Protein AF-A0A7C1FXH3-F1 (afdb_monomer)

pLDDT: mean 93.5, std 14.12, 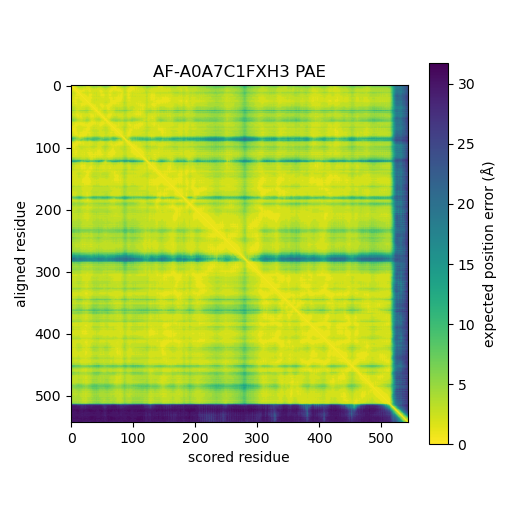range [29.14, 99.0]

Sequence (543 aa):
RNIALEVPVWDPDICIQCGKCVYVCPHAVIRAKVVPPELLANAPASFKSTEARWKELPNQKYVLQVAVEDCTGCALCVEACPVKDKRQTGRKAINMAPQLPLREAEAQNWEFFKQLPNHPRFDGIHFNNVKNVQLLEPLFEFSGACAGCGETPYLSLLTRLFGDRLYVANATGCSSIYGGNLPTTPWTFEAATGRGPAWSNSLFEDNAEFGLGMRLALDEQMNLARELVGRLRNVIGAELADALLNADQSTEQGIAAQRERVAELRRRLEGWRAETAALQPPIADLPSLISNLLAVSDKLVRKSVWIVGGDGWAYDIGYGGLDHVLASGHNVKMLVLDTEVYSNTGGQASKATPLGAIAKFAAAGKHTRKKDLGMMAMSYGNVYVAQVAMGANDAQTIKAFLEAESYNGPALIIAYSHCIAHGIDMAKGLHQQKLAADSGYWPLYRYDPRLHAQGKNPFQLDSGAPKIAFKDYAYNETRYRMLQQSHPEEAEALMKAAQAAVNEHWRKYEEMALKGIGQPHDGAGAMVGGAKSAGTLEPRVAV

Foldseek 3Di:
DQQAQKDKDAAQVQDPLQQQLCLQALFNQKAKAWAAPVLCPPAPPPFDWDADPDPLRHRIIMGIAGPLRLANHQQLSVVRFPTADPVDGSDGRMDIDGSVVCPVVSNSNVVSVVPTDQDDQDDPDDCLHSSRLRSFDFQQHSFPDDRLWQQRSLNSSLFSNAFQQAEEQEAPASCCCRAPPPPDHRGHADPVPRGGYRYDYDYNACSLVVLVVVLVVLVVLLVLLLVLLVVCCVQLDVVLNCCLNPQDQLGPVSLVVNVVSLVSSLVSLVVVLVVQVPDVVHDPCSNVSSVSNNVSSCSSRDHAGEREYEQQRCQHRRVVSNLVSLLVFALHEYEYAYQQARQGVAGHHHLQNAFQFDGVVQNLGDNDGRDPSQVSSCVSLLEKEWEDECLQPVSLSSVSSSLSRSRRGHYYYYYHIHHCSQVASSSCVSVLSNLCLLQLVRWTKIFHSVVVVVQWQRIDGPGDDRPDHPCVSSVNTPRNVVSCVPPVVSSVVRSVVRRVVSVVVSVVSVCSNVPRDDDPPPDDDDDDDDDDPDDDDDDDDDD

Nearest PDB structures (foldseek):
  6cin-assembly2_D  TM=9.526E-01  e=1.343E-58  Moorella thermoacetica ATCC 39073
  6cip-assembly3_E  TM=9.542E-01  e=2.395E-58  Moorella thermoacetica ATCC 39073
  6cio-assembly2_D  TM=9.551E-01  e=3.648E-58  Moorella thermoacetica ATCC 39073
  6cin-assembly3_F  TM=9.555E-01  e=6.858E-58  Moorella thermoacetica ATCC 39073
  6cin-assembly3_E  TM=9.544E-01  e=1.359E-57  Moorella thermoacetica ATCC 39073

Structure (mmCIF, N/CA/C/O backbone):
data_AF-A0A7C1FXH3-F1
#
_entry.id   AF-A0A7C1FXH3-F1
#
loop_
_atom_site.group_PDB
_atom_site.id
_atom_site.type_symbol
_atom_site.label_atom_id
_atom_site.label_alt_id
_atom_site.label_comp_id
_atom_site.label_asym_id
_atom_site.label_entity_id
_atom_site.label_seq_id
_atom_site.pdbx_PDB_ins_code
_atom_site.Cartn_x
_atom_site.Cartn_y
_atom_site.Cartn_z
_atom_site.occupancy
_atom_site.B_iso_or_equiv
_atom_site.auth_seq_id
_atom_site.auth_comp_id
_atom_site.auth_asym_id
_atom_site.auth_atom_id
_atom_site.pdbx_PDB_model_num
ATOM 1 N N . ARG A 1 1 ? 14.887 -9.981 15.514 1.00 90.69 1 ARG A N 1
ATOM 2 C CA . ARG A 1 1 ? 15.064 -9.014 16.658 1.00 90.69 1 ARG A CA 1
ATOM 3 C C . ARG A 1 1 ? 14.745 -9.612 18.038 1.00 90.69 1 ARG A C 1
ATOM 5 O O . ARG A 1 1 ? 15.243 -9.105 19.034 1.00 90.69 1 ARG A O 1
ATOM 12 N N . ASN A 1 2 ? 13.905 -10.644 18.092 1.00 93.00 2 ASN A N 1
ATOM 13 C CA . ASN A 1 2 ? 13.503 -11.418 19.261 1.00 93.00 2 ASN A CA 1
ATOM 14 C C . ASN A 1 2 ? 12.968 -10.568 20.430 1.00 93.00 2 ASN A C 1
ATOM 16 O O . ASN A 1 2 ? 13.471 -10.632 21.547 1.00 93.00 2 ASN A O 1
ATOM 20 N N . ILE A 1 3 ? 11.955 -9.741 20.146 1.00 96.88 3 ILE A N 1
ATOM 21 C CA . ILE A 1 3 ? 11.366 -8.808 21.126 1.00 96.88 3 ILE A CA 1
ATOM 22 C C . ILE A 1 3 ? 9.983 -9.234 21.638 1.00 96.88 3 ILE A C 1
ATOM 24 O O . ILE A 1 3 ? 9.479 -8.639 22.586 1.00 96.88 3 ILE A O 1
ATOM 28 N N . ALA A 1 4 ? 9.336 -10.217 21.007 1.00 97.31 4 ALA A N 1
ATOM 29 C CA . ALA A 1 4 ? 7.992 -10.644 21.382 1.00 97.31 4 ALA A CA 1
ATOM 30 C C . ALA A 1 4 ? 8.002 -11.590 22.590 1.00 97.31 4 ALA A C 1
ATOM 32 O O . ALA A 1 4 ? 8.774 -12.541 22.636 1.00 97.31 4 ALA A O 1
ATOM 33 N N . LEU A 1 5 ? 7.088 -11.391 23.539 1.00 97.31 5 LEU A N 1
ATOM 34 C CA . LEU A 1 5 ? 6.873 -12.353 24.630 1.00 97.31 5 LEU A CA 1
ATOM 35 C C . LEU A 1 5 ? 6.018 -13.541 24.171 1.00 97.31 5 LEU A C 1
ATOM 37 O O . LEU A 1 5 ? 6.277 -14.690 24.532 1.00 97.31 5 LEU A O 1
ATOM 41 N N . GLU A 1 6 ? 5.035 -13.253 23.322 1.00 98.38 6 GLU A N 1
ATOM 42 C CA . GLU A 1 6 ? 4.145 -14.234 22.719 1.00 98.38 6 GLU A CA 1
ATOM 43 C C . GLU A 1 6 ? 4.161 -14.115 21.196 1.00 98.38 6 GLU A C 1
ATOM 45 O O . GLU A 1 6 ? 4.289 -13.023 20.635 1.00 98.38 6 GLU A O 1
ATOM 50 N N . VAL A 1 7 ? 3.981 -15.243 20.516 1.00 98.44 7 VAL A N 1
ATOM 51 C CA . VAL A 1 7 ? 3.929 -15.332 19.054 1.00 98.44 7 VAL A CA 1
ATOM 52 C C . VAL A 1 7 ? 2.700 -16.110 18.597 1.00 98.44 7 VAL A C 1
ATOM 54 O O . VAL A 1 7 ? 2.188 -16.950 19.339 1.00 98.44 7 VAL A O 1
ATOM 57 N N . PRO A 1 8 ? 2.189 -15.826 17.389 1.00 98.19 8 PRO A N 1
ATOM 58 C CA . PRO A 1 8 ? 1.037 -16.536 16.869 1.00 98.19 8 PRO A CA 1
ATOM 59 C C . PRO A 1 8 ? 1.404 -17.975 16.483 1.00 98.19 8 PRO A C 1
ATOM 61 O O . PRO A 1 8 ? 2.348 -18.205 15.735 1.00 98.19 8 PRO A O 1
ATOM 64 N N . VAL A 1 9 ? 0.613 -18.938 16.946 1.00 98.38 9 VAL A N 1
ATOM 65 C CA . VAL A 1 9 ? 0.731 -20.365 16.637 1.00 98.38 9 VAL A CA 1
ATOM 66 C C . VAL A 1 9 ? -0.437 -20.786 15.765 1.00 98.38 9 VAL A C 1
ATOM 68 O O . VAL A 1 9 ? -1.600 -20.608 16.135 1.00 98.38 9 VAL A O 1
ATOM 71 N N . TRP A 1 10 ? -0.119 -21.352 14.604 1.00 98.56 10 TRP A N 1
ATOM 72 C CA . TRP A 1 10 ? -1.104 -21.837 13.646 1.00 98.56 10 TRP A CA 1
ATOM 73 C C . TRP A 1 10 ? -1.656 -23.218 14.026 1.00 98.56 10 TRP A C 1
ATOM 75 O O . TRP A 1 10 ? -0.910 -24.126 14.417 1.00 98.56 10 TRP A O 1
ATOM 85 N N . ASP A 1 11 ? -2.972 -23.355 13.873 1.00 97.50 11 ASP A N 1
ATOM 86 C CA . ASP A 1 11 ? -3.737 -24.593 13.976 1.00 97.50 11 ASP A CA 1
ATOM 87 C C . ASP A 1 11 ? -4.289 -24.970 12.583 1.00 97.50 11 ASP A C 1
ATOM 89 O O . ASP A 1 11 ? -5.243 -24.337 12.104 1.00 97.50 11 ASP A O 1
ATOM 93 N N . PRO A 1 12 ? -3.684 -25.961 11.900 1.00 97.50 12 PRO A N 1
ATOM 94 C CA . PRO A 1 12 ? -4.078 -26.349 10.550 1.00 97.50 12 PRO A CA 1
ATOM 95 C C . PRO A 1 12 ? -5.482 -26.962 10.469 1.00 97.50 12 PRO A C 1
ATOM 97 O O . PRO A 1 12 ? -6.142 -26.794 9.441 1.00 97.50 12 PRO A O 1
ATOM 100 N N . ASP A 1 13 ? -5.972 -27.610 11.529 1.00 95.69 13 ASP A N 1
ATOM 101 C CA . ASP A 1 13 ? -7.191 -28.430 11.481 1.00 95.69 13 ASP A CA 1
ATOM 102 C C . ASP A 1 13 ? -8.453 -27.584 11.294 1.00 95.69 13 ASP A C 1
ATOM 104 O O . ASP A 1 13 ? -9.395 -27.961 10.592 1.00 95.69 13 ASP A O 1
ATOM 108 N N . ILE A 1 14 ? -8.468 -26.403 11.910 1.00 96.31 14 ILE A N 1
ATOM 109 C CA . ILE A 1 14 ? -9.600 -25.468 11.863 1.00 96.31 14 ILE A CA 1
ATOM 110 C C . ILE A 1 14 ? -9.350 -24.282 10.926 1.00 96.31 14 ILE A C 1
ATOM 112 O O . ILE A 1 14 ? -10.223 -23.426 10.753 1.00 96.31 14 ILE A O 1
ATOM 116 N N . CYS A 1 15 ? -8.171 -24.202 10.306 1.00 98.00 15 CYS A N 1
ATOM 117 C CA . CYS A 1 15 ? -7.834 -23.109 9.408 1.00 98.00 15 CYS A CA 1
ATOM 118 C C . CYS A 1 15 ? -8.654 -23.163 8.114 1.00 98.00 15 CYS A C 1
ATOM 120 O O . CYS A 1 15 ? -8.696 -24.167 7.405 1.00 98.00 15 CYS A O 1
ATOM 122 N N . ILE A 1 16 ? -9.260 -22.029 7.758 1.00 97.62 16 ILE A N 1
ATOM 123 C CA . ILE A 1 16 ? -9.999 -21.867 6.496 1.00 97.62 16 ILE A CA 1
ATOM 124 C C . ILE A 1 16 ? -9.149 -21.263 5.367 1.00 97.62 16 ILE A C 1
ATOM 126 O O . ILE A 1 16 ? -9.684 -20.973 4.302 1.00 97.62 16 ILE A O 1
ATOM 130 N N . GLN A 1 17 ? -7.849 -21.036 5.604 1.00 98.06 17 GLN A N 1
ATOM 131 C CA . GLN A 1 17 ? -6.872 -20.569 4.605 1.00 98.06 17 GLN A CA 1
ATOM 132 C C . GLN A 1 17 ? -7.244 -19.227 3.940 1.00 98.06 17 GLN A C 1
ATOM 134 O O . GLN A 1 17 ? -6.961 -18.982 2.772 1.00 98.06 17 GLN A O 1
ATOM 139 N N . CYS A 1 18 ? -7.903 -18.335 4.690 1.00 97.81 18 CYS A N 1
ATOM 140 C CA . CYS A 1 18 ? -8.420 -17.064 4.166 1.00 97.81 18 CYS A CA 1
ATOM 141 C C . CYS A 1 18 ? -7.365 -15.969 3.933 1.00 97.81 18 CYS A C 1
ATOM 143 O O . CYS A 1 18 ? -7.693 -14.953 3.331 1.00 97.81 18 CYS A O 1
ATOM 145 N N . GLY A 1 19 ? -6.145 -16.121 4.455 1.00 97.75 19 GLY A N 1
ATOM 146 C CA . GLY A 1 19 ? -5.058 -15.151 4.280 1.00 97.75 19 GLY A CA 1
ATOM 147 C C . GLY A 1 19 ? -5.138 -13.867 5.096 1.00 97.75 19 GLY A C 1
ATOM 148 O O . GLY A 1 19 ? -4.181 -13.100 5.081 1.00 97.75 19 GLY A O 1
ATOM 149 N N . LYS A 1 20 ? -6.206 -13.633 5.871 1.00 98.38 20 LYS A N 1
ATOM 150 C CA . LYS A 1 20 ? -6.345 -12.397 6.663 1.00 98.38 20 LYS A CA 1
ATOM 151 C C . LYS A 1 20 ? -5.177 -12.171 7.626 1.00 98.38 20 LYS A C 1
ATOM 153 O O . LYS A 1 20 ? -4.686 -11.057 7.713 1.00 98.38 20 LYS A O 1
ATOM 158 N N . CYS A 1 21 ? -4.687 -13.218 8.295 1.00 98.44 21 CYS A N 1
ATOM 159 C CA . CYS A 1 21 ? -3.539 -13.122 9.206 1.00 98.44 21 CYS A CA 1
ATOM 160 C C . CYS A 1 21 ? -2.240 -12.680 8.512 1.00 98.44 21 CYS A C 1
ATOM 162 O O . CYS A 1 21 ? -1.470 -11.932 9.108 1.00 98.44 21 CYS A O 1
ATOM 164 N N . VAL A 1 22 ? -2.021 -13.115 7.268 1.00 98.44 22 VAL A N 1
ATOM 165 C CA . VAL A 1 22 ? -0.890 -12.703 6.423 1.00 98.44 22 VAL A CA 1
ATOM 166 C C . VAL A 1 22 ? -1.082 -11.258 5.964 1.00 98.44 22 VAL A C 1
ATOM 168 O O . VAL A 1 22 ? -0.175 -10.442 6.085 1.00 98.44 22 VAL A O 1
ATOM 171 N N . TYR A 1 23 ? -2.287 -10.937 5.490 1.00 98.12 23 TYR A N 1
ATOM 172 C CA . TYR A 1 23 ? -2.650 -9.636 4.931 1.00 98.12 23 TYR A CA 1
ATOM 173 C C . TYR A 1 23 ? -2.523 -8.483 5.932 1.00 98.12 23 TYR A C 1
ATOM 175 O O . TYR A 1 23 ? -2.060 -7.408 5.572 1.00 98.12 23 TYR A O 1
ATOM 183 N N . VAL A 1 24 ? -2.910 -8.703 7.192 1.00 98.38 24 VAL A N 1
ATOM 184 C CA . VAL A 1 24 ? -2.898 -7.646 8.216 1.00 98.38 24 VAL A CA 1
ATOM 185 C C . VAL A 1 24 ? -1.589 -7.550 8.995 1.00 98.38 24 VAL A C 1
ATOM 187 O O . VAL A 1 24 ? -1.483 -6.726 9.898 1.00 98.38 24 VAL A O 1
ATOM 190 N N . CYS A 1 25 ? -0.616 -8.424 8.725 1.00 98.69 25 CYS A N 1
ATOM 191 C CA . CYS A 1 25 ? 0.618 -8.473 9.496 1.00 98.69 25 CYS A CA 1
ATOM 192 C C . CYS A 1 25 ? 1.487 -7.234 9.199 1.00 98.69 25 CYS A C 1
ATOM 194 O O . CYS A 1 25 ? 1.999 -7.117 8.085 1.00 98.69 25 CYS A O 1
ATOM 196 N N . PRO A 1 26 ? 1.740 -6.348 10.181 1.00 98.50 26 PRO A N 1
ATOM 197 C CA . PRO A 1 26 ? 2.486 -5.112 9.941 1.00 98.50 26 PRO A CA 1
ATOM 198 C C . PRO A 1 26 ? 3.988 -5.322 9.700 1.00 98.50 26 PRO A C 1
ATOM 200 O O . PRO A 1 26 ? 4.683 -4.390 9.308 1.00 98.50 26 PRO A O 1
ATOM 203 N N . HIS A 1 27 ? 4.504 -6.533 9.905 1.00 98.62 27 HIS A N 1
ATOM 204 C CA . HIS A 1 27 ? 5.931 -6.839 9.761 1.00 98.62 27 HIS A CA 1
ATOM 205 C C . HIS A 1 27 ? 6.201 -7.978 8.776 1.00 98.62 27 HIS A C 1
ATOM 207 O O . HIS A 1 27 ? 7.334 -8.434 8.675 1.00 98.62 27 HIS A O 1
ATOM 213 N N . ALA A 1 28 ? 5.172 -8.458 8.065 1.00 98.25 28 ALA A N 1
ATOM 214 C CA . ALA A 1 28 ? 5.263 -9.593 7.140 1.00 98.25 28 ALA A CA 1
ATOM 215 C C . ALA A 1 28 ? 5.901 -10.866 7.749 1.00 98.25 28 ALA A C 1
ATOM 217 O O . ALA A 1 28 ? 6.524 -11.666 7.043 1.00 98.25 28 ALA A O 1
ATOM 218 N N . VAL A 1 29 ? 5.725 -11.065 9.062 1.00 98.25 29 VAL A N 1
ATOM 219 C CA . VAL A 1 29 ? 6.280 -12.207 9.813 1.00 98.25 29 VAL A CA 1
ATOM 220 C C . VAL A 1 29 ? 5.443 -13.471 9.676 1.00 98.25 29 VAL A C 1
ATOM 222 O O . VAL A 1 29 ? 5.903 -14.537 10.051 1.00 98.25 29 VAL A O 1
ATOM 225 N N . ILE A 1 30 ? 4.222 -13.377 9.148 1.00 98.50 30 ILE A N 1
ATOM 226 C CA . ILE A 1 30 ? 3.371 -14.533 8.856 1.00 98.50 30 ILE A CA 1
ATOM 227 C C . ILE A 1 30 ? 3.248 -14.638 7.345 1.00 98.50 30 ILE A C 1
ATOM 229 O O . ILE A 1 30 ? 2.796 -13.689 6.701 1.00 98.50 30 ILE A O 1
ATOM 233 N N . ARG A 1 31 ? 3.631 -15.781 6.777 1.00 98.44 31 ARG A N 1
ATOM 234 C CA . ARG A 1 31 ? 3.581 -16.021 5.329 1.00 98.44 31 ARG A CA 1
ATOM 235 C C . ARG A 1 31 ? 2.963 -17.363 5.023 1.00 98.44 31 ARG A C 1
ATOM 237 O O . ARG A 1 31 ? 3.048 -18.292 5.821 1.00 98.44 31 ARG A O 1
ATOM 244 N N . ALA A 1 32 ? 2.350 -17.443 3.851 1.00 98.12 32 ALA A N 1
ATOM 245 C CA . ALA A 1 32 ? 1.747 -18.660 3.359 1.00 98.12 32 ALA A CA 1
ATOM 246 C C . ALA A 1 32 ? 2.324 -19.034 1.998 1.00 98.12 32 ALA A C 1
ATOM 248 O O . ALA A 1 32 ? 2.619 -18.155 1.189 1.00 98.12 32 ALA A O 1
ATOM 249 N N . LYS A 1 33 ? 2.445 -20.337 1.751 1.00 97.88 33 LYS A N 1
ATOM 250 C CA . LYS A 1 33 ? 2.759 -20.905 0.437 1.00 97.88 33 LYS A CA 1
ATOM 251 C C . LYS A 1 33 ? 1.813 -22.065 0.155 1.00 97.88 33 LYS A C 1
ATOM 253 O O . LYS A 1 33 ? 1.306 -22.707 1.079 1.00 97.88 33 LYS A O 1
ATOM 258 N N . VAL A 1 34 ? 1.587 -22.319 -1.127 1.00 97.56 34 VAL A N 1
ATOM 259 C CA . VAL A 1 34 ? 0.947 -23.540 -1.613 1.00 97.56 34 VAL A CA 1
ATOM 260 C C . VAL A 1 34 ? 1.984 -24.266 -2.455 1.00 97.56 34 VAL A C 1
ATOM 262 O O . VAL A 1 34 ? 2.510 -23.682 -3.399 1.00 97.56 34 VAL A O 1
ATOM 265 N N . VAL A 1 35 ? 2.329 -25.488 -2.058 1.00 97.31 35 VAL A N 1
ATOM 266 C CA . VAL A 1 35 ? 3.459 -26.236 -2.620 1.00 97.31 35 VAL A CA 1
ATOM 267 C C . VAL A 1 35 ? 3.113 -27.701 -2.861 1.00 97.31 35 VAL A C 1
ATOM 269 O O . VAL A 1 35 ? 2.254 -28.243 -2.155 1.00 97.31 35 VAL A O 1
ATOM 272 N N . PRO A 1 36 ? 3.809 -28.369 -3.794 1.00 97.38 36 PRO A N 1
ATOM 273 C CA . PRO A 1 36 ? 3.610 -29.792 -4.013 1.00 97.38 36 PRO A CA 1
ATOM 274 C C . PRO A 1 36 ? 3.995 -30.620 -2.775 1.00 97.38 36 PRO A C 1
ATOM 276 O O . PRO A 1 36 ? 4.960 -30.261 -2.087 1.00 97.38 36 PRO A O 1
ATOM 279 N N . PRO A 1 37 ? 3.273 -31.715 -2.456 1.00 97.81 37 PRO A N 1
ATOM 280 C CA . PRO A 1 37 ? 3.556 -32.546 -1.284 1.00 97.81 37 PRO A CA 1
ATOM 281 C C . PRO A 1 37 ? 4.998 -33.068 -1.217 1.00 97.81 37 PRO A C 1
ATOM 283 O O . PRO A 1 37 ? 5.557 -33.184 -0.128 1.00 97.81 37 PRO A O 1
ATOM 286 N N . GLU A 1 38 ? 5.616 -33.349 -2.363 1.00 97.81 38 GLU A N 1
ATOM 287 C CA . GLU A 1 38 ? 6.989 -33.844 -2.476 1.00 97.81 38 GLU A CA 1
ATOM 288 C C . GLU A 1 38 ? 8.032 -32.870 -1.915 1.00 97.81 38 GLU A C 1
ATOM 290 O O . GLU A 1 38 ? 9.046 -33.309 -1.371 1.00 97.81 38 GLU A O 1
ATOM 295 N N . LEU A 1 39 ? 7.767 -31.559 -1.958 1.00 97.75 39 LEU A N 1
ATOM 296 C CA . LEU A 1 39 ? 8.673 -30.555 -1.396 1.00 97.75 39 LEU A CA 1
ATOM 297 C C . LEU A 1 39 ? 8.679 -30.562 0.136 1.00 97.75 39 LEU A C 1
ATOM 299 O O . LEU A 1 39 ? 9.557 -29.953 0.739 1.00 97.75 39 LEU A O 1
ATOM 303 N N . LEU A 1 40 ? 7.730 -31.256 0.774 1.00 97.81 40 LEU A N 1
ATOM 304 C CA . LEU A 1 40 ? 7.637 -31.382 2.229 1.00 97.81 40 LEU A CA 1
ATOM 305 C C . LEU A 1 40 ? 8.248 -32.682 2.769 1.00 97.81 40 LEU A C 1
ATOM 307 O O . LEU A 1 40 ? 8.216 -32.899 3.978 1.00 97.81 40 LEU A O 1
ATOM 311 N N . ALA A 1 41 ? 8.827 -33.538 1.917 1.00 95.75 41 ALA A N 1
ATOM 312 C CA . ALA A 1 41 ? 9.379 -34.830 2.337 1.00 95.75 41 ALA A CA 1
ATOM 313 C C . ALA A 1 41 ? 10.486 -34.705 3.404 1.00 95.75 41 ALA A C 1
ATOM 315 O O . ALA A 1 41 ? 10.578 -35.543 4.295 1.00 95.75 41 ALA A O 1
ATOM 316 N N . ASN A 1 42 ? 11.285 -33.634 3.331 1.00 94.62 42 ASN A N 1
ATOM 317 C CA . ASN A 1 42 ? 12.379 -33.339 4.264 1.00 94.62 42 ASN A CA 1
ATOM 318 C C . ASN A 1 42 ? 12.031 -32.214 5.254 1.00 94.62 42 ASN A C 1
ATOM 320 O O . ASN A 1 42 ? 12.930 -31.578 5.805 1.00 94.62 42 ASN A O 1
ATOM 324 N N . ALA A 1 43 ? 10.742 -31.915 5.440 1.00 97.69 43 ALA A N 1
ATOM 325 C CA . ALA A 1 43 ? 10.325 -30.881 6.376 1.00 97.69 43 ALA A CA 1
ATOM 326 C C . ALA A 1 43 ? 10.697 -31.269 7.824 1.00 97.69 43 ALA A C 1
ATOM 328 O O . ALA A 1 43 ? 10.603 -32.448 8.183 1.00 97.69 43 ALA A O 1
ATOM 329 N N . PRO A 1 44 ? 11.092 -30.306 8.680 1.00 97.94 44 PRO A N 1
ATOM 330 C CA . PRO A 1 44 ? 11.293 -30.568 10.104 1.00 97.94 44 PRO A CA 1
ATOM 331 C C . PRO A 1 44 ? 10.058 -31.214 10.748 1.00 97.94 44 PRO A C 1
ATOM 333 O O . PRO A 1 44 ? 8.928 -30.929 10.359 1.00 97.94 44 PRO A O 1
ATOM 336 N N . ALA A 1 45 ? 10.244 -32.033 11.789 1.00 97.00 45 ALA A N 1
ATOM 337 C CA . ALA A 1 45 ? 9.133 -32.743 12.440 1.00 97.00 45 ALA A CA 1
ATOM 338 C C . ALA A 1 45 ? 8.049 -31.806 13.016 1.00 97.00 45 ALA A C 1
ATOM 340 O O . ALA A 1 45 ? 6.881 -32.177 13.108 1.00 97.00 45 ALA A O 1
ATOM 341 N N . SER A 1 46 ? 8.430 -30.582 13.393 1.00 97.19 46 SER A N 1
ATOM 342 C CA . SER A 1 46 ? 7.537 -29.521 13.873 1.00 97.19 46 SER A CA 1
ATOM 343 C C . SER A 1 46 ? 6.863 -28.714 12.761 1.00 97.19 46 SER A C 1
ATOM 345 O O . SER A 1 46 ? 6.051 -27.836 13.064 1.00 97.19 46 SER A O 1
ATOM 347 N N . PHE A 1 47 ? 7.207 -28.948 11.495 1.00 98.44 47 PHE A N 1
ATOM 348 C CA . PHE A 1 47 ? 6.715 -28.168 10.369 1.00 98.44 47 PHE A CA 1
ATOM 349 C C . PHE A 1 47 ? 5.279 -28.569 10.028 1.00 98.44 47 PHE A C 1
ATOM 351 O O . PHE A 1 47 ? 4.988 -29.707 9.657 1.00 98.44 47 PHE A O 1
ATOM 358 N N . LYS A 1 48 ? 4.353 -27.620 10.157 1.00 98.31 48 LYS A N 1
ATOM 359 C CA . LYS A 1 48 ? 2.923 -27.872 9.954 1.00 98.31 48 LYS A CA 1
ATOM 360 C C . LYS A 1 48 ? 2.534 -27.655 8.495 1.00 98.31 48 LYS A C 1
ATOM 362 O O . LYS A 1 48 ? 2.970 -26.705 7.851 1.00 98.31 48 LYS A O 1
ATOM 367 N N . SER A 1 49 ? 1.630 -28.491 7.996 1.00 98.31 49 SER A N 1
ATOM 368 C CA . SER A 1 49 ? 0.975 -28.314 6.697 1.00 98.31 49 SER A CA 1
ATOM 369 C C . SER A 1 49 ? -0.445 -28.885 6.722 1.00 98.31 49 SER A C 1
ATOM 371 O O . SER A 1 49 ? -0.811 -29.635 7.626 1.00 98.31 49 SER A O 1
ATOM 373 N N . THR A 1 50 ? -1.267 -28.518 5.742 1.00 98.44 50 THR A N 1
ATOM 374 C CA . THR A 1 50 ? -2.601 -29.101 5.516 1.00 98.44 50 THR A CA 1
ATOM 375 C C . THR A 1 50 ? -2.923 -29.106 4.020 1.00 98.44 50 THR A C 1
ATOM 377 O O . THR A 1 50 ? -2.193 -28.504 3.237 1.00 98.44 50 THR A O 1
ATOM 380 N N . GLU A 1 51 ? -3.997 -29.769 3.593 1.00 98.25 51 GLU A N 1
ATOM 381 C CA . GLU A 1 51 ? -4.424 -29.751 2.185 1.00 98.25 51 GLU A CA 1
ATOM 382 C C . GLU A 1 51 ? -4.792 -28.336 1.737 1.00 98.25 51 GLU A C 1
ATOM 384 O O . GLU A 1 51 ? -5.562 -27.644 2.410 1.00 98.25 51 GLU A O 1
ATOM 389 N N . ALA A 1 52 ? -4.278 -27.901 0.590 1.00 97.62 52 ALA A N 1
ATOM 390 C CA . ALA A 1 52 ? -4.624 -26.612 0.013 1.00 97.62 52 ALA A CA 1
ATOM 391 C C . ALA A 1 52 ? -6.081 -26.604 -0.470 1.00 97.62 52 ALA A C 1
ATOM 393 O O . ALA A 1 52 ? -6.555 -27.520 -1.137 1.00 97.62 52 ALA A O 1
ATOM 394 N N . ARG A 1 53 ? -6.814 -25.535 -0.153 1.00 96.31 53 ARG A N 1
ATOM 395 C CA . ARG A 1 53 ? -8.227 -25.359 -0.520 1.00 96.31 53 ARG A CA 1
ATOM 396 C C . ARG A 1 53 ? -8.384 -24.397 -1.696 1.00 96.31 53 ARG A C 1
ATOM 398 O O . ARG A 1 53 ? -9.132 -23.424 -1.592 1.00 96.31 53 ARG A O 1
ATOM 405 N N . TRP A 1 54 ? -7.691 -24.647 -2.804 1.00 95.44 54 TRP A N 1
ATOM 406 C CA . TRP A 1 54 ? -7.811 -23.905 -4.069 1.00 95.44 54 TRP A CA 1
ATOM 407 C C . TRP A 1 54 ? -8.309 -24.837 -5.169 1.00 95.44 54 TRP A C 1
ATOM 409 O O . TRP A 1 54 ? -7.869 -25.979 -5.251 1.00 95.44 54 TRP A O 1
ATOM 419 N N . LYS A 1 55 ? -9.238 -24.364 -6.007 1.00 93.00 55 LYS A N 1
ATOM 420 C CA . LYS A 1 55 ? -9.752 -25.178 -7.122 1.00 93.00 55 LYS A CA 1
ATOM 421 C C . LYS A 1 55 ? -8.710 -25.292 -8.233 1.00 93.00 55 LYS A C 1
ATOM 423 O O . LYS A 1 55 ? -8.622 -26.315 -8.897 1.00 93.00 55 LYS A O 1
ATOM 428 N N . GLU A 1 56 ? -7.938 -24.228 -8.393 1.00 92.69 56 GLU A N 1
ATOM 429 C CA . GLU A 1 56 ? -6.896 -24.019 -9.390 1.00 92.69 56 GLU A CA 1
ATOM 430 C C . GLU A 1 56 ? -5.613 -24.797 -9.054 1.00 92.69 56 GLU A C 1
ATOM 432 O O . GLU A 1 56 ? -4.815 -25.075 -9.940 1.00 92.69 56 GLU A O 1
ATOM 437 N N . LEU A 1 57 ? -5.436 -25.184 -7.785 1.00 92.44 57 LEU A N 1
ATOM 438 C CA . LEU A 1 57 ? -4.245 -25.862 -7.266 1.00 92.44 57 LEU A CA 1
ATOM 439 C C . LEU A 1 57 ? -4.620 -27.190 -6.574 1.00 92.44 57 LEU A C 1
ATOM 441 O O . LEU A 1 57 ? -4.512 -27.300 -5.347 1.00 92.44 57 LEU A O 1
ATOM 445 N N . PRO A 1 58 ? -5.104 -28.201 -7.323 1.00 94.00 58 PRO A N 1
ATOM 446 C CA . PRO A 1 58 ? -5.488 -29.486 -6.749 1.00 94.00 58 PRO A CA 1
ATOM 447 C C . PRO A 1 58 ? -4.268 -30.261 -6.231 1.00 94.00 58 PRO A C 1
ATOM 449 O O . PRO A 1 58 ? -3.179 -30.178 -6.796 1.00 94.00 58 PRO A O 1
ATOM 452 N N . ASN A 1 59 ? -4.471 -31.067 -5.184 1.00 95.81 59 ASN A N 1
ATOM 453 C CA . ASN A 1 59 ? -3.457 -31.955 -4.590 1.00 95.81 59 ASN A CA 1
ATOM 454 C C . ASN A 1 59 ? -2.189 -31.241 -4.075 1.00 95.81 59 ASN A C 1
ATOM 456 O O . ASN A 1 59 ? -1.129 -31.854 -3.975 1.00 95.81 59 ASN A O 1
ATOM 460 N N . GLN A 1 60 ? -2.285 -29.950 -3.754 1.00 97.31 60 GLN A N 1
ATOM 461 C CA . GLN A 1 60 ? -1.190 -29.171 -3.178 1.00 97.31 60 GLN A CA 1
ATOM 462 C C . GLN A 1 60 ? -1.315 -29.085 -1.652 1.00 97.31 60 GLN A C 1
ATOM 464 O O . GLN A 1 60 ? -2.402 -29.221 -1.086 1.00 97.31 60 GLN A O 1
ATOM 469 N N . LYS A 1 61 ? -0.211 -28.783 -0.970 1.00 98.38 61 LYS A N 1
ATOM 470 C CA . LYS A 1 61 ? -0.163 -28.522 0.472 1.00 98.38 61 LYS A CA 1
ATOM 471 C C . LYS A 1 61 ? -0.122 -27.029 0.744 1.00 98.38 61 LYS A C 1
ATOM 473 O O . LYS A 1 61 ? 0.665 -26.299 0.152 1.00 98.38 61 LYS A O 1
ATOM 478 N N . TYR A 1 62 ? -0.948 -26.581 1.677 1.00 98.56 62 TYR A N 1
ATOM 479 C CA . TYR A 1 62 ? -0.899 -25.240 2.235 1.00 98.56 62 TYR A CA 1
ATOM 480 C C . TYR A 1 62 ? -0.042 -25.231 3.500 1.00 98.56 62 TYR A C 1
ATOM 482 O O . TYR A 1 62 ? -0.241 -26.039 4.414 1.00 98.56 62 TYR A O 1
ATOM 490 N N . VAL A 1 63 ? 0.876 -24.275 3.561 1.00 98.38 63 VAL A N 1
ATOM 491 C CA . VAL A 1 63 ? 1.747 -24.028 4.711 1.00 98.38 63 VAL A CA 1
ATOM 492 C C . VAL A 1 63 ? 1.573 -22.578 5.148 1.00 98.38 63 VAL A C 1
ATOM 494 O O . VAL A 1 63 ? 1.546 -21.679 4.309 1.00 98.38 63 VAL A O 1
ATOM 497 N N . LEU A 1 64 ? 1.439 -22.344 6.453 1.00 98.62 64 LEU A N 1
ATOM 498 C CA . LEU A 1 64 ? 1.435 -21.013 7.060 1.00 98.62 64 LEU A CA 1
ATOM 499 C C . LEU A 1 64 ? 2.523 -20.991 8.128 1.00 98.62 64 LEU A C 1
ATOM 501 O O . LEU A 1 64 ? 2.398 -21.674 9.142 1.00 98.62 64 LEU A O 1
ATOM 505 N N . GLN A 1 65 ? 3.565 -20.202 7.899 1.00 98.69 65 GLN A N 1
ATOM 506 C CA . GLN A 1 65 ? 4.740 -20.160 8.757 1.00 98.69 65 GLN A CA 1
ATOM 507 C C . GLN A 1 65 ? 4.915 -18.774 9.379 1.00 98.69 65 GLN A C 1
ATOM 509 O O . GLN A 1 65 ? 4.615 -17.751 8.754 1.00 98.69 65 GLN A O 1
ATOM 514 N N . VAL A 1 66 ? 5.412 -18.755 10.617 1.00 98.44 66 VAL A N 1
ATOM 515 C CA . VAL A 1 66 ? 5.705 -17.537 11.375 1.00 98.44 66 VAL A CA 1
ATOM 516 C C . VAL A 1 66 ? 7.213 -17.403 11.576 1.00 98.44 66 VAL A C 1
ATOM 518 O O . VAL A 1 66 ? 7.856 -18.315 12.090 1.00 98.44 66 VAL A O 1
ATOM 521 N N . ALA A 1 67 ? 7.769 -16.250 11.214 1.00 98.31 67 ALA A N 1
ATOM 522 C CA . ALA A 1 67 ? 9.108 -15.816 11.595 1.00 98.31 67 ALA A CA 1
ATOM 523 C C . ALA A 1 67 ? 9.078 -15.345 13.057 1.00 98.31 67 ALA A C 1
ATOM 525 O O . ALA A 1 67 ? 8.908 -14.158 13.349 1.00 98.31 67 ALA A O 1
ATOM 526 N N . VAL A 1 68 ? 9.152 -16.289 13.998 1.00 97.62 68 VAL A N 1
ATOM 527 C CA . VAL A 1 68 ? 8.972 -16.010 15.436 1.00 97.62 68 VAL A CA 1
ATOM 528 C C . VAL A 1 68 ? 9.987 -15.005 15.982 1.00 97.62 68 VAL A C 1
ATOM 530 O O . VAL A 1 68 ? 9.627 -14.177 16.814 1.00 97.62 68 VAL A O 1
ATOM 533 N N . GLU A 1 69 ? 11.213 -15.012 15.457 1.00 97.50 69 GLU A N 1
ATOM 534 C CA . GLU A 1 69 ? 12.287 -14.113 15.887 1.00 97.50 69 GLU A CA 1
ATOM 535 C C . GLU A 1 69 ? 12.108 -12.672 15.390 1.00 97.50 69 GLU A C 1
ATOM 537 O O . GLU A 1 69 ? 12.744 -11.755 15.915 1.00 97.50 69 GLU A O 1
ATOM 542 N N . ASP A 1 70 ? 11.230 -12.433 14.419 1.00 98.00 70 ASP A N 1
ATOM 543 C CA . ASP A 1 70 ? 10.929 -11.091 13.907 1.00 98.00 70 ASP A CA 1
ATOM 544 C C . ASP A 1 70 ? 9.519 -10.620 14.259 1.00 98.00 70 ASP A C 1
ATOM 546 O O . ASP A 1 70 ? 9.191 -9.443 14.100 1.00 98.00 70 ASP A O 1
ATOM 550 N N . CYS A 1 71 ? 8.693 -11.510 14.811 1.00 98.38 71 CYS A N 1
ATOM 551 C CA . CYS A 1 71 ? 7.395 -11.156 15.355 1.00 98.38 71 CYS A CA 1
ATOM 552 C C . CYS A 1 71 ? 7.529 -10.118 16.478 1.00 98.38 71 CYS A C 1
ATOM 554 O O . CYS A 1 71 ? 8.420 -10.186 17.326 1.00 98.38 71 CYS A O 1
ATOM 556 N N . THR A 1 72 ? 6.595 -9.165 16.508 1.00 98.38 72 THR A N 1
ATOM 557 C CA . THR A 1 72 ? 6.513 -8.133 17.552 1.00 98.38 72 THR A CA 1
ATOM 558 C C . THR A 1 72 ? 5.400 -8.396 18.570 1.00 98.38 72 THR A C 1
ATOM 560 O O . THR A 1 72 ? 5.107 -7.524 19.381 1.00 98.38 72 THR A O 1
ATOM 563 N N . GLY A 1 73 ? 4.709 -9.538 18.487 1.00 98.12 73 GLY A N 1
ATOM 564 C CA . GLY A 1 73 ? 3.662 -9.925 19.440 1.00 98.12 73 GLY A CA 1
ATOM 565 C C . GLY A 1 73 ? 2.381 -9.079 19.402 1.00 98.12 73 GLY A C 1
ATOM 566 O O . GLY A 1 73 ? 1.627 -9.083 20.362 1.00 98.12 73 GLY A O 1
ATOM 567 N N . CYS A 1 74 ? 2.098 -8.354 18.311 1.00 98.00 74 CYS A N 1
ATOM 568 C CA . CYS A 1 74 ? 0.983 -7.389 18.264 1.00 98.00 74 CYS A CA 1
ATOM 569 C C . CYS A 1 74 ? -0.438 -7.985 18.236 1.00 98.00 74 CYS A C 1
ATOM 571 O O . CYS A 1 74 ? -1.405 -7.234 18.247 1.00 98.00 74 CYS A O 1
ATOM 573 N N . ALA A 1 75 ? -0.579 -9.308 18.117 1.00 98.12 75 ALA A N 1
ATOM 574 C CA . ALA A 1 75 ? -1.852 -10.038 18.066 1.00 98.12 75 ALA A CA 1
ATOM 575 C C . ALA A 1 75 ? -2.853 -9.666 16.939 1.00 98.12 75 ALA A C 1
ATOM 577 O O . ALA A 1 75 ? -3.885 -10.328 16.818 1.00 98.12 75 ALA A O 1
ATOM 578 N N . LEU A 1 76 ? -2.547 -8.718 16.039 1.00 98.00 76 LEU A N 1
ATOM 579 C CA . LEU A 1 76 ? -3.434 -8.333 14.924 1.00 98.00 76 LEU A CA 1
ATOM 580 C C . LEU A 1 76 ? -3.889 -9.520 14.061 1.00 98.00 76 LEU A C 1
ATOM 582 O O . LEU A 1 76 ? -5.043 -9.596 13.649 1.00 98.00 76 LEU A O 1
ATOM 586 N N . CYS A 1 77 ? -2.995 -10.473 13.801 1.00 98.25 77 CYS A N 1
ATOM 587 C CA . CYS A 1 77 ? -3.299 -11.678 13.029 1.00 98.25 77 CYS A CA 1
ATOM 588 C C . CYS A 1 77 ? -4.341 -12.587 13.704 1.00 98.25 77 CYS A C 1
ATOM 590 O O . CYS A 1 77 ? -5.169 -13.190 13.017 1.00 98.25 77 CYS A O 1
ATOM 592 N N . VAL A 1 78 ? -4.311 -12.663 15.037 1.00 97.94 78 VAL A N 1
ATOM 593 C CA . VAL A 1 78 ? -5.275 -13.401 15.857 1.00 97.94 78 VAL A CA 1
ATOM 594 C C . VAL A 1 78 ? -6.601 -12.656 15.863 1.00 97.94 78 VAL A C 1
ATOM 596 O O . VAL A 1 78 ? -7.647 -13.260 15.632 1.00 97.94 78 VAL A O 1
ATOM 599 N N . GLU A 1 79 ? -6.586 -11.338 16.045 1.00 97.06 79 GLU A N 1
ATOM 600 C CA . GLU A 1 79 ? -7.788 -10.497 15.993 1.00 97.06 79 GLU A CA 1
ATOM 601 C C . GLU A 1 79 ? -8.493 -10.581 14.634 1.00 97.06 79 GLU A C 1
ATOM 603 O O . GLU A 1 79 ? -9.702 -10.813 14.588 1.00 97.06 79 GLU A O 1
ATOM 608 N N . ALA A 1 80 ? -7.732 -10.540 13.539 1.00 97.50 80 ALA A N 1
ATOM 609 C CA . ALA A 1 80 ? -8.237 -10.658 12.173 1.00 97.50 80 ALA A CA 1
ATOM 610 C C . ALA A 1 80 ? -8.735 -12.064 11.797 1.00 97.50 80 ALA A C 1
ATOM 612 O O . ALA A 1 80 ? -9.435 -12.215 10.791 1.00 97.50 80 ALA A O 1
ATOM 613 N N . CYS A 1 81 ? -8.364 -13.106 12.550 1.00 98.06 81 CYS A N 1
ATOM 614 C CA . CYS A 1 81 ? -8.763 -14.471 12.237 1.00 98.06 81 CYS A CA 1
ATOM 615 C C . CYS A 1 81 ? -10.288 -14.636 12.418 1.00 98.06 81 CYS A C 1
ATOM 617 O O . CYS A 1 81 ? -10.794 -14.469 13.531 1.00 98.06 81 CYS A O 1
ATOM 619 N N . PRO A 1 82 ? -11.035 -14.992 11.351 1.00 96.75 82 PRO A N 1
ATOM 620 C CA . PRO A 1 82 ? -12.495 -15.081 11.408 1.00 96.75 82 PRO A CA 1
ATOM 621 C C . PRO A 1 82 ? -12.998 -16.418 11.972 1.00 96.75 82 PRO A C 1
ATOM 623 O O . PRO A 1 82 ? -14.199 -16.590 12.172 1.00 96.75 82 PRO A O 1
ATOM 626 N N . VAL A 1 83 ? -12.101 -17.387 12.182 1.00 97.12 83 VAL A N 1
ATOM 627 C CA . VAL A 1 83 ? -12.457 -18.726 12.659 1.00 97.12 83 VAL A CA 1
ATOM 628 C C . VAL A 1 83 ? -12.912 -18.652 14.111 1.00 97.12 83 VAL A C 1
ATOM 630 O O . VAL A 1 83 ? -12.241 -18.055 14.948 1.00 97.12 83 VAL A O 1
ATOM 633 N N . LYS A 1 84 ? -14.035 -19.309 14.402 1.00 92.38 84 LYS A N 1
ATOM 634 C CA . LYS A 1 84 ? -14.538 -19.555 15.754 1.00 92.38 84 LYS A CA 1
ATOM 635 C C . LYS A 1 84 ? -14.562 -21.065 15.971 1.00 92.38 84 LYS A C 1
ATOM 637 O O . LYS A 1 84 ? -15.312 -21.752 15.274 1.00 92.38 84 LYS A O 1
ATOM 642 N N . ASP A 1 85 ? -13.740 -21.585 16.881 1.00 90.19 85 ASP A N 1
ATOM 643 C CA . ASP A 1 85 ? -13.771 -23.014 17.204 1.00 90.19 85 ASP A CA 1
ATOM 644 C C . ASP A 1 85 ? -15.068 -23.344 17.961 1.00 90.19 85 ASP A C 1
ATOM 646 O O . ASP A 1 85 ? -15.387 -22.739 18.984 1.00 90.19 85 ASP A O 1
ATOM 650 N N . LYS A 1 86 ? -15.830 -24.317 17.451 1.00 88.19 86 LYS A N 1
ATOM 651 C CA . LYS A 1 86 ? -17.063 -24.796 18.094 1.00 88.19 86 LYS A CA 1
ATOM 652 C C . LYS A 1 86 ? -16.784 -25.587 19.374 1.00 88.19 86 LYS A C 1
ATOM 654 O O . LYS A 1 86 ? -17.684 -25.741 20.190 1.00 88.19 86 LYS A O 1
ATOM 659 N N . ARG A 1 87 ? -15.566 -26.115 19.529 1.00 89.56 87 ARG A N 1
ATOM 660 C CA . ARG A 1 87 ? -15.154 -26.961 20.659 1.00 89.56 87 ARG A CA 1
ATOM 661 C C . ARG A 1 87 ? -14.648 -26.142 21.844 1.00 89.56 87 ARG A C 1
ATOM 663 O O . ARG A 1 87 ? -14.709 -26.618 22.970 1.00 89.56 87 ARG A O 1
ATOM 670 N N . GLN A 1 88 ? -14.142 -24.932 21.601 1.00 89.00 88 GLN A N 1
ATOM 671 C CA . GLN A 1 88 ? -13.560 -24.077 22.633 1.00 89.00 88 GLN A CA 1
ATOM 672 C C . GLN A 1 88 ? -13.781 -22.599 22.305 1.00 89.00 88 GLN A C 1
ATOM 674 O O . GLN A 1 88 ? -13.180 -22.050 21.381 1.00 89.00 88 GLN A O 1
ATOM 679 N N . THR A 1 89 ? -14.616 -21.933 23.103 1.00 89.12 89 THR A N 1
ATOM 680 C CA . THR A 1 89 ? -14.880 -20.497 22.967 1.00 89.12 89 THR A CA 1
ATOM 681 C C . THR A 1 89 ? -13.582 -19.696 23.056 1.00 89.12 89 THR A C 1
ATOM 683 O O . THR A 1 89 ? -12.772 -19.904 23.953 1.00 89.12 89 THR A O 1
ATOM 686 N N . GLY A 1 90 ? -13.385 -18.773 22.115 1.00 86.94 90 GLY A N 1
ATOM 687 C CA . GLY A 1 90 ? -12.199 -17.916 22.054 1.00 86.94 90 GLY A CA 1
ATOM 688 C C . GLY A 1 90 ? -11.013 -18.516 21.294 1.00 86.94 90 GLY A C 1
ATOM 689 O O . GLY A 1 90 ? -10.168 -17.749 20.838 1.00 86.94 90 GLY A O 1
ATOM 690 N N . ARG A 1 91 ? -10.974 -19.838 21.061 1.00 92.56 91 ARG A N 1
ATOM 691 C CA . ARG A 1 91 ? -9.947 -20.459 20.212 1.00 92.56 91 ARG A CA 1
ATOM 692 C C . ARG A 1 91 ? -10.215 -20.150 18.738 1.00 92.56 91 ARG A C 1
ATOM 694 O O . ARG A 1 91 ? -11.324 -20.338 18.229 1.00 92.56 91 ARG A O 1
ATOM 701 N N . LYS A 1 92 ? -9.173 -19.688 18.050 1.00 96.81 92 LYS A N 1
ATOM 702 C CA . LYS A 1 92 ? -9.156 -19.382 16.613 1.00 96.81 92 LYS A CA 1
ATOM 703 C C . LYS A 1 92 ? -8.171 -20.301 15.884 1.00 96.81 92 LYS A C 1
ATOM 705 O O . LYS A 1 92 ? -7.486 -21.098 16.514 1.00 96.81 92 LYS A O 1
ATOM 710 N N . ALA A 1 93 ? -8.057 -20.180 14.560 1.00 97.62 93 ALA A N 1
ATOM 711 C CA . ALA A 1 93 ? -7.075 -20.951 13.779 1.00 97.62 93 ALA A CA 1
ATOM 712 C C . ALA A 1 93 ? -5.623 -20.469 13.945 1.00 97.62 93 ALA A C 1
ATOM 714 O O . ALA A 1 93 ? -4.692 -21.098 13.450 1.00 97.62 93 ALA A O 1
ATOM 715 N N . ILE A 1 94 ? -5.427 -19.326 14.595 1.00 98.00 94 ILE A N 1
ATOM 716 C CA . ILE A 1 94 ? -4.121 -18.801 14.970 1.00 98.00 94 ILE A CA 1
ATOM 717 C C . ILE A 1 94 ? -4.290 -18.092 16.313 1.00 98.00 94 ILE A C 1
ATOM 719 O O . ILE A 1 94 ? -5.234 -17.316 16.462 1.00 98.00 94 ILE A O 1
ATOM 723 N N . ASN A 1 95 ? -3.447 -18.395 17.299 1.00 97.75 95 ASN A N 1
ATOM 724 C CA . ASN A 1 95 ? -3.582 -17.889 18.675 1.00 97.75 95 ASN A CA 1
ATOM 725 C C . ASN A 1 95 ? -2.212 -17.510 19.234 1.00 97.75 95 ASN A C 1
ATOM 727 O O . ASN A 1 95 ? -1.216 -18.090 18.819 1.00 97.75 95 ASN A O 1
ATOM 731 N N . MET A 1 96 ? -2.157 -16.568 20.171 1.00 98.12 96 MET A N 1
ATOM 732 C CA . MET A 1 96 ? -0.901 -16.216 20.838 1.00 98.12 96 MET A CA 1
ATOM 733 C C . MET A 1 96 ? -0.475 -17.330 21.805 1.00 98.12 96 MET A C 1
ATOM 735 O O . MET A 1 96 ? -1.324 -17.936 22.460 1.00 98.12 96 MET A O 1
ATOM 739 N N . ALA A 1 97 ? 0.826 -17.605 21.871 1.00 98.12 97 ALA A N 1
ATOM 740 C CA . ALA A 1 97 ? 1.436 -18.494 22.855 1.00 98.12 97 ALA A CA 1
ATOM 741 C C . ALA A 1 97 ? 2.832 -17.981 23.252 1.00 98.12 97 ALA A C 1
ATOM 743 O O . ALA A 1 97 ? 3.459 -17.280 22.449 1.00 98.12 97 ALA A O 1
ATOM 744 N N . PRO A 1 98 ? 3.360 -18.352 24.436 1.00 98.44 98 PRO A N 1
ATOM 745 C CA . PRO A 1 98 ? 4.713 -17.988 24.848 1.00 98.44 98 PRO A CA 1
ATOM 746 C C . PRO A 1 98 ? 5.761 -18.369 23.798 1.00 98.44 98 PRO A C 1
ATOM 748 O O . PRO A 1 98 ? 5.770 -19.494 23.299 1.00 98.44 98 PRO A O 1
ATOM 751 N N . GLN A 1 99 ? 6.663 -17.441 23.474 1.00 97.69 99 GLN A N 1
ATOM 752 C CA . GLN A 1 99 ? 7.640 -17.643 22.401 1.00 97.69 99 GLN A CA 1
ATOM 753 C C . GLN A 1 99 ? 8.727 -18.663 22.763 1.00 97.69 99 GLN A C 1
ATOM 755 O O . GLN A 1 99 ? 9.113 -19.473 21.923 1.00 97.69 99 GLN A O 1
ATOM 760 N N . LEU A 1 100 ? 9.241 -18.616 23.998 1.00 96.62 100 LEU A N 1
ATOM 761 C CA . LEU A 1 100 ? 10.469 -19.326 24.385 1.00 96.62 100 LEU A CA 1
ATOM 762 C C . LEU A 1 100 ? 10.461 -20.830 24.048 1.00 96.62 100 LEU A C 1
ATOM 764 O O . LEU A 1 100 ? 11.438 -21.278 23.452 1.00 96.62 100 LEU A O 1
ATOM 768 N N . PRO A 1 101 ? 9.391 -21.602 24.330 1.00 97.62 101 PRO A N 1
ATOM 769 C CA . PRO A 1 101 ? 9.359 -23.030 23.999 1.00 97.62 101 PRO A CA 1
ATOM 770 C C . PRO A 1 101 ? 9.299 -23.329 22.494 1.00 97.62 101 PRO A C 1
ATOM 772 O O . PRO A 1 101 ? 9.536 -24.460 22.087 1.00 97.62 101 PRO A O 1
ATOM 775 N N . LEU A 1 102 ? 8.933 -22.342 21.672 1.00 97.38 102 LEU A N 1
ATOM 776 C CA . LEU A 1 102 ? 8.687 -22.500 20.237 1.00 97.38 102 LEU A CA 1
ATOM 777 C C . LEU A 1 102 ? 9.852 -21.998 19.384 1.00 97.38 102 LEU A C 1
ATOM 779 O O . LEU A 1 102 ? 10.008 -22.441 18.250 1.00 97.38 102 LEU A O 1
ATOM 783 N N . ARG A 1 103 ? 10.663 -21.073 19.914 1.00 96.88 103 ARG A N 1
ATOM 784 C CA . ARG A 1 103 ? 11.637 -20.290 19.143 1.00 96.88 103 ARG A CA 1
ATOM 785 C C . ARG A 1 103 ? 12.556 -21.147 18.277 1.00 96.88 103 ARG A C 1
ATOM 787 O O . ARG A 1 103 ? 12.666 -20.897 17.086 1.00 96.88 103 ARG A O 1
ATOM 794 N N . GLU A 1 104 ? 13.213 -22.138 18.871 1.00 97.62 104 GLU A N 1
ATOM 795 C CA . GLU A 1 104 ? 14.237 -22.930 18.177 1.00 97.62 104 GLU A CA 1
ATOM 796 C C . GLU A 1 104 ? 13.638 -23.790 17.059 1.00 97.62 104 GLU A C 1
ATOM 798 O O . GLU A 1 104 ? 14.147 -23.791 15.939 1.00 97.62 104 GLU A O 1
ATOM 803 N N . ALA A 1 105 ? 12.519 -24.463 17.337 1.00 98.06 105 ALA A N 1
ATOM 804 C CA . ALA A 1 105 ? 11.811 -25.267 16.346 1.00 98.06 105 ALA A CA 1
ATOM 805 C C . ALA A 1 105 ? 11.243 -24.396 15.213 1.00 98.06 105 ALA A C 1
ATOM 807 O O . ALA A 1 105 ? 11.379 -24.726 14.037 1.00 98.06 105 ALA A O 1
ATOM 808 N N . GLU A 1 106 ? 10.648 -23.248 15.545 1.00 98.19 106 GLU A N 1
ATOM 809 C CA . GLU A 1 106 ? 10.056 -22.360 14.545 1.00 98.19 106 GLU A CA 1
ATOM 810 C C . GLU A 1 106 ? 11.106 -21.591 13.725 1.00 98.19 106 GLU A C 1
ATOM 812 O O . GLU A 1 106 ? 10.845 -21.269 12.567 1.00 98.19 106 GLU A O 1
ATOM 817 N N . ALA A 1 107 ? 12.309 -21.352 14.260 1.00 98.12 107 ALA A N 1
ATOM 818 C CA . ALA A 1 107 ? 13.439 -20.841 13.483 1.00 98.12 107 ALA A CA 1
ATOM 819 C C . ALA A 1 107 ? 13.883 -21.858 12.415 1.00 98.12 107 ALA A C 1
ATOM 821 O O . ALA A 1 107 ? 14.045 -21.499 11.250 1.00 98.12 107 ALA A O 1
ATOM 822 N N . GLN A 1 108 ? 13.981 -23.145 12.770 1.00 98.38 108 GLN A N 1
ATOM 823 C CA . GLN A 1 108 ? 14.263 -24.216 11.801 1.00 98.38 108 GLN A CA 1
ATOM 824 C C . GLN A 1 108 ? 13.143 -24.346 10.756 1.00 98.38 108 GLN A C 1
ATOM 826 O O . GLN A 1 108 ? 13.416 -24.447 9.558 1.00 98.38 108 GLN A O 1
ATOM 831 N N . ASN A 1 109 ? 11.881 -24.285 11.193 1.00 98.62 109 ASN A N 1
ATOM 832 C CA . ASN A 1 109 ? 10.725 -24.277 10.298 1.00 98.62 109 ASN A CA 1
ATOM 833 C C . ASN A 1 109 ? 10.751 -23.069 9.340 1.00 98.62 109 ASN A C 1
ATOM 835 O O . ASN A 1 109 ? 10.394 -23.208 8.170 1.00 98.62 109 ASN A O 1
ATOM 839 N N . TRP A 1 110 ? 11.169 -21.889 9.811 1.00 98.44 110 TRP A N 1
ATOM 840 C CA . TRP A 1 110 ? 11.296 -20.682 8.990 1.00 98.44 110 TRP A CA 1
ATOM 841 C C . TRP A 1 110 ? 12.388 -20.816 7.924 1.00 98.44 110 TRP A C 1
ATOM 843 O O . TRP A 1 110 ? 12.144 -20.490 6.760 1.00 98.44 110 TRP A O 1
ATOM 853 N N . GLU A 1 111 ? 13.561 -21.343 8.283 1.00 98.25 111 GLU A N 1
ATOM 854 C CA . GLU A 1 111 ? 14.632 -21.610 7.316 1.00 98.25 111 GLU A CA 1
ATOM 855 C C . GLU A 1 111 ? 14.187 -22.596 6.233 1.00 98.25 111 GLU A C 1
ATOM 857 O O . GLU A 1 111 ? 14.405 -22.343 5.047 1.00 98.25 111 GLU A O 1
ATOM 862 N N . PHE A 1 112 ? 13.481 -23.664 6.614 1.00 98.50 112 PHE A N 1
ATOM 863 C CA . PHE A 1 112 ? 12.883 -24.590 5.654 1.00 98.50 112 PHE A CA 1
ATOM 864 C C . PHE A 1 112 ? 11.828 -23.901 4.770 1.00 98.50 112 PHE A C 1
ATOM 866 O O . PHE A 1 112 ? 11.856 -24.023 3.546 1.00 98.50 112 PHE A O 1
ATOM 873 N N . PHE A 1 113 ? 10.930 -23.101 5.357 1.00 98.31 113 PHE A N 1
ATOM 874 C CA . PHE A 1 113 ? 9.897 -22.367 4.617 1.00 98.31 113 PHE A CA 1
ATOM 875 C C . PHE A 1 113 ? 10.478 -21.429 3.550 1.00 98.31 113 PHE A C 1
ATOM 877 O O . PHE A 1 113 ? 9.899 -21.296 2.466 1.00 98.31 113 PHE A O 1
ATOM 884 N N . LYS A 1 114 ? 11.611 -20.773 3.823 1.00 96.25 114 LYS A N 1
ATOM 885 C CA . LYS A 1 114 ? 12.277 -19.890 2.850 1.00 96.25 114 LYS A CA 1
ATOM 886 C C . LYS A 1 114 ? 12.780 -20.637 1.613 1.00 96.25 114 LYS A C 1
ATOM 888 O O . LYS A 1 114 ? 12.795 -20.043 0.542 1.00 96.25 114 LYS A O 1
ATOM 893 N N . GLN A 1 115 ? 13.130 -21.918 1.738 1.00 95.94 115 GLN A N 1
ATOM 894 C CA . GLN A 1 115 ? 13.598 -22.749 0.620 1.00 95.94 115 GLN A CA 1
ATOM 895 C C . GLN A 1 115 ? 12.464 -23.188 -0.316 1.00 95.94 115 GLN A C 1
ATOM 897 O O . GLN A 1 115 ? 12.709 -23.510 -1.476 1.00 95.94 115 GLN A O 1
ATOM 902 N N . LEU A 1 116 ? 11.217 -23.194 0.168 1.00 96.88 116 LEU A N 1
ATOM 903 C CA . LEU A 1 116 ? 10.053 -23.510 -0.658 1.00 96.88 116 LEU A CA 1
ATOM 904 C C . LEU A 1 116 ? 9.845 -22.439 -1.746 1.00 96.88 116 LEU A C 1
ATOM 906 O O . LEU A 1 116 ? 10.056 -21.254 -1.478 1.00 96.88 116 LEU A O 1
ATOM 910 N N . PRO A 1 117 ? 9.368 -22.793 -2.949 1.00 94.62 117 PRO A N 1
ATOM 911 C CA . PRO A 1 117 ? 9.128 -21.815 -4.004 1.00 94.62 117 PRO A CA 1
ATOM 912 C C . PRO A 1 117 ? 7.992 -20.855 -3.632 1.00 94.62 117 PRO A C 1
ATOM 914 O O . PRO A 1 117 ? 6.999 -21.244 -3.011 1.00 94.62 117 PRO A O 1
ATOM 917 N N . ASN A 1 118 ? 8.133 -19.587 -4.021 1.00 92.88 118 ASN A N 1
ATOM 918 C CA . ASN A 1 118 ? 7.019 -18.643 -4.007 1.00 92.88 118 ASN A CA 1
ATOM 919 C C . ASN A 1 118 ? 6.058 -18.964 -5.156 1.00 92.88 118 ASN A C 1
ATOM 921 O O . ASN A 1 118 ? 6.462 -19.472 -6.202 1.00 92.88 118 ASN A O 1
ATOM 925 N N . HIS A 1 119 ? 4.782 -18.657 -4.957 1.00 92.06 119 HIS A N 1
ATOM 926 C CA . HIS A 1 119 ? 3.781 -18.829 -5.997 1.00 92.06 119 HIS A CA 1
ATOM 927 C C . HIS A 1 119 ? 3.994 -17.776 -7.104 1.00 92.06 119 HIS A C 1
ATOM 929 O O . HIS A 1 119 ? 4.251 -16.610 -6.782 1.00 92.06 119 HIS A O 1
ATOM 935 N N . PRO A 1 120 ? 3.942 -18.151 -8.394 1.00 89.75 120 PRO A N 1
ATOM 936 C CA . PRO A 1 120 ? 4.170 -17.211 -9.486 1.00 89.75 120 PRO A CA 1
ATOM 937 C C . PRO A 1 120 ? 3.065 -16.144 -9.566 1.00 89.75 120 PRO A C 1
ATOM 939 O O . PRO A 1 120 ? 1.934 -16.337 -9.129 1.00 89.75 120 PRO A O 1
ATOM 942 N N . ARG A 1 121 ? 3.392 -14.994 -10.170 1.00 88.31 121 ARG A N 1
ATOM 943 C CA . ARG A 1 121 ? 2.463 -13.857 -10.342 1.00 88.31 121 ARG A CA 1
ATOM 944 C C . ARG A 1 121 ? 1.388 -14.092 -11.414 1.00 88.31 121 ARG A C 1
ATOM 946 O O . ARG A 1 121 ? 0.444 -13.310 -11.510 1.00 88.31 121 ARG A O 1
ATOM 953 N N . PHE A 1 122 ? 1.533 -15.132 -12.236 1.00 83.12 122 PHE A N 1
ATOM 954 C CA . PHE A 1 122 ? 0.598 -15.485 -13.303 1.00 83.12 122 PHE A CA 1
ATOM 955 C C . PHE A 1 122 ? 0.608 -17.005 -13.547 1.00 83.12 122 PHE A C 1
ATOM 957 O O . PHE A 1 122 ? 1.520 -17.542 -14.162 1.00 83.12 122 PHE A O 1
ATOM 964 N N . ASP A 1 123 ? -0.407 -17.714 -13.059 1.00 82.44 123 ASP A N 1
ATOM 965 C CA . ASP A 1 123 ? -0.552 -19.167 -13.269 1.00 82.44 123 ASP A CA 1
ATOM 966 C C . ASP A 1 123 ? -2.007 -19.659 -13.143 1.00 82.44 123 ASP A C 1
ATOM 968 O O . ASP A 1 123 ? -2.283 -20.792 -12.759 1.00 82.44 123 ASP A O 1
ATOM 972 N N . GLY A 1 124 ? -2.967 -18.794 -13.480 1.00 82.19 124 GLY A N 1
ATOM 973 C CA . GLY A 1 124 ? -4.398 -19.098 -13.377 1.00 82.19 124 GLY A CA 1
ATOM 974 C C . GLY A 1 124 ? -5.044 -18.639 -12.069 1.00 82.19 124 GLY A C 1
ATOM 975 O O . GLY A 1 124 ? -6.272 -18.641 -11.975 1.00 82.19 124 GLY A O 1
ATOM 976 N N . ILE A 1 125 ? -4.265 -18.157 -11.094 1.00 91.31 125 ILE A N 1
ATOM 977 C CA . ILE A 1 125 ? -4.792 -17.465 -9.913 1.00 91.31 125 ILE A CA 1
ATOM 978 C C . ILE A 1 125 ? -4.839 -15.948 -10.130 1.00 91.31 125 ILE A C 1
ATOM 980 O O . ILE A 1 125 ? -3.859 -15.299 -10.486 1.00 91.31 125 ILE A O 1
ATOM 984 N N . HIS A 1 126 ? -6.003 -15.353 -9.852 1.00 92.38 126 HIS A N 1
ATOM 985 C CA . HIS A 1 126 ? -6.181 -13.901 -9.863 1.00 92.38 126 HIS A CA 1
ATOM 986 C C . HIS A 1 126 ? -5.972 -13.300 -8.468 1.00 92.38 126 HIS A C 1
ATOM 988 O O . HIS A 1 126 ? -6.701 -13.615 -7.522 1.00 92.38 126 HIS A O 1
ATOM 994 N N . PHE A 1 127 ? -5.030 -12.366 -8.342 1.00 95.38 127 PHE A N 1
ATOM 995 C CA . PHE A 1 127 ? -4.680 -11.684 -7.088 1.00 95.38 127 PHE A CA 1
ATOM 996 C C . PHE A 1 127 ? -5.587 -10.482 -6.778 1.00 95.38 127 PHE A C 1
ATOM 998 O O . PHE A 1 127 ? -5.126 -9.389 -6.471 1.00 95.38 127 PHE A O 1
ATOM 1005 N N . ASN A 1 128 ? -6.902 -10.685 -6.860 1.00 95.06 128 ASN A N 1
ATOM 1006 C CA . ASN A 1 128 ? -7.924 -9.650 -6.645 1.00 95.06 128 ASN A CA 1
ATOM 1007 C C . ASN A 1 128 ? -8.664 -9.776 -5.302 1.00 95.06 128 ASN A C 1
ATOM 1009 O O . ASN A 1 128 ? -9.654 -9.089 -5.061 1.00 95.06 128 ASN A O 1
ATOM 1013 N N . ASN A 1 129 ? -8.214 -10.682 -4.437 1.00 96.44 129 ASN A N 1
ATOM 1014 C CA . ASN A 1 129 ? -8.816 -10.949 -3.141 1.00 96.44 129 ASN A CA 1
ATOM 1015 C C . ASN A 1 129 ? -7.743 -11.352 -2.122 1.00 96.44 129 ASN A C 1
ATOM 1017 O O . ASN A 1 129 ? -6.658 -11.808 -2.487 1.00 96.44 129 ASN A O 1
ATOM 1021 N N . VAL A 1 130 ? -8.072 -11.220 -0.835 1.00 97.25 130 VAL A N 1
ATOM 1022 C CA . VAL A 1 130 ? -7.148 -11.476 0.284 1.00 97.25 130 VAL A CA 1
ATOM 1023 C C . VAL A 1 130 ? -6.571 -12.890 0.244 1.00 97.25 130 VAL A C 1
ATOM 1025 O O . VAL A 1 130 ? -5.375 -13.080 0.463 1.00 97.25 130 VAL A O 1
ATOM 1028 N N . LYS A 1 131 ? -7.413 -13.881 -0.071 1.00 97.06 131 LYS A N 1
ATOM 1029 C CA . LYS A 1 131 ? -7.007 -15.284 -0.106 1.00 97.06 131 LYS A CA 1
ATOM 1030 C C . LYS A 1 131 ? -5.922 -15.528 -1.150 1.00 97.06 131 LYS A C 1
ATOM 1032 O O . LYS A 1 131 ? -5.027 -16.316 -0.890 1.00 97.06 131 LYS A O 1
ATOM 1037 N N . ASN A 1 132 ? -5.963 -14.876 -2.301 1.00 96.75 132 ASN A N 1
ATOM 1038 C CA . ASN A 1 132 ? -4.952 -15.101 -3.329 1.00 96.75 132 ASN A CA 1
ATOM 1039 C C . ASN A 1 132 ? -3.722 -14.217 -3.099 1.00 96.75 132 ASN A C 1
ATOM 1041 O O . ASN A 1 132 ? -2.599 -14.704 -3.178 1.00 96.75 132 ASN A O 1
ATOM 1045 N N . VAL A 1 133 ? -3.912 -12.952 -2.706 1.00 97.19 133 VAL A N 1
ATOM 1046 C CA . VAL A 1 133 ? -2.808 -12.016 -2.407 1.00 97.19 133 VAL A CA 1
ATOM 1047 C C . VAL A 1 133 ? -1.870 -12.540 -1.312 1.00 97.19 133 VAL A C 1
ATOM 1049 O O . VAL A 1 133 ? -0.681 -12.220 -1.326 1.00 97.19 133 VAL A O 1
ATOM 1052 N N . GLN A 1 134 ? -2.361 -13.374 -0.386 1.00 96.81 134 GLN A N 1
ATOM 1053 C CA . GLN A 1 134 ? -1.526 -13.980 0.661 1.00 96.81 134 GLN A CA 1
ATOM 1054 C C . GLN A 1 134 ? -0.354 -14.814 0.106 1.00 96.81 134 GLN A C 1
ATOM 1056 O O . GLN A 1 134 ? 0.662 -14.929 0.792 1.00 96.81 134 GLN A O 1
ATOM 1061 N N . LEU A 1 135 ? -0.494 -15.368 -1.107 1.00 96.88 135 LEU A N 1
ATOM 1062 C CA . LEU A 1 135 ? 0.496 -16.242 -1.749 1.00 96.88 135 LEU A CA 1
ATOM 1063 C C . LEU A 1 135 ? 1.645 -15.470 -2.412 1.00 96.88 135 LEU A C 1
ATOM 1065 O O . LEU A 1 135 ? 2.675 -16.064 -2.716 1.00 96.88 135 LEU A O 1
ATOM 1069 N N . LEU A 1 136 ? 1.475 -14.162 -2.631 1.00 96.00 136 LEU A N 1
ATOM 1070 C CA . LEU A 1 136 ? 2.528 -13.308 -3.172 1.00 96.00 136 LEU A CA 1
ATOM 1071 C C . LEU A 1 136 ? 3.584 -13.016 -2.106 1.00 96.00 136 LEU A C 1
ATOM 1073 O O . LEU A 1 136 ? 3.269 -12.811 -0.930 1.00 96.00 136 LEU A O 1
ATOM 1077 N N . GLU A 1 137 ? 4.840 -12.955 -2.527 1.00 95.00 137 GLU A N 1
ATOM 1078 C CA . GLU A 1 137 ? 5.942 -12.582 -1.650 1.00 95.00 137 GLU A CA 1
ATOM 1079 C C . GLU A 1 137 ? 5.837 -11.095 -1.250 1.00 95.00 137 GLU A C 1
ATOM 1081 O O . GLU A 1 137 ? 5.645 -10.235 -2.114 1.00 95.00 137 GLU A O 1
ATOM 1086 N N . PRO A 1 138 ? 5.917 -10.755 0.049 1.00 96.75 138 PRO A N 1
ATOM 1087 C CA . PRO A 1 138 ? 6.045 -9.368 0.477 1.00 96.75 138 PRO A CA 1
ATOM 1088 C C . PRO A 1 138 ? 7.478 -8.876 0.253 1.00 96.75 138 PRO A C 1
ATOM 1090 O O . PRO A 1 138 ? 8.412 -9.515 0.721 1.00 96.75 138 PRO A O 1
ATOM 1093 N N . LEU A 1 139 ? 7.645 -7.709 -0.381 1.00 98.19 139 LEU A N 1
ATOM 1094 C CA . LEU A 1 139 ? 8.963 -7.061 -0.546 1.00 98.19 139 LEU A CA 1
ATOM 1095 C C . LEU A 1 139 ? 9.162 -5.862 0.395 1.00 98.19 139 LEU A C 1
ATOM 1097 O O . LEU A 1 139 ? 10.047 -5.032 0.196 1.00 98.19 139 LEU A O 1
ATOM 1101 N N . PHE A 1 140 ? 8.310 -5.785 1.418 1.00 98.56 140 PHE A N 1
ATOM 1102 C CA . PHE A 1 140 ? 8.428 -4.911 2.575 1.00 98.56 140 PHE A CA 1
ATOM 1103 C C . PHE A 1 140 ? 8.207 -5.756 3.836 1.00 98.56 140 PHE A C 1
ATOM 1105 O O . PHE A 1 140 ? 7.083 -6.197 4.106 1.00 98.56 140 PHE A O 1
ATOM 1112 N N . GLU A 1 141 ? 9.275 -6.024 4.581 1.00 97.75 141 GLU A N 1
ATOM 1113 C CA . GLU A 1 141 ? 9.302 -7.001 5.674 1.00 97.75 141 GLU A CA 1
ATOM 1114 C C . GLU A 1 141 ? 10.135 -6.523 6.870 1.00 97.75 141 GLU A C 1
ATOM 1116 O O . GLU A 1 141 ? 11.060 -5.735 6.724 1.00 97.75 141 GLU A O 1
ATOM 1121 N N . PHE A 1 142 ? 9.792 -6.985 8.076 1.00 97.62 142 PHE A N 1
ATOM 1122 C CA . PHE A 1 142 ? 10.604 -6.821 9.295 1.00 97.62 142 PHE A CA 1
ATOM 1123 C C . PHE A 1 142 ? 11.008 -5.376 9.651 1.00 97.62 142 PHE A C 1
ATOM 1125 O O . PHE A 1 142 ? 12.055 -5.138 10.255 1.00 97.62 142 PHE A O 1
ATOM 1132 N N . SER A 1 143 ? 10.159 -4.400 9.315 1.00 97.56 143 SER A N 1
ATOM 1133 C CA . SER A 1 143 ? 10.452 -2.981 9.532 1.00 97.56 143 SER A CA 1
ATOM 1134 C C . SER A 1 143 ? 10.605 -2.594 11.008 1.00 97.56 143 SER A C 1
ATOM 1136 O O . SER A 1 143 ? 10.171 -3.283 11.938 1.00 97.56 143 SER A O 1
ATOM 1138 N N . GLY A 1 144 ? 11.196 -1.419 11.235 1.00 97.00 144 GLY A N 1
ATOM 1139 C CA . GLY A 1 144 ? 11.322 -0.813 12.562 1.00 97.00 144 GLY A CA 1
ATOM 1140 C C . GLY A 1 144 ? 10.010 -0.277 13.153 1.00 97.00 144 GLY A C 1
ATOM 1141 O O . GLY A 1 144 ? 10.044 0.312 14.231 1.00 97.00 144 GLY A O 1
ATOM 1142 N N . ALA A 1 145 ? 8.870 -0.449 12.474 1.00 98.12 145 ALA A N 1
ATOM 1143 C CA . ALA A 1 145 ? 7.592 0.120 12.889 1.00 98.12 145 ALA A CA 1
ATOM 1144 C C . ALA A 1 145 ? 7.093 -0.462 14.223 1.00 98.12 145 ALA A C 1
ATOM 1146 O O . ALA A 1 145 ? 7.454 -1.577 14.615 1.00 98.12 145 ALA A O 1
ATOM 1147 N N . CYS A 1 146 ? 6.217 0.283 14.904 1.00 98.31 146 CYS A N 1
ATOM 1148 C CA . CYS A 1 146 ? 5.599 -0.133 16.163 1.00 98.31 146 CYS A CA 1
ATOM 1149 C C . CYS A 1 146 ? 4.861 -1.478 16.033 1.00 98.31 146 CYS A C 1
ATOM 1151 O O . CYS A 1 146 ? 4.328 -1.813 14.972 1.00 98.31 146 CYS A O 1
ATOM 1153 N N . ALA A 1 147 ? 4.766 -2.226 17.135 1.00 98.31 147 ALA A N 1
ATOM 1154 C CA . ALA A 1 147 ? 3.926 -3.417 17.199 1.00 98.31 147 ALA A CA 1
ATOM 1155 C C . ALA A 1 147 ? 2.468 -3.040 16.893 1.00 98.31 147 ALA A C 1
ATOM 1157 O O . ALA A 1 147 ? 1.877 -2.211 17.580 1.00 98.31 147 ALA A O 1
ATOM 1158 N N . GLY A 1 148 ? 1.904 -3.636 15.841 1.00 98.06 148 GLY A N 1
ATOM 1159 C CA . GLY A 1 148 ? 0.543 -3.333 15.408 1.00 98.06 148 GLY A CA 1
ATOM 1160 C C . GLY A 1 148 ? 0.417 -2.067 14.559 1.00 98.06 148 GLY A C 1
ATOM 1161 O O . GLY A 1 148 ? -0.680 -1.552 14.454 1.00 98.06 148 GLY A O 1
ATOM 1162 N N . CYS A 1 149 ? 1.497 -1.533 13.977 1.00 98.62 149 CYS A N 1
ATOM 1163 C CA . CYS A 1 149 ? 1.440 -0.325 13.143 1.00 98.62 149 CYS A CA 1
ATOM 1164 C C . CYS A 1 149 ? 0.356 -0.401 12.048 1.00 98.62 149 CYS A C 1
ATOM 1166 O O . CYS A 1 149 ? 0.275 -1.383 11.310 1.00 98.62 149 CYS A O 1
ATOM 1168 N N . GLY A 1 150 ? -0.450 0.656 11.910 1.00 98.56 150 GLY A N 1
ATOM 1169 C CA . GLY A 1 150 ? -1.503 0.732 10.900 1.00 98.56 150 GLY A CA 1
ATOM 1170 C C . GLY A 1 150 ? -1.054 1.091 9.493 1.00 98.56 150 GLY A C 1
ATOM 1171 O O . GLY A 1 150 ? -1.858 0.958 8.579 1.00 98.56 150 GLY A O 1
ATOM 1172 N N . GLU A 1 151 ? 0.193 1.519 9.309 1.00 98.88 151 GLU A N 1
ATOM 1173 C CA . GLU A 1 151 ? 0.714 1.968 8.016 1.00 98.88 151 GLU A CA 1
ATOM 1174 C C . GLU A 1 151 ? 1.284 0.810 7.178 1.00 98.88 151 GLU A C 1
ATOM 1176 O O . GLU A 1 151 ? 0.979 0.647 5.996 1.00 98.88 151 GLU A O 1
ATOM 1181 N N . THR A 1 152 ? 2.112 -0.034 7.793 1.00 98.81 152 THR A N 1
ATOM 1182 C CA . THR A 1 152 ? 2.932 -1.021 7.083 1.00 98.81 152 THR A CA 1
ATOM 1183 C C . THR A 1 152 ? 2.167 -2.155 6.388 1.00 98.81 152 THR A C 1
ATOM 1185 O O . THR A 1 152 ? 2.672 -2.625 5.364 1.00 98.81 152 THR A O 1
ATOM 1188 N N . PRO A 1 153 ? 0.953 -2.581 6.811 1.00 98.81 153 PRO A N 1
ATOM 1189 C CA . PRO A 1 153 ? 0.150 -3.510 6.015 1.00 98.81 153 PRO A CA 1
ATOM 1190 C C . PRO A 1 153 ? -0.148 -2.987 4.599 1.00 98.81 153 PRO A C 1
ATOM 1192 O O . PRO A 1 153 ? -0.125 -3.766 3.646 1.00 98.81 153 PRO A O 1
ATOM 1195 N N . TYR A 1 154 ? -0.340 -1.672 4.425 1.00 98.94 154 TYR A N 1
ATOM 1196 C CA . TYR A 1 154 ? -0.547 -1.066 3.103 1.00 98.94 154 TYR A CA 1
ATOM 1197 C C . TYR A 1 154 ? 0.712 -1.138 2.228 1.00 98.94 154 TYR A C 1
ATOM 1199 O O . TYR A 1 154 ? 0.608 -1.431 1.038 1.00 98.94 154 TYR A O 1
ATOM 1207 N N . LEU A 1 155 ? 1.905 -0.950 2.803 1.00 98.81 155 LEU A N 1
ATOM 1208 C CA . LEU A 1 155 ? 3.176 -1.109 2.079 1.00 98.81 155 LEU A CA 1
ATOM 1209 C C . LEU A 1 155 ? 3.472 -2.577 1.744 1.00 98.81 155 LEU A C 1
ATOM 1211 O O . LEU A 1 155 ? 3.969 -2.887 0.660 1.00 98.81 155 LEU A O 1
ATOM 1215 N N . SER A 1 156 ? 3.113 -3.503 2.636 1.00 98.56 156 SER A N 1
ATOM 1216 C CA . SER A 1 156 ? 3.201 -4.937 2.344 1.00 98.56 156 SER A CA 1
ATOM 1217 C C . SER A 1 156 ? 2.273 -5.320 1.187 1.00 98.56 156 SER A C 1
ATOM 1219 O O . SER A 1 156 ? 2.693 -6.025 0.272 1.00 98.56 156 SER A O 1
ATOM 1221 N N . LEU A 1 157 ? 1.039 -4.802 1.160 1.00 98.75 157 LEU A N 1
ATOM 1222 C CA . LEU A 1 157 ? 0.125 -4.998 0.031 1.00 98.75 157 LEU A CA 1
ATOM 1223 C C . LEU A 1 157 ? 0.692 -4.411 -1.268 1.00 98.75 157 LEU A C 1
ATOM 1225 O O . LEU A 1 157 ? 0.697 -5.093 -2.293 1.00 98.75 157 LEU A O 1
ATOM 1229 N N . LEU A 1 158 ? 1.198 -3.175 -1.218 1.00 98.81 158 LEU A N 1
ATOM 1230 C CA . LEU A 1 158 ? 1.791 -2.491 -2.366 1.00 98.81 158 LEU A CA 1
ATOM 1231 C C . LEU A 1 158 ? 2.901 -3.330 -3.012 1.00 98.81 158 LEU A C 1
ATOM 1233 O O . LEU A 1 158 ? 2.909 -3.559 -4.222 1.00 98.81 158 LEU A O 1
ATOM 1237 N N . THR A 1 159 ? 3.827 -3.815 -2.187 1.00 98.50 159 THR A N 1
ATOM 1238 C CA . THR A 1 159 ? 4.988 -4.581 -2.649 1.00 98.50 159 THR A CA 1
ATOM 1239 C C . THR A 1 159 ? 4.632 -5.988 -3.110 1.00 98.50 159 THR A C 1
ATOM 1241 O O . THR A 1 159 ? 5.199 -6.459 -4.094 1.00 98.50 159 THR A O 1
ATOM 1244 N N . ARG A 1 160 ? 3.644 -6.639 -2.485 1.00 97.62 160 ARG A N 1
ATOM 1245 C CA . ARG A 1 160 ? 3.094 -7.903 -2.994 1.00 97.62 160 ARG A CA 1
ATOM 1246 C C . ARG A 1 160 ? 2.567 -7.729 -4.408 1.00 97.62 160 ARG A C 1
ATOM 1248 O O . ARG A 1 160 ? 2.921 -8.505 -5.288 1.00 97.62 160 ARG A O 1
ATOM 1255 N N . LEU A 1 161 ? 1.753 -6.702 -4.640 1.00 97.50 161 LEU A N 1
ATOM 1256 C CA . LEU A 1 161 ? 1.092 -6.516 -5.927 1.00 97.50 161 LEU A CA 1
ATOM 1257 C C . LEU A 1 161 ? 2.053 -6.055 -7.031 1.00 97.50 161 LEU A C 1
ATOM 1259 O O . LEU A 1 161 ? 1.974 -6.592 -8.130 1.00 97.50 161 LEU A O 1
ATOM 1263 N N . PHE A 1 162 ? 2.959 -5.109 -6.758 1.00 97.81 162 PHE A N 1
ATOM 1264 C CA . PHE A 1 162 ? 3.720 -4.416 -7.818 1.00 97.81 162 PHE A CA 1
ATOM 1265 C C . PHE A 1 162 ? 5.238 -4.348 -7.582 1.00 97.81 162 PHE A C 1
ATOM 1267 O O . PHE A 1 162 ? 5.946 -3.663 -8.323 1.00 97.81 162 PHE A O 1
ATOM 1274 N N . GLY A 1 163 ? 5.748 -5.002 -6.534 1.00 97.19 163 GLY A N 1
ATOM 1275 C CA . GLY A 1 163 ? 7.095 -4.775 -6.004 1.00 97.19 163 GLY A CA 1
ATOM 1276 C C . GLY A 1 163 ? 8.250 -5.072 -6.964 1.00 97.19 163 GLY A C 1
ATOM 1277 O O . GLY A 1 163 ? 9.287 -4.424 -6.877 1.00 97.19 163 GLY A O 1
ATOM 1278 N N . ASP A 1 164 ? 8.066 -5.967 -7.929 1.00 95.62 164 ASP A N 1
ATOM 1279 C CA . ASP A 1 164 ? 9.075 -6.355 -8.925 1.00 95.62 164 ASP A CA 1
ATOM 1280 C C . ASP A 1 164 ? 9.333 -5.289 -10.018 1.00 95.62 164 ASP A C 1
ATOM 1282 O O . ASP A 1 164 ? 10.196 -5.453 -10.891 1.00 95.62 164 ASP A O 1
ATOM 1286 N N . ARG A 1 165 ? 8.567 -4.193 -9.996 1.00 97.50 165 ARG A N 1
ATOM 1287 C CA . ARG A 1 165 ? 8.662 -3.049 -10.920 1.00 97.50 165 ARG A CA 1
ATOM 1288 C C . ARG A 1 165 ? 8.372 -1.706 -10.243 1.00 97.50 165 ARG A C 1
ATOM 1290 O O . ARG A 1 165 ? 8.065 -0.729 -10.936 1.00 97.50 165 ARG A O 1
ATOM 1297 N N . LEU A 1 166 ? 8.440 -1.674 -8.913 1.00 98.56 166 LEU A N 1
ATOM 1298 C CA . LEU A 1 166 ? 8.044 -0.544 -8.082 1.00 98.56 166 LEU A CA 1
ATOM 1299 C C . LEU A 1 166 ? 9.190 0.457 -7.893 1.00 98.56 166 LEU A C 1
ATOM 1301 O O . LEU A 1 166 ? 10.313 0.083 -7.568 1.00 98.56 166 LEU A O 1
ATOM 1305 N N . TYR A 1 167 ? 8.872 1.736 -8.041 1.00 98.75 167 TYR A N 1
ATOM 1306 C CA . TYR A 1 167 ? 9.677 2.873 -7.608 1.00 98.75 167 TYR A CA 1
ATOM 1307 C C . TYR A 1 167 ? 8.906 3.597 -6.508 1.00 98.75 167 TYR A C 1
ATOM 1309 O O . TYR A 1 167 ? 7.729 3.902 -6.695 1.00 98.75 167 TYR A O 1
ATOM 1317 N N . VAL A 1 168 ? 9.553 3.860 -5.374 1.00 98.88 168 VAL A N 1
ATOM 1318 C CA . VAL A 1 168 ? 8.951 4.533 -4.221 1.00 98.88 168 VAL A CA 1
ATOM 1319 C C . VAL A 1 168 ? 9.687 5.840 -3.949 1.00 98.88 168 VAL A C 1
ATOM 1321 O O . VAL A 1 168 ? 10.842 5.823 -3.525 1.00 98.88 168 VAL A O 1
ATOM 1324 N N . ALA A 1 169 ? 8.993 6.959 -4.152 1.00 98.88 169 ALA A N 1
ATOM 1325 C CA . ALA A 1 169 ? 9.354 8.254 -3.585 1.00 98.88 169 ALA A CA 1
ATOM 1326 C C . ALA A 1 169 ? 8.662 8.379 -2.223 1.00 98.88 169 ALA A C 1
ATOM 1328 O O . ALA A 1 169 ? 7.431 8.344 -2.144 1.00 98.88 169 ALA A O 1
ATOM 1329 N N . ASN A 1 170 ? 9.430 8.445 -1.140 1.00 98.88 170 ASN A N 1
ATOM 1330 C CA . ASN A 1 170 ? 8.888 8.440 0.212 1.00 98.88 170 ASN A CA 1
ATOM 1331 C C . ASN A 1 170 ? 9.116 9.784 0.908 1.00 98.88 170 ASN A C 1
ATOM 1333 O O . ASN A 1 170 ? 10.259 10.192 1.095 1.00 98.88 170 ASN A O 1
ATOM 1337 N N . ALA A 1 171 ? 8.050 10.427 1.382 1.00 98.81 171 ALA A N 1
ATOM 1338 C CA . ALA A 1 171 ? 8.149 11.651 2.167 1.00 98.81 171 ALA A CA 1
ATOM 1339 C C . ALA A 1 171 ? 8.771 11.351 3.530 1.00 98.81 171 ALA A C 1
ATOM 1341 O O . ALA A 1 171 ? 8.591 10.257 4.078 1.00 98.81 171 ALA A O 1
ATOM 1342 N N . THR A 1 172 ? 9.454 12.333 4.109 1.00 98.75 172 THR A N 1
ATOM 1343 C CA . THR A 1 172 ? 9.965 12.206 5.476 1.00 98.75 172 THR A CA 1
ATOM 1344 C C . THR A 1 172 ? 8.816 12.082 6.482 1.00 98.75 172 THR A C 1
ATOM 1346 O O . THR A 1 172 ? 7.869 12.864 6.474 1.00 98.75 172 THR A O 1
ATOM 1349 N N . GLY A 1 173 ? 8.880 11.083 7.361 1.00 98.38 173 GLY A N 1
ATOM 1350 C CA . GLY A 1 173 ? 7.826 10.770 8.330 1.00 98.38 173 GLY A CA 1
ATOM 1351 C C . GLY A 1 173 ? 7.994 9.358 8.881 1.00 98.38 173 GLY A C 1
ATOM 1352 O O . GLY A 1 173 ? 9.041 8.748 8.684 1.00 98.38 173 GLY A O 1
ATOM 1353 N N . CYS A 1 174 ? 6.974 8.798 9.544 1.00 98.56 174 CYS A N 1
ATOM 1354 C CA . CYS A 1 174 ? 7.062 7.424 10.061 1.00 98.56 174 CYS A CA 1
ATOM 1355 C C . CYS A 1 174 ? 7.484 6.432 8.967 1.00 98.56 174 CYS A C 1
ATOM 1357 O O . CYS A 1 174 ? 8.381 5.624 9.208 1.00 98.56 174 CYS A O 1
ATOM 1359 N N . SER A 1 175 ? 6.923 6.565 7.761 1.00 98.44 175 SER A N 1
ATOM 1360 C CA . SER A 1 175 ? 7.239 5.704 6.621 1.00 98.44 175 SER A CA 1
ATOM 1361 C C . SER A 1 175 ? 8.682 5.757 6.145 1.00 98.44 175 SER A C 1
ATOM 1363 O O . SER A 1 175 ? 9.214 4.712 5.774 1.00 98.44 175 SER A O 1
ATOM 1365 N N . SER A 1 176 ? 9.363 6.903 6.229 1.00 98.12 176 SER A N 1
ATOM 1366 C CA . SER A 1 176 ? 10.802 6.946 5.952 1.00 98.12 176 SER A CA 1
ATOM 1367 C C . SER A 1 176 ? 11.637 6.426 7.121 1.00 98.12 176 SER A C 1
ATOM 1369 O O . SER A 1 176 ? 12.650 5.773 6.893 1.00 98.12 176 SER A O 1
ATOM 1371 N N . ILE A 1 177 ? 11.196 6.620 8.370 1.00 98.19 177 ILE A N 1
ATOM 1372 C CA . ILE A 1 177 ? 11.926 6.132 9.548 1.00 98.19 177 ILE A CA 1
ATOM 1373 C C . ILE A 1 177 ? 11.914 4.607 9.617 1.00 98.19 177 ILE A C 1
ATOM 1375 O O . ILE A 1 177 ? 12.972 3.983 9.648 1.00 98.19 177 ILE A O 1
ATOM 1379 N N . TYR A 1 178 ? 10.746 3.963 9.608 1.00 97.31 178 TYR A N 1
ATOM 1380 C CA . TYR A 1 178 ? 10.734 2.499 9.616 1.00 97.31 178 TYR A CA 1
ATOM 1381 C C . TYR A 1 178 ? 11.133 1.905 8.257 1.00 97.31 178 TYR A C 1
ATOM 1383 O O . TYR A 1 178 ? 11.433 0.714 8.205 1.00 97.31 178 TYR A O 1
ATOM 1391 N N . GLY A 1 179 ? 11.093 2.705 7.181 1.00 96.50 179 GLY A N 1
ATOM 1392 C CA . GLY A 1 179 ? 11.399 2.311 5.805 1.00 96.50 179 GLY A CA 1
ATOM 1393 C C . GLY A 1 179 ? 12.862 2.477 5.395 1.00 96.50 179 GLY A C 1
ATOM 1394 O O . GLY A 1 179 ? 13.266 1.864 4.418 1.00 96.50 179 GLY A O 1
ATOM 1395 N N . GLY A 1 180 ? 13.666 3.268 6.106 1.00 94.12 180 GLY A N 1
ATOM 1396 C CA . GLY A 1 180 ? 15.014 3.622 5.650 1.00 94.12 180 GLY A CA 1
ATOM 1397 C C . GLY A 1 180 ? 15.968 4.117 6.737 1.00 94.12 180 GLY A C 1
ATOM 1398 O O . GLY A 1 180 ? 16.888 4.872 6.432 1.00 94.12 180 GLY A O 1
ATOM 1399 N N . ASN A 1 181 ? 15.779 3.718 8.001 1.00 91.50 181 ASN A N 1
ATOM 1400 C CA . ASN A 1 181 ? 16.727 4.036 9.072 1.00 91.50 181 ASN A CA 1
ATOM 1401 C C . ASN A 1 181 ? 17.931 3.074 9.055 1.00 91.50 181 ASN A C 1
ATOM 1403 O O . ASN A 1 181 ? 17.864 1.949 9.563 1.00 91.50 181 ASN A O 1
ATOM 1407 N N . LEU A 1 182 ? 19.030 3.533 8.447 1.00 89.00 182 LEU A N 1
ATOM 1408 C CA . LEU A 1 182 ? 20.280 2.781 8.304 1.00 89.00 182 LEU A CA 1
ATOM 1409 C C . LEU A 1 182 ? 20.829 2.313 9.671 1.00 89.00 182 LEU A C 1
ATOM 1411 O O . LEU A 1 182 ? 20.696 3.029 10.664 1.00 89.00 182 LEU A O 1
ATOM 1415 N N . PRO A 1 183 ? 21.471 1.129 9.750 1.00 92.38 183 PRO A N 1
ATOM 1416 C CA . PRO A 1 183 ? 21.946 0.295 8.640 1.00 92.38 183 PRO A CA 1
ATOM 1417 C C . PRO A 1 183 ? 20.928 -0.728 8.104 1.00 92.38 183 PRO A C 1
ATOM 1419 O O . PRO A 1 183 ? 21.275 -1.519 7.232 1.00 92.38 183 PRO A O 1
ATOM 1422 N N . THR A 1 184 ? 19.694 -0.762 8.613 1.00 90.00 184 THR A N 1
ATOM 1423 C CA . THR A 1 184 ? 18.690 -1.766 8.216 1.00 90.00 184 THR A CA 1
ATOM 1424 C C . THR A 1 184 ? 17.681 -1.211 7.216 1.00 90.00 184 THR A C 1
ATOM 1426 O O . THR A 1 184 ? 17.245 -0.072 7.354 1.00 90.00 184 THR A O 1
ATOM 1429 N N . THR A 1 185 ? 17.246 -2.034 6.258 1.00 94.94 185 THR A N 1
ATOM 1430 C CA . THR A 1 185 ? 16.148 -1.711 5.335 1.00 94.94 185 THR A CA 1
ATOM 1431 C C . THR A 1 185 ? 15.106 -2.836 5.328 1.00 94.94 185 THR A C 1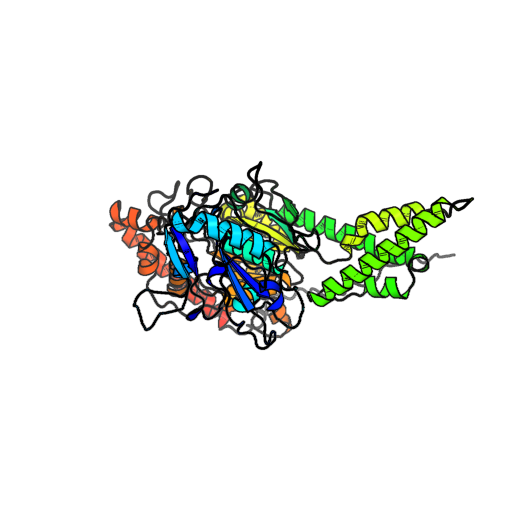
ATOM 1433 O O . THR A 1 185 ? 15.494 -4.001 5.257 1.00 94.94 185 THR A O 1
ATOM 1436 N N . PRO A 1 186 ? 13.798 -2.524 5.411 1.00 97.44 186 PRO A N 1
ATOM 1437 C CA . PRO A 1 186 ? 12.730 -3.505 5.222 1.00 97.44 186 PRO A CA 1
ATOM 1438 C C . PRO A 1 186 ? 12.411 -3.784 3.749 1.00 97.44 186 PRO A C 1
ATOM 1440 O O . PRO A 1 186 ? 11.626 -4.685 3.458 1.00 97.44 186 PRO A O 1
ATOM 1443 N N . TRP A 1 187 ? 12.953 -2.986 2.824 1.00 98.19 187 TRP A N 1
ATOM 1444 C CA . TRP A 1 187 ? 12.778 -3.190 1.389 1.00 98.19 187 TRP A CA 1
ATOM 1445 C C . TRP A 1 187 ? 13.711 -4.303 0.926 1.00 98.19 187 TRP A C 1
ATOM 1447 O O . TRP A 1 187 ? 14.927 -4.204 1.097 1.00 98.19 187 TRP A O 1
ATOM 1457 N N . THR A 1 188 ? 13.137 -5.348 0.339 1.00 97.38 188 THR A N 1
ATOM 1458 C CA . THR A 1 188 ? 13.868 -6.532 -0.130 1.00 97.38 188 THR A CA 1
ATOM 1459 C C . THR A 1 188 ? 13.577 -6.803 -1.609 1.00 97.38 188 THR A C 1
ATOM 1461 O O . THR A 1 188 ? 12.895 -6.025 -2.281 1.00 97.38 188 THR A O 1
ATOM 1464 N N . PHE A 1 189 ? 14.108 -7.897 -2.138 1.00 96.88 189 PHE A N 1
ATOM 1465 C CA . PHE A 1 189 ? 13.942 -8.319 -3.523 1.00 96.88 189 PHE A CA 1
ATOM 1466 C C . PHE A 1 189 ? 13.536 -9.790 -3.601 1.00 96.88 189 PHE A C 1
ATOM 1468 O O . PHE A 1 189 ? 13.852 -10.592 -2.725 1.00 96.88 189 PHE A O 1
ATOM 1475 N N . GLU A 1 190 ? 12.856 -10.155 -4.681 1.00 93.62 190 GLU A N 1
ATOM 1476 C CA . GLU A 1 190 ? 12.542 -11.546 -4.990 1.00 93.62 190 GLU A CA 1
ATOM 1477 C C . GLU A 1 190 ? 13.843 -12.292 -5.316 1.00 93.62 190 GLU A C 1
ATOM 1479 O O . GLU A 1 190 ? 14.514 -11.981 -6.305 1.00 93.62 190 GLU A O 1
ATOM 1484 N N . ALA A 1 191 ? 14.198 -13.309 -4.530 1.00 90.50 191 ALA A N 1
ATOM 1485 C CA . ALA A 1 191 ? 15.464 -14.032 -4.701 1.00 90.50 191 ALA A CA 1
ATOM 1486 C C . ALA A 1 191 ? 15.613 -14.673 -6.095 1.00 90.50 191 ALA A C 1
ATOM 1488 O O . ALA A 1 191 ? 16.710 -14.713 -6.647 1.00 90.50 191 ALA A O 1
ATOM 1489 N N . ALA A 1 192 ? 14.506 -15.135 -6.688 1.00 88.56 192 ALA A N 1
ATOM 1490 C CA . ALA A 1 192 ? 14.505 -15.779 -8.002 1.00 88.56 192 ALA A CA 1
ATOM 1491 C C . ALA A 1 192 ? 14.813 -14.812 -9.157 1.00 88.56 192 ALA A C 1
ATOM 1493 O O . ALA A 1 192 ? 15.306 -15.236 -10.200 1.00 88.56 192 ALA A O 1
ATOM 1494 N N . THR A 1 193 ? 14.497 -13.523 -8.999 1.00 90.94 193 THR A N 1
ATOM 1495 C CA . THR A 1 193 ? 14.591 -12.539 -10.086 1.00 90.94 193 THR A CA 1
ATOM 1496 C C . THR A 1 193 ? 15.584 -11.414 -9.813 1.00 90.94 193 THR A C 1
ATOM 1498 O O . THR A 1 193 ? 15.957 -10.703 -10.747 1.00 90.94 193 THR A O 1
ATOM 1501 N N . GLY A 1 194 ? 15.989 -11.226 -8.554 1.00 94.44 194 GLY A N 1
ATOM 1502 C CA . GLY A 1 194 ? 16.782 -10.086 -8.098 1.00 94.44 194 GLY A CA 1
ATOM 1503 C C . GLY A 1 194 ? 16.026 -8.754 -8.144 1.00 94.44 194 GLY A C 1
ATOM 1504 O O . GLY A 1 194 ? 16.651 -7.702 -8.025 1.00 94.44 194 GLY A O 1
ATOM 1505 N N . ARG A 1 195 ? 14.703 -8.763 -8.367 1.00 95.25 195 ARG A N 1
ATOM 1506 C CA . ARG A 1 195 ? 13.894 -7.546 -8.527 1.00 95.25 195 ARG A CA 1
ATOM 1507 C C . ARG A 1 195 ? 13.172 -7.196 -7.236 1.00 95.25 195 ARG A C 1
ATOM 1509 O O . ARG A 1 195 ? 12.611 -8.061 -6.573 1.00 95.25 195 ARG A O 1
ATOM 1516 N N . GLY A 1 196 ? 13.141 -5.911 -6.921 1.00 97.44 196 GLY A N 1
ATOM 1517 C CA . GLY A 1 196 ? 12.403 -5.374 -5.789 1.00 97.44 196 GLY A CA 1
ATOM 1518 C C . GLY A 1 196 ? 12.213 -3.866 -5.909 1.00 97.44 196 GLY A C 1
ATOM 1519 O O . GLY A 1 196 ? 12.648 -3.269 -6.902 1.00 97.44 196 GLY A O 1
ATOM 1520 N N . PRO A 1 197 ? 11.560 -3.245 -4.916 1.00 98.25 197 PRO A N 1
ATOM 1521 C CA . PRO A 1 197 ? 11.275 -1.821 -4.938 1.00 98.25 197 PRO A CA 1
ATOM 1522 C C . PRO A 1 197 ? 12.553 -0.976 -4.942 1.00 98.25 197 PRO A C 1
ATOM 1524 O O . PRO A 1 197 ? 13.413 -1.126 -4.076 1.00 98.25 197 PRO A O 1
ATOM 1527 N N . ALA A 1 198 ? 12.651 -0.033 -5.877 1.00 98.19 198 ALA A N 1
ATOM 1528 C CA . ALA A 1 198 ? 13.632 1.044 -5.810 1.00 98.19 198 ALA A CA 1
ATOM 1529 C C . ALA A 1 198 ? 13.080 2.148 -4.899 1.00 98.19 198 ALA A C 1
ATOM 1531 O O . ALA A 1 198 ? 12.170 2.875 -5.294 1.00 98.19 198 ALA A O 1
ATOM 1532 N N . TRP A 1 199 ? 13.594 2.251 -3.675 1.00 98.50 199 TRP A N 1
ATOM 1533 C CA . TRP A 1 199 ? 13.106 3.192 -2.666 1.00 98.50 199 TRP A CA 1
ATOM 1534 C C . TRP A 1 199 ? 14.060 4.372 -2.475 1.00 98.50 199 TRP A C 1
ATOM 1536 O O . TRP A 1 199 ? 15.278 4.195 -2.439 1.00 98.50 199 TRP A O 1
ATOM 1546 N N . SER A 1 200 ? 13.508 5.575 -2.316 1.00 98.25 200 SER A N 1
ATOM 1547 C CA . SER A 1 200 ? 14.269 6.760 -1.933 1.00 98.25 200 SER A CA 1
ATOM 1548 C C . SER A 1 200 ? 13.406 7.746 -1.142 1.00 98.25 200 SER A C 1
ATOM 1550 O O . SER A 1 200 ? 12.215 7.907 -1.410 1.00 98.25 200 SER A O 1
ATOM 1552 N N . ASN A 1 201 ? 14.027 8.423 -0.179 1.00 98.38 201 ASN A N 1
ATOM 1553 C CA . ASN A 1 201 ? 13.472 9.554 0.555 1.00 98.38 201 ASN A CA 1
ATOM 1554 C C . ASN A 1 201 ? 14.297 10.795 0.200 1.00 98.38 201 ASN A C 1
ATOM 1556 O O . ASN A 1 201 ? 15.505 10.797 0.428 1.00 98.38 201 ASN A O 1
ATOM 1560 N N . SER A 1 202 ? 13.644 11.803 -0.388 1.00 98.38 202 SER A N 1
ATOM 1561 C CA . SER A 1 202 ? 14.242 13.122 -0.622 1.00 98.38 202 SER A CA 1
ATOM 1562 C C . SER A 1 202 ? 14.071 13.976 0.636 1.00 98.38 202 SER A C 1
ATOM 1564 O O . SER A 1 202 ? 14.842 13.823 1.584 1.00 98.38 202 SER A O 1
ATOM 1566 N N . LEU A 1 203 ? 13.028 14.807 0.707 1.00 98.62 203 LEU A N 1
ATOM 1567 C CA . LEU A 1 203 ? 12.711 15.637 1.865 1.00 98.62 203 LEU A CA 1
ATOM 1568 C C . LEU A 1 203 ? 11.271 15.402 2.344 1.00 98.62 203 LEU A C 1
ATOM 1570 O O . LEU A 1 203 ? 10.582 14.448 1.959 1.00 98.62 203 LEU A O 1
ATOM 1574 N N . PHE A 1 204 ? 10.828 16.231 3.288 1.00 98.50 204 PHE A N 1
ATOM 1575 C CA . PHE A 1 204 ? 9.466 16.161 3.803 1.00 98.50 204 PHE A CA 1
ATOM 1576 C C . PHE A 1 204 ? 8.479 16.835 2.844 1.00 98.50 204 PHE A C 1
ATOM 1578 O O . PHE A 1 204 ? 7.370 16.351 2.642 1.00 98.50 204 PHE A O 1
ATOM 1585 N N . GLU A 1 205 ? 8.898 17.951 2.265 1.00 98.44 205 GLU A N 1
ATOM 1586 C CA . GLU A 1 205 ? 8.097 18.899 1.505 1.00 98.44 205 GLU A CA 1
ATOM 1587 C C . GLU A 1 205 ? 7.992 18.580 0.010 1.00 98.44 205 GLU A C 1
ATOM 1589 O O . GLU A 1 205 ? 6.976 18.916 -0.586 1.00 98.44 205 GLU A O 1
ATOM 1594 N N . ASP A 1 206 ? 8.985 17.902 -0.575 1.00 98.44 206 ASP A N 1
ATOM 1595 C CA . ASP A 1 206 ? 9.174 17.786 -2.033 1.00 98.44 206 ASP A CA 1
ATOM 1596 C C . ASP A 1 206 ? 8.774 16.422 -2.620 1.00 98.44 206 ASP A C 1
ATOM 1598 O O . ASP A 1 206 ? 9.070 16.109 -3.773 1.00 98.44 206 ASP A O 1
ATOM 1602 N N . ASN A 1 207 ? 8.162 15.550 -1.818 1.00 98.88 207 ASN A N 1
ATOM 1603 C CA . ASN A 1 207 ? 8.033 14.142 -2.186 1.00 98.88 207 ASN A CA 1
ATOM 1604 C C . ASN A 1 207 ? 7.173 13.909 -3.441 1.00 98.88 207 ASN A C 1
ATOM 1606 O O . ASN A 1 207 ? 7.421 12.964 -4.196 1.00 98.88 207 ASN A O 1
ATOM 1610 N N . ALA A 1 208 ? 6.163 14.753 -3.678 1.00 98.75 208 ALA A N 1
ATOM 1611 C CA . ALA A 1 208 ? 5.326 14.628 -4.868 1.00 98.75 208 ALA A CA 1
ATOM 1612 C C . ALA A 1 208 ? 6.142 14.936 -6.129 1.00 98.75 208 ALA A C 1
ATOM 1614 O O . ALA A 1 208 ? 6.140 14.169 -7.093 1.00 98.75 208 ALA A O 1
ATOM 1615 N N . GLU A 1 209 ? 6.869 16.043 -6.092 1.00 98.88 209 GLU A N 1
ATOM 1616 C CA . GLU A 1 209 ? 7.735 16.556 -7.143 1.00 98.88 209 GLU A CA 1
ATOM 1617 C C . GLU A 1 209 ? 8.901 15.602 -7.400 1.00 98.88 209 GLU A C 1
ATOM 1619 O O . GLU A 1 209 ? 9.248 15.334 -8.550 1.00 98.88 209 GLU A O 1
ATOM 1624 N N . PHE A 1 210 ? 9.452 15.015 -6.339 1.00 98.88 210 PHE A N 1
ATOM 1625 C CA . PHE A 1 210 ? 10.491 13.998 -6.420 1.00 98.88 210 PHE A CA 1
ATOM 1626 C C . PHE A 1 210 ? 10.003 12.751 -7.168 1.00 98.88 210 PHE A C 1
ATOM 1628 O O . PHE A 1 210 ? 10.655 12.282 -8.107 1.00 98.88 210 PHE A O 1
ATOM 1635 N N . GLY A 1 211 ? 8.814 12.251 -6.822 1.00 98.81 211 GLY A N 1
ATOM 1636 C CA . GLY A 1 211 ? 8.170 11.154 -7.545 1.00 98.81 211 GLY A CA 1
ATOM 1637 C C . GLY A 1 211 ? 7.818 11.502 -8.994 1.00 98.81 211 GLY A C 1
ATOM 1638 O O . GLY A 1 211 ? 7.993 10.669 -9.887 1.00 98.81 211 GLY A O 1
ATOM 1639 N N . LEU A 1 212 ? 7.384 12.737 -9.263 1.00 98.81 212 LEU A N 1
ATOM 1640 C CA . LEU A 1 212 ? 7.179 13.219 -10.630 1.00 98.81 212 LEU A CA 1
ATOM 1641 C C . LEU A 1 212 ? 8.496 13.213 -11.419 1.00 98.81 212 LEU A C 1
ATOM 1643 O O . LEU A 1 212 ? 8.524 12.725 -12.547 1.00 98.81 212 LEU A O 1
ATOM 1647 N N . GLY A 1 213 ? 9.600 13.658 -10.819 1.00 98.81 213 GLY A N 1
ATOM 1648 C CA . GLY A 1 213 ? 10.932 13.587 -11.421 1.00 98.81 213 GLY A CA 1
ATOM 1649 C C . GLY A 1 213 ? 11.332 12.158 -11.799 1.00 98.81 213 GLY A C 1
ATOM 1650 O O . GLY A 1 213 ? 11.803 11.925 -12.915 1.00 98.81 213 GLY A O 1
ATOM 1651 N N . MET A 1 214 ? 11.066 11.176 -10.927 1.00 98.75 214 MET A N 1
ATOM 1652 C CA . MET A 1 214 ? 11.267 9.757 -11.256 1.00 98.75 214 MET A CA 1
ATOM 1653 C C . MET A 1 214 ? 10.432 9.325 -12.467 1.00 98.75 214 MET A C 1
ATOM 1655 O O . MET A 1 214 ? 10.947 8.637 -13.350 1.00 98.75 214 MET A O 1
ATOM 1659 N N . ARG A 1 215 ? 9.153 9.721 -12.531 1.00 98.62 215 ARG A N 1
ATOM 1660 C CA . ARG A 1 215 ? 8.260 9.393 -13.653 1.00 98.62 215 ARG A CA 1
ATOM 1661 C C . ARG A 1 215 ? 8.765 9.980 -14.967 1.00 98.62 215 ARG A C 1
ATOM 1663 O O . ARG A 1 215 ? 8.885 9.233 -15.936 1.00 98.62 215 ARG A O 1
ATOM 1670 N N . LEU A 1 216 ? 9.110 11.265 -14.980 1.00 98.75 216 LEU A N 1
ATOM 1671 C CA . LEU A 1 216 ? 9.625 11.950 -16.167 1.00 98.75 216 LEU A CA 1
ATOM 1672 C C . LEU A 1 216 ? 10.926 11.308 -16.661 1.00 98.75 216 LEU A C 1
ATOM 1674 O O . LEU A 1 216 ? 11.055 11.005 -17.844 1.00 98.75 216 LEU A O 1
ATOM 1678 N N . ALA A 1 217 ? 11.857 11.001 -15.755 1.00 98.62 217 ALA A N 1
ATOM 1679 C CA . ALA A 1 217 ? 13.097 10.318 -16.117 1.00 98.62 217 ALA A CA 1
ATOM 1680 C C . ALA A 1 217 ? 12.841 8.925 -16.720 1.00 98.62 217 ALA A C 1
ATOM 1682 O O . ALA A 1 217 ? 13.477 8.543 -17.701 1.00 98.62 217 ALA A O 1
ATOM 1683 N N . LEU A 1 218 ? 11.905 8.157 -16.154 1.00 98.50 218 LEU A N 1
ATOM 1684 C CA . LEU A 1 218 ? 11.537 6.842 -16.682 1.00 98.50 218 LEU A CA 1
ATOM 1685 C C . LEU A 1 218 ? 10.844 6.934 -18.049 1.00 98.50 218 LEU A C 1
ATOM 1687 O O . LEU A 1 218 ? 11.078 6.064 -18.888 1.00 98.50 218 LEU A O 1
ATOM 1691 N N . ASP A 1 219 ? 10.014 7.955 -18.272 1.00 98.25 219 ASP A N 1
ATOM 1692 C CA . ASP A 1 219 ? 9.365 8.207 -19.565 1.00 98.25 219 ASP A CA 1
ATOM 1693 C C . ASP A 1 219 ? 10.399 8.536 -20.644 1.00 98.25 219 ASP A C 1
ATOM 1695 O O . ASP A 1 219 ? 10.405 7.892 -21.692 1.00 98.25 219 ASP A O 1
ATOM 1699 N N . GLU A 1 220 ? 11.342 9.436 -20.360 1.00 98.50 220 GLU A N 1
ATOM 1700 C CA . GLU A 1 220 ? 12.405 9.786 -21.308 1.00 98.50 220 GLU A CA 1
ATOM 1701 C C . GLU A 1 220 ? 13.332 8.607 -21.614 1.00 98.50 220 GLU A C 1
ATOM 1703 O O . GLU A 1 220 ? 13.647 8.336 -22.774 1.00 98.50 220 GLU A O 1
ATOM 1708 N N . GLN A 1 221 ? 13.722 7.825 -20.603 1.00 98.56 221 GLN A N 1
ATOM 1709 C CA . GLN A 1 221 ? 14.535 6.628 -20.838 1.00 98.56 221 GLN A CA 1
ATOM 1710 C C . GLN A 1 221 ? 13.785 5.567 -21.657 1.00 98.56 221 GLN A C 1
ATOM 1712 O O . GLN A 1 221 ? 14.393 4.881 -22.480 1.00 98.56 221 GLN A O 1
ATOM 1717 N N . MET A 1 222 ? 12.473 5.419 -21.447 1.00 98.19 222 MET A N 1
ATOM 1718 C CA . MET A 1 222 ? 11.637 4.532 -22.255 1.00 98.19 222 MET A CA 1
ATOM 1719 C C . MET A 1 222 ? 11.526 5.043 -23.698 1.00 98.19 222 MET A C 1
ATOM 1721 O O . MET A 1 222 ? 11.653 4.241 -24.623 1.00 98.19 222 MET A O 1
ATOM 1725 N N . ASN A 1 223 ? 11.325 6.346 -23.906 1.00 98.38 223 ASN A N 1
ATOM 1726 C CA . ASN A 1 223 ? 11.271 6.959 -25.236 1.00 98.38 223 ASN A CA 1
ATOM 1727 C C . ASN A 1 223 ? 12.582 6.737 -25.998 1.00 98.38 223 ASN A C 1
ATOM 1729 O O . ASN A 1 223 ? 12.554 6.237 -27.124 1.00 98.38 223 ASN A O 1
ATOM 1733 N N . LEU A 1 224 ? 13.722 6.983 -25.345 1.00 98.56 224 LEU A N 1
ATOM 1734 C CA . LEU A 1 224 ? 15.045 6.701 -25.900 1.00 98.56 224 LEU A CA 1
ATOM 1735 C C . LEU A 1 224 ? 15.212 5.215 -26.248 1.00 98.56 224 LEU A C 1
ATOM 1737 O O . LEU A 1 224 ? 15.676 4.881 -27.338 1.00 98.56 224 LEU A O 1
ATOM 1741 N N . ALA A 1 225 ? 14.802 4.304 -25.361 1.00 98.62 225 ALA A N 1
ATOM 1742 C CA . ALA A 1 225 ? 14.869 2.870 -25.635 1.00 98.62 225 ALA A CA 1
ATOM 1743 C C . ALA A 1 225 ? 14.037 2.486 -26.871 1.00 98.62 225 ALA A C 1
ATOM 1745 O O . ALA A 1 225 ? 14.500 1.712 -27.708 1.00 98.62 225 ALA A O 1
ATOM 1746 N N . ARG A 1 226 ? 12.829 3.045 -27.020 1.00 98.62 226 ARG A N 1
ATOM 1747 C CA . ARG A 1 226 ? 11.948 2.801 -28.175 1.00 98.62 226 ARG A CA 1
ATOM 1748 C C . ARG A 1 226 ? 12.540 3.349 -29.475 1.00 98.62 226 ARG A C 1
ATOM 1750 O O . ARG A 1 226 ? 12.517 2.645 -30.483 1.00 98.62 226 ARG A O 1
ATOM 1757 N N . GLU A 1 227 ? 13.101 4.557 -29.455 1.00 98.50 227 GLU A N 1
ATOM 1758 C CA . GLU A 1 227 ? 13.794 5.138 -30.614 1.00 98.50 227 GLU A CA 1
ATOM 1759 C C . GLU A 1 227 ? 14.967 4.249 -31.049 1.00 98.50 227 GLU A C 1
ATOM 1761 O O . GLU A 1 227 ? 15.081 3.882 -32.221 1.00 98.50 227 GLU A O 1
ATOM 1766 N N . LEU A 1 228 ? 15.808 3.840 -30.097 1.00 98.56 228 LEU A N 1
ATOM 1767 C CA . LEU A 1 228 ? 16.969 2.995 -30.364 1.00 98.56 228 LEU A CA 1
ATOM 1768 C C . LEU A 1 228 ? 16.574 1.602 -30.872 1.00 98.56 228 LEU A C 1
ATOM 1770 O O . LEU A 1 228 ? 17.237 1.087 -31.770 1.00 98.56 228 LEU A O 1
ATOM 1774 N N . VAL A 1 229 ? 15.481 1.013 -30.372 1.00 98.56 229 VAL A N 1
ATOM 1775 C CA . VAL A 1 229 ? 14.899 -0.223 -30.935 1.00 98.56 229 VAL A CA 1
ATOM 1776 C C . VAL A 1 229 ? 14.516 -0.024 -32.405 1.00 98.56 229 VAL A C 1
ATOM 1778 O O . VAL A 1 229 ? 14.803 -0.889 -33.231 1.00 98.56 229 VAL A O 1
ATOM 1781 N N . GLY A 1 230 ? 13.927 1.124 -32.756 1.00 97.88 230 GLY A N 1
ATOM 1782 C CA . GLY A 1 230 ? 13.617 1.477 -34.144 1.00 97.88 230 GLY A CA 1
ATOM 1783 C C . GLY A 1 230 ? 14.867 1.616 -35.018 1.00 97.88 230 GLY A C 1
ATOM 1784 O O . GLY A 1 230 ? 14.936 1.037 -36.101 1.00 97.88 230 GLY A O 1
ATOM 1785 N N . ARG A 1 231 ? 15.894 2.321 -34.531 1.00 97.06 231 ARG A N 1
ATOM 1786 C CA . ARG A 1 231 ? 17.167 2.522 -35.253 1.00 97.06 231 ARG A CA 1
ATOM 1787 C C . ARG A 1 231 ? 17.954 1.228 -35.438 1.00 97.06 231 ARG A C 1
ATOM 1789 O O . ARG A 1 231 ? 18.583 1.031 -36.473 1.00 97.06 231 ARG A O 1
ATOM 1796 N N . LEU A 1 232 ? 17.902 0.338 -34.452 1.00 96.69 232 LEU A N 1
ATOM 1797 C CA . LEU A 1 232 ? 18.583 -0.955 -34.469 1.00 96.69 232 LEU A CA 1
ATOM 1798 C C . LEU A 1 232 ? 17.704 -2.081 -35.023 1.00 96.69 232 LEU A C 1
ATOM 1800 O O . LEU A 1 232 ? 18.094 -3.241 -34.939 1.00 96.69 232 LEU A O 1
ATOM 1804 N N . ARG A 1 233 ? 16.559 -1.774 -35.648 1.00 97.12 233 ARG A N 1
ATOM 1805 C CA . ARG A 1 233 ? 15.614 -2.764 -36.193 1.00 97.12 233 ARG A CA 1
ATOM 1806 C C . ARG A 1 233 ? 16.278 -3.819 -37.080 1.00 97.12 233 ARG A C 1
ATOM 1808 O O . ARG A 1 233 ? 15.980 -4.999 -36.941 1.00 97.12 233 ARG A O 1
ATOM 1815 N N . ASN A 1 234 ? 17.193 -3.417 -37.961 1.00 93.88 234 ASN A N 1
ATOM 1816 C CA . ASN A 1 234 ? 17.891 -4.346 -38.861 1.00 93.88 234 ASN A CA 1
ATOM 1817 C C . ASN A 1 234 ? 18.964 -5.185 -38.146 1.00 93.88 234 ASN A C 1
ATOM 1819 O O . ASN A 1 234 ? 19.328 -6.250 -38.629 1.00 93.88 234 ASN A O 1
ATOM 1823 N N . VAL A 1 235 ? 19.447 -4.717 -36.994 1.00 92.81 235 VAL A N 1
ATOM 1824 C CA . VAL A 1 235 ? 20.452 -5.391 -36.157 1.00 92.81 235 VAL A CA 1
ATOM 1825 C C . VAL A 1 235 ? 19.776 -6.440 -35.276 1.00 92.81 235 VAL A C 1
ATOM 1827 O O . VAL A 1 235 ? 20.214 -7.585 -35.200 1.00 92.81 235 VAL A O 1
ATOM 1830 N N . ILE A 1 236 ? 18.670 -6.066 -34.630 1.00 96.12 236 ILE A N 1
ATOM 1831 C CA . ILE A 1 236 ? 17.948 -6.937 -33.693 1.00 96.12 236 ILE A CA 1
ATOM 1832 C C . ILE A 1 236 ? 16.872 -7.787 -34.375 1.00 96.12 236 ILE A C 1
ATOM 1834 O O . ILE A 1 236 ? 16.386 -8.732 -33.761 1.00 96.12 236 ILE A O 1
ATOM 1838 N N . GLY A 1 237 ? 16.501 -7.479 -35.619 1.00 97.25 237 GLY A N 1
ATOM 1839 C CA . GLY A 1 237 ? 15.432 -8.128 -36.380 1.00 97.25 237 GLY A CA 1
ATOM 1840 C C . GLY A 1 237 ? 14.074 -7.426 -36.245 1.00 97.25 237 GLY A C 1
ATOM 1841 O O . GLY A 1 237 ? 13.647 -7.058 -35.149 1.00 97.25 237 GLY A O 1
ATOM 1842 N N . ALA A 1 238 ? 13.368 -7.284 -37.372 1.00 97.69 238 ALA A N 1
ATOM 1843 C CA . ALA A 1 238 ? 12.095 -6.564 -37.467 1.00 97.69 238 ALA A CA 1
ATOM 1844 C C . ALA A 1 238 ? 10.998 -7.119 -36.543 1.00 97.69 238 ALA A C 1
ATOM 1846 O O . ALA A 1 238 ? 10.324 -6.344 -35.872 1.00 97.69 238 ALA A O 1
ATOM 1847 N N . GLU A 1 239 ? 10.865 -8.445 -36.463 1.00 98.25 239 GLU A N 1
ATOM 1848 C CA . GLU A 1 239 ? 9.857 -9.109 -35.627 1.00 98.25 239 GLU A CA 1
ATOM 1849 C C . GLU A 1 239 ? 10.037 -8.786 -34.137 1.00 98.25 239 GLU A C 1
ATOM 1851 O O . GLU A 1 239 ? 9.087 -8.391 -33.462 1.00 98.25 239 GLU A O 1
ATOM 1856 N N . LEU A 1 240 ? 11.271 -8.885 -33.627 1.00 98.31 240 LEU A N 1
ATOM 1857 C CA . LEU A 1 240 ? 11.570 -8.564 -32.232 1.00 98.31 240 LEU A CA 1
ATOM 1858 C C . LEU A 1 240 ? 11.351 -7.073 -31.951 1.00 98.31 240 LEU A C 1
ATOM 1860 O O . LEU A 1 240 ? 10.792 -6.726 -30.912 1.00 98.31 240 LEU A O 1
ATOM 1864 N N . ALA A 1 241 ? 11.759 -6.198 -32.875 1.00 98.62 241 ALA A N 1
ATOM 1865 C CA . ALA A 1 241 ? 11.537 -4.762 -32.749 1.00 98.62 241 ALA A CA 1
ATOM 1866 C C . ALA A 1 241 ? 10.037 -4.430 -32.645 1.00 98.62 241 ALA A C 1
ATOM 1868 O O . ALA A 1 241 ? 9.629 -3.726 -31.722 1.00 98.62 241 ALA A O 1
ATOM 1869 N N . ASP A 1 242 ? 9.204 -4.981 -33.532 1.00 98.50 242 ASP A N 1
ATOM 1870 C CA . ASP A 1 242 ? 7.752 -4.760 -33.504 1.00 98.50 242 ASP A CA 1
ATOM 1871 C C . ASP A 1 242 ? 7.108 -5.321 -32.237 1.00 98.50 242 ASP A C 1
ATOM 1873 O O . ASP A 1 242 ? 6.267 -4.656 -31.625 1.00 98.50 242 ASP A O 1
ATOM 1877 N N . ALA A 1 243 ? 7.528 -6.514 -31.808 1.00 98.50 243 ALA A N 1
ATOM 1878 C CA . ALA A 1 243 ? 7.029 -7.142 -30.593 1.00 98.50 243 ALA A CA 1
ATOM 1879 C C . ALA A 1 243 ? 7.390 -6.338 -29.331 1.00 98.50 243 ALA A C 1
ATOM 1881 O O . ALA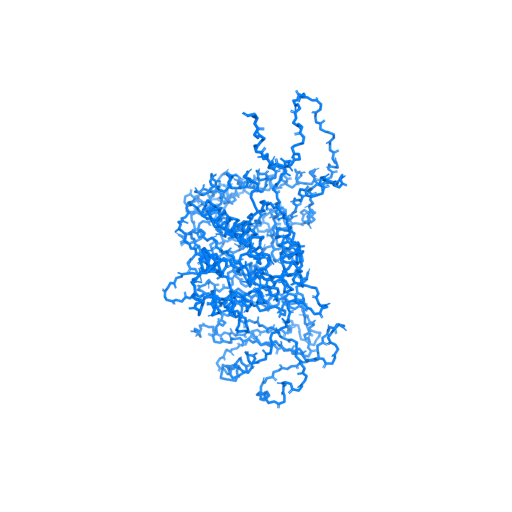 A 1 243 ? 6.569 -6.232 -28.423 1.00 98.50 243 ALA A O 1
ATOM 1882 N N . LEU A 1 244 ? 8.589 -5.746 -29.268 1.00 98.62 244 LEU A N 1
ATOM 1883 C CA . LEU A 1 244 ? 9.011 -4.873 -28.166 1.00 98.62 244 LEU A CA 1
ATOM 1884 C C . LEU A 1 244 ? 8.220 -3.562 -28.130 1.00 98.62 244 LEU A C 1
ATOM 1886 O O . LEU A 1 244 ? 7.845 -3.104 -27.047 1.00 98.62 244 LEU A O 1
ATOM 1890 N N . LEU A 1 245 ? 7.992 -2.946 -29.294 1.00 98.25 245 LEU A N 1
ATOM 1891 C CA . LEU A 1 245 ? 7.371 -1.624 -29.409 1.00 98.25 245 LEU A CA 1
ATOM 1892 C C . LEU A 1 245 ? 5.855 -1.645 -29.188 1.00 98.25 245 LEU A C 1
ATOM 1894 O O . LEU A 1 245 ? 5.314 -0.647 -28.701 1.00 98.25 245 LEU A O 1
ATOM 1898 N N . ASN A 1 246 ? 5.191 -2.758 -29.506 1.00 98.06 246 ASN A N 1
ATOM 1899 C CA . ASN A 1 246 ? 3.730 -2.894 -29.469 1.00 98.06 246 ASN A CA 1
ATOM 1900 C C . ASN A 1 246 ? 3.222 -3.823 -28.351 1.00 98.06 246 ASN A C 1
ATOM 1902 O O . ASN A 1 246 ? 2.065 -4.235 -28.364 1.00 98.06 246 ASN A O 1
ATOM 1906 N N . ALA A 1 247 ? 4.077 -4.175 -27.389 1.00 97.69 247 ALA A N 1
ATOM 1907 C CA . ALA A 1 247 ? 3.720 -5.072 -26.299 1.00 97.69 247 ALA A CA 1
ATOM 1908 C C . ALA A 1 247 ? 2.621 -4.504 -25.387 1.00 97.69 247 ALA A C 1
ATOM 1910 O O . ALA A 1 247 ? 2.800 -3.449 -24.774 1.00 97.69 247 ALA A O 1
ATOM 1911 N N . ASP A 1 248 ? 1.539 -5.264 -25.207 1.00 97.00 248 ASP A N 1
ATOM 1912 C CA . ASP A 1 248 ? 0.585 -5.020 -24.128 1.00 97.00 248 ASP A CA 1
ATOM 1913 C C . ASP A 1 248 ? 1.181 -5.465 -22.782 1.00 97.00 248 ASP A C 1
ATOM 1915 O O . ASP A 1 248 ? 1.560 -6.621 -22.588 1.00 97.00 248 ASP A O 1
ATOM 1919 N N . GLN A 1 249 ? 1.270 -4.516 -21.852 1.00 96.75 249 GLN A N 1
ATOM 1920 C CA . GLN A 1 249 ? 1.792 -4.688 -20.494 1.00 96.75 249 GLN A CA 1
ATOM 1921 C C . GLN A 1 249 ? 0.728 -4.338 -19.438 1.00 96.75 249 GLN A C 1
ATOM 1923 O O . GLN A 1 249 ? 1.050 -3.896 -18.331 1.00 96.75 249 GLN A O 1
ATOM 1928 N N . SER A 1 250 ? -0.553 -4.470 -19.791 1.00 94.50 250 SER A N 1
ATOM 1929 C CA . SER A 1 250 ? -1.690 -4.248 -18.890 1.00 94.50 250 SER A CA 1
ATOM 1930 C C . SER A 1 250 ? -1.868 -5.358 -17.846 1.00 94.50 250 SER A C 1
ATOM 1932 O O . SER A 1 250 ? -2.518 -5.135 -16.826 1.00 94.50 250 SER A O 1
ATOM 1934 N N . THR A 1 251 ? -1.261 -6.529 -18.069 1.00 94.25 251 THR A N 1
ATOM 1935 C CA . THR A 1 251 ? -1.337 -7.711 -17.198 1.00 94.25 251 THR A CA 1
ATOM 1936 C C . THR A 1 251 ? 0.050 -8.202 -16.777 1.00 94.25 251 THR A C 1
ATOM 1938 O O . THR A 1 251 ? 1.043 -7.949 -17.460 1.00 94.25 251 THR A O 1
ATOM 1941 N N . GLU A 1 252 ? 0.119 -8.969 -15.683 1.00 93.19 252 GLU A N 1
ATOM 1942 C CA . GLU A 1 252 ? 1.362 -9.608 -15.214 1.00 93.19 252 GLU A CA 1
ATOM 1943 C C . GLU A 1 252 ? 1.961 -10.557 -16.267 1.00 93.19 252 GLU A C 1
ATOM 1945 O O . GLU A 1 252 ? 3.172 -10.557 -16.482 1.00 93.19 252 GLU A O 1
ATOM 1950 N N . GLN A 1 253 ? 1.119 -11.291 -17.008 1.00 94.31 253 GLN A N 1
ATOM 1951 C CA . GLN A 1 253 ? 1.565 -12.132 -18.125 1.00 94.31 253 GLN A CA 1
ATOM 1952 C C . GLN A 1 253 ? 2.173 -11.295 -19.263 1.00 94.31 253 GLN A C 1
ATOM 1954 O O . GLN A 1 253 ? 3.213 -11.659 -19.809 1.00 94.31 253 GLN A O 1
ATOM 1959 N N . GLY A 1 254 ? 1.562 -10.155 -19.609 1.00 96.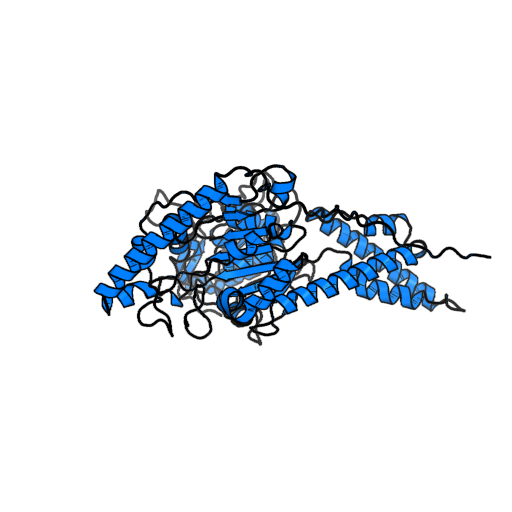50 254 GLY A N 1
ATOM 1960 C CA . GLY A 1 254 ? 2.097 -9.238 -20.621 1.00 96.50 254 GLY A CA 1
ATOM 1961 C C . GLY A 1 254 ? 3.445 -8.632 -20.218 1.00 96.50 254 GLY A C 1
ATOM 1962 O O . GLY A 1 254 ? 4.365 -8.542 -21.034 1.00 96.50 254 GLY A O 1
ATOM 1963 N N . ILE A 1 255 ? 3.599 -8.289 -18.936 1.00 96.38 255 ILE A N 1
ATOM 1964 C CA . ILE A 1 255 ? 4.862 -7.807 -18.356 1.00 96.38 255 ILE A CA 1
ATOM 1965 C C . ILE A 1 255 ? 5.934 -8.905 -18.391 1.00 96.38 255 ILE A C 1
ATOM 1967 O O . ILE A 1 255 ? 7.073 -8.630 -18.775 1.00 96.38 255 ILE A O 1
ATOM 1971 N N . ALA A 1 256 ? 5.589 -10.143 -18.030 1.00 95.31 256 ALA A N 1
ATOM 1972 C CA . ALA A 1 256 ? 6.505 -11.278 -18.097 1.00 95.31 256 ALA A CA 1
ATOM 1973 C C . ALA A 1 256 ? 6.968 -11.554 -19.535 1.00 95.31 256 ALA A C 1
ATOM 1975 O O . ALA A 1 256 ? 8.171 -11.609 -19.787 1.00 95.31 256 ALA A O 1
ATOM 1976 N N . ALA A 1 257 ? 6.040 -11.585 -20.495 1.00 97.38 257 ALA A N 1
ATOM 1977 C CA . ALA A 1 257 ? 6.370 -11.722 -21.912 1.00 97.38 257 ALA A CA 1
ATOM 1978 C C . ALA A 1 257 ? 7.267 -10.572 -22.407 1.00 97.38 257 ALA A C 1
ATOM 1980 O O . ALA A 1 257 ? 8.201 -10.790 -23.177 1.00 97.38 257 ALA A O 1
ATOM 1981 N N . GLN A 1 258 ? 7.045 -9.335 -21.945 1.00 98.38 258 GLN A N 1
ATOM 1982 C CA . GLN A 1 258 ? 7.932 -8.221 -22.292 1.00 98.38 258 GLN A CA 1
ATOM 1983 C C . GLN A 1 258 ? 9.341 -8.396 -21.718 1.00 98.38 258 GLN A C 1
ATOM 1985 O O . GLN A 1 258 ? 10.317 -8.047 -22.383 1.00 98.38 258 GLN A O 1
ATOM 1990 N N . ARG A 1 259 ? 9.480 -8.957 -20.513 1.00 97.38 259 ARG A N 1
ATOM 1991 C CA . ARG A 1 259 ? 10.795 -9.268 -19.931 1.00 97.38 259 ARG A CA 1
ATOM 1992 C C . ARG A 1 259 ? 11.551 -10.296 -20.764 1.00 97.38 259 ARG A C 1
ATOM 1994 O O . ARG A 1 259 ? 12.745 -10.111 -20.975 1.00 97.38 259 ARG A O 1
ATOM 2001 N N . GLU A 1 260 ? 10.873 -11.320 -21.274 1.00 97.94 260 GLU A N 1
ATOM 2002 C CA . GLU A 1 260 ? 11.475 -12.306 -22.181 1.00 97.94 260 GLU A CA 1
ATOM 2003 C C . GLU A 1 260 ? 11.964 -11.647 -23.478 1.00 97.94 260 GLU A C 1
ATOM 2005 O O . GLU A 1 260 ? 13.104 -11.865 -23.889 1.00 97.94 260 GLU A O 1
ATOM 2010 N N . ARG A 1 261 ? 11.162 -10.751 -24.074 1.00 98.62 261 ARG A N 1
ATOM 2011 C CA . ARG A 1 261 ? 11.584 -9.974 -25.255 1.00 98.62 261 ARG A CA 1
ATOM 2012 C C . ARG A 1 261 ? 12.801 -9.094 -24.966 1.00 98.62 261 ARG A C 1
ATOM 2014 O O . ARG A 1 261 ? 13.696 -9.001 -25.800 1.00 98.62 261 ARG A O 1
ATOM 2021 N N . VAL A 1 262 ? 12.857 -8.451 -23.797 1.00 98.50 262 VAL A N 1
ATOM 2022 C CA . VAL A 1 262 ? 14.009 -7.626 -23.388 1.00 98.50 262 VAL A CA 1
ATOM 2023 C C . VAL A 1 262 ? 15.250 -8.482 -23.114 1.00 98.50 262 VAL A C 1
ATOM 2025 O O . VAL A 1 262 ? 16.356 -8.070 -23.463 1.00 98.50 262 VAL A O 1
ATOM 2028 N N . ALA A 1 263 ? 15.094 -9.680 -22.549 1.00 98.25 263 ALA A N 1
ATOM 2029 C CA . ALA A 1 263 ? 16.200 -10.621 -22.379 1.00 98.25 263 ALA A CA 1
ATOM 2030 C C . ALA A 1 263 ? 16.767 -11.064 -23.739 1.00 98.25 263 ALA A C 1
ATOM 2032 O O . ALA A 1 263 ? 17.980 -11.031 -23.945 1.00 98.25 263 ALA A O 1
ATOM 2033 N N . GLU A 1 264 ? 15.894 -11.385 -24.696 1.00 98.44 264 GLU A N 1
ATOM 2034 C CA . GLU A 1 264 ? 16.296 -11.717 -26.065 1.00 98.44 264 GLU A CA 1
ATOM 2035 C C . GLU A 1 264 ? 16.962 -10.528 -26.780 1.00 98.44 264 GLU A C 1
ATOM 2037 O O . GLU A 1 264 ? 17.987 -10.700 -27.441 1.00 98.44 264 GLU A O 1
ATOM 2042 N N . LEU A 1 265 ? 16.438 -9.309 -26.601 1.00 98.56 265 LEU A N 1
ATOM 2043 C CA . LEU A 1 265 ? 17.059 -8.078 -27.099 1.00 98.56 265 LEU A CA 1
ATOM 2044 C C . LEU A 1 265 ? 18.496 -7.943 -26.594 1.00 98.56 265 LEU A C 1
ATOM 2046 O O . LEU A 1 265 ? 19.409 -7.743 -27.394 1.00 98.56 265 LEU A O 1
ATOM 2050 N N . ARG A 1 266 ? 18.699 -8.061 -25.278 1.00 98.12 266 ARG A N 1
ATOM 2051 C CA . ARG A 1 266 ? 20.026 -7.956 -24.661 1.00 98.12 266 ARG A CA 1
ATOM 2052 C C . ARG A 1 266 ? 20.985 -8.994 -25.221 1.00 98.12 266 ARG A C 1
ATOM 2054 O O . ARG A 1 266 ? 22.074 -8.623 -25.646 1.00 98.12 266 ARG A O 1
ATOM 2061 N N . ARG A 1 267 ? 20.546 -10.250 -25.331 1.00 97.56 267 ARG A N 1
ATOM 2062 C CA . ARG A 1 267 ? 21.345 -11.339 -25.907 1.00 97.56 267 ARG A CA 1
ATOM 2063 C C . ARG A 1 267 ? 21.795 -11.030 -27.342 1.00 97.56 267 ARG A C 1
ATOM 2065 O O . ARG A 1 267 ? 22.964 -11.223 -27.666 1.00 97.56 267 ARG A O 1
ATOM 2072 N N . ARG A 1 268 ? 20.899 -10.525 -28.204 1.00 96.69 268 ARG A N 1
ATOM 2073 C CA . ARG A 1 268 ? 21.251 -10.131 -29.587 1.00 96.69 268 ARG A CA 1
ATOM 2074 C C . ARG A 1 268 ? 22.228 -8.958 -29.619 1.00 96.69 268 ARG A C 1
ATOM 2076 O O . ARG A 1 268 ? 23.188 -8.986 -30.383 1.00 96.69 268 ARG A O 1
ATOM 2083 N N . LEU A 1 269 ? 21.993 -7.938 -28.796 1.00 96.12 269 LEU A N 1
ATOM 2084 C CA . LEU A 1 269 ? 22.855 -6.758 -28.715 1.00 96.12 269 LEU A CA 1
ATOM 2085 C C . LEU A 1 269 ? 24.255 -7.095 -28.193 1.00 96.12 269 LEU A C 1
ATOM 2087 O O . LEU A 1 269 ? 25.230 -6.551 -28.699 1.00 96.12 269 LEU A O 1
ATOM 2091 N N . GLU A 1 270 ? 24.373 -7.996 -27.219 1.00 94.75 270 GLU A N 1
ATOM 2092 C CA . GLU A 1 270 ? 25.662 -8.480 -26.714 1.00 94.75 270 GLU A CA 1
ATOM 2093 C C . GLU A 1 270 ? 26.433 -9.270 -27.778 1.00 94.75 270 GLU A C 1
ATOM 2095 O O . GLU A 1 270 ? 27.633 -9.045 -27.940 1.00 94.75 270 GLU A O 1
ATOM 2100 N N . GLY A 1 271 ? 25.747 -10.114 -28.560 1.00 93.06 271 GLY A N 1
ATOM 2101 C CA . GLY A 1 271 ? 26.342 -10.787 -29.720 1.00 93.06 271 GLY A CA 1
ATOM 2102 C C . GLY A 1 271 ? 26.911 -9.788 -30.732 1.00 93.06 271 GLY A C 1
ATOM 2103 O O . GLY A 1 271 ? 28.099 -9.826 -31.051 1.00 93.06 271 GLY A O 1
ATOM 2104 N N . TRP A 1 272 ? 26.105 -8.804 -31.137 1.00 90.75 272 TRP A N 1
ATOM 2105 C CA . TRP A 1 272 ? 26.549 -7.741 -32.043 1.00 90.75 272 TRP A CA 1
ATOM 2106 C C . TRP A 1 272 ? 27.653 -6.858 -31.459 1.00 90.75 272 TRP A C 1
ATOM 2108 O O . TRP A 1 272 ? 28.525 -6.399 -32.196 1.00 90.75 272 TRP A O 1
ATOM 2118 N N . ARG A 1 273 ? 27.656 -6.609 -30.145 1.00 88.81 273 ARG A N 1
ATOM 2119 C CA . ARG A 1 273 ? 28.730 -5.865 -29.471 1.00 88.81 273 ARG A CA 1
ATOM 2120 C C . ARG A 1 273 ? 30.071 -6.586 -29.608 1.00 88.81 273 ARG A C 1
ATOM 2122 O O . ARG A 1 273 ? 31.082 -5.926 -29.831 1.00 88.81 273 ARG A O 1
ATOM 2129 N N . ALA A 1 274 ? 30.079 -7.913 -29.493 1.00 86.19 274 ALA A N 1
ATOM 2130 C CA . ALA A 1 274 ? 31.279 -8.720 -29.688 1.00 86.19 274 ALA A CA 1
ATOM 2131 C C . ALA A 1 274 ? 31.723 -8.742 -31.161 1.00 86.19 274 ALA A C 1
ATOM 2133 O O . ALA A 1 274 ? 32.901 -8.538 -31.444 1.00 86.19 274 ALA A O 1
ATOM 2134 N N . GLU A 1 275 ? 30.787 -8.919 -32.098 1.00 86.94 275 GLU A N 1
ATOM 2135 C CA . GLU A 1 275 ? 31.082 -8.943 -33.539 1.00 86.94 275 GLU A CA 1
ATOM 2136 C C . GLU A 1 275 ? 31.609 -7.595 -34.050 1.00 86.94 275 GLU A C 1
ATOM 2138 O O . GLU A 1 275 ? 32.633 -7.538 -34.726 1.00 86.94 275 GLU A O 1
ATOM 2143 N N . THR A 1 276 ? 30.958 -6.488 -33.683 1.00 84.00 276 THR A N 1
ATOM 2144 C CA . THR A 1 276 ? 31.372 -5.138 -34.103 1.00 84.00 276 THR A CA 1
ATOM 2145 C C . THR A 1 276 ? 32.729 -4.728 -33.549 1.00 84.00 276 THR A C 1
ATOM 2147 O O . THR A 1 276 ? 33.460 -4.014 -34.234 1.00 84.00 276 THR A O 1
ATOM 2150 N N . ALA A 1 277 ? 33.100 -5.202 -32.356 1.00 80.25 277 ALA A N 1
ATOM 2151 C CA . ALA A 1 277 ? 34.430 -4.982 -31.792 1.00 80.25 277 ALA A CA 1
ATOM 2152 C C . ALA A 1 277 ? 35.548 -5.679 -32.594 1.00 80.25 277 ALA A C 1
ATOM 2154 O O . ALA A 1 277 ? 36.701 -5.267 -32.494 1.00 80.25 277 ALA A O 1
ATOM 2155 N N . ALA A 1 278 ? 35.217 -6.704 -33.387 1.00 81.69 278 ALA A N 1
ATOM 2156 C CA . ALA A 1 278 ? 36.161 -7.460 -34.210 1.00 81.69 278 ALA A CA 1
ATOM 2157 C C . ALA A 1 278 ? 36.261 -6.967 -35.672 1.00 81.69 278 ALA A C 1
ATOM 2159 O O . ALA A 1 278 ? 37.108 -7.458 -36.419 1.00 81.69 278 ALA A O 1
ATOM 2160 N N . LEU A 1 279 ? 35.409 -6.027 -36.105 1.00 82.06 279 LEU A N 1
ATOM 2161 C CA . LEU A 1 279 ? 35.396 -5.517 -37.481 1.00 82.06 279 LEU A CA 1
ATOM 2162 C C . LEU A 1 279 ? 36.459 -4.429 -37.714 1.00 82.06 279 LEU A C 1
ATOM 2164 O O . LEU A 1 279 ? 36.554 -3.458 -36.964 1.00 82.06 279 LEU A O 1
ATOM 2168 N N . GLN A 1 280 ? 37.181 -4.538 -38.836 1.00 81.62 280 GLN A N 1
ATOM 2169 C CA . GLN A 1 280 ? 38.083 -3.502 -39.347 1.00 81.62 280 GLN A CA 1
ATOM 2170 C C . GLN A 1 280 ? 37.695 -3.122 -40.793 1.00 81.62 280 GLN A C 1
ATOM 2172 O O . GLN A 1 280 ? 37.837 -3.963 -41.684 1.00 81.62 280 GLN A O 1
ATOM 2177 N N . PRO A 1 281 ? 37.251 -1.876 -41.068 1.00 79.38 281 PRO A N 1
ATOM 2178 C CA . PRO A 1 281 ? 36.976 -0.788 -40.122 1.00 79.38 281 PRO A CA 1
ATOM 2179 C C . PRO A 1 281 ? 35.665 -1.003 -39.332 1.00 79.38 281 PRO A C 1
ATOM 2181 O O . PRO A 1 281 ? 34.793 -1.749 -39.783 1.00 79.38 281 PRO A O 1
ATOM 2184 N N . PRO A 1 282 ? 35.489 -0.341 -38.174 1.00 77.12 282 PRO A N 1
ATOM 2185 C CA . PRO A 1 282 ? 34.245 -0.418 -37.416 1.00 77.12 282 PRO A CA 1
ATOM 2186 C C . PRO A 1 282 ? 33.078 0.210 -38.190 1.00 77.12 282 PRO A C 1
ATOM 2188 O O . PRO A 1 282 ? 33.246 1.192 -38.916 1.00 77.12 282 PRO A O 1
ATOM 2191 N N . ILE A 1 283 ? 31.870 -0.318 -37.979 1.00 81.62 283 ILE A N 1
ATOM 2192 C CA . ILE A 1 283 ? 30.637 0.318 -38.456 1.00 81.62 283 ILE A CA 1
ATOM 2193 C C . ILE A 1 283 ? 30.395 1.568 -37.603 1.00 81.62 283 ILE A C 1
ATOM 2195 O O . ILE A 1 283 ? 30.253 1.463 -36.383 1.00 81.62 283 ILE A O 1
ATOM 2199 N N . ALA A 1 284 ? 30.366 2.742 -38.238 1.00 84.62 284 ALA A N 1
ATOM 2200 C CA . ALA A 1 284 ? 30.178 4.020 -37.554 1.00 84.62 284 ALA A CA 1
ATOM 2201 C C . ALA A 1 284 ? 28.895 4.026 -36.699 1.00 84.62 284 ALA A C 1
ATOM 2203 O O . ALA A 1 284 ? 27.868 3.478 -37.099 1.00 84.62 284 ALA A O 1
ATOM 2204 N N . ASP A 1 285 ? 28.983 4.624 -35.508 1.00 88.62 285 ASP A N 1
ATOM 2205 C CA . ASP A 1 285 ? 27.929 4.795 -34.492 1.00 88.62 285 ASP A CA 1
ATOM 2206 C C . ASP A 1 285 ? 27.308 3.524 -33.885 1.00 88.62 285 ASP A C 1
ATOM 2208 O O . ASP A 1 285 ? 26.805 3.574 -32.759 1.00 88.62 285 ASP A O 1
ATOM 2212 N N . LEU A 1 286 ? 27.376 2.369 -34.552 1.00 90.12 286 LEU A N 1
ATOM 2213 C CA . LEU A 1 286 ? 26.710 1.139 -34.117 1.00 90.12 286 LEU A CA 1
ATOM 2214 C C . LEU A 1 286 ? 27.124 0.673 -32.701 1.00 90.12 286 LEU A C 1
ATOM 2216 O O . LEU A 1 286 ? 26.223 0.405 -31.902 1.00 90.12 286 LEU A O 1
ATOM 2220 N N . PRO A 1 287 ? 28.418 0.642 -32.309 1.00 90.88 287 PRO A N 1
ATOM 2221 C CA . PRO A 1 287 ? 28.806 0.270 -30.942 1.00 90.88 287 PRO A CA 1
ATOM 2222 C C . PRO A 1 287 ? 28.233 1.201 -29.862 1.00 90.88 287 PRO A C 1
ATOM 2224 O O . PRO A 1 287 ? 27.868 0.746 -28.773 1.00 90.88 287 PRO A O 1
ATOM 2227 N N . SER A 1 288 ? 28.124 2.500 -30.167 1.00 92.81 288 SER A N 1
ATOM 2228 C CA . SER A 1 288 ? 27.535 3.501 -29.270 1.00 92.81 288 SER A CA 1
ATOM 2229 C C . SER A 1 288 ? 26.028 3.286 -29.137 1.00 92.81 288 SER A C 1
ATOM 2231 O O . SER A 1 288 ? 25.510 3.210 -28.025 1.00 92.81 288 SER A O 1
ATOM 2233 N N . LEU A 1 289 ? 25.326 3.068 -30.255 1.00 95.44 289 LEU A N 1
ATOM 2234 C CA . LEU A 1 289 ? 23.888 2.778 -30.256 1.00 95.44 289 LEU A CA 1
ATOM 2235 C C . LEU A 1 289 ? 23.552 1.496 -29.489 1.00 95.44 289 LEU A C 1
ATOM 2237 O O . LEU A 1 289 ? 22.609 1.492 -28.698 1.00 95.44 289 LEU A O 1
ATOM 2241 N N . ILE A 1 290 ? 24.342 0.435 -29.676 1.00 95.81 290 ILE A N 1
ATOM 2242 C CA . ILE A 1 290 ? 24.204 -0.820 -28.927 1.00 95.81 290 ILE A CA 1
ATOM 2243 C C . ILE A 1 290 ? 24.395 -0.572 -27.428 1.00 95.81 290 ILE A C 1
ATOM 2245 O O . ILE A 1 290 ? 23.565 -0.996 -26.625 1.00 95.81 290 ILE A O 1
ATOM 2249 N N . SER A 1 291 ? 25.462 0.135 -27.044 1.00 95.06 291 SER A N 1
ATOM 2250 C CA . SER A 1 291 ? 25.762 0.421 -25.634 1.00 95.06 291 SER A CA 1
ATOM 2251 C C . SER A 1 291 ? 24.664 1.261 -24.977 1.00 95.06 291 SER A C 1
ATOM 2253 O O . SER A 1 291 ? 24.231 0.950 -23.866 1.00 95.06 291 SER A O 1
ATOM 2255 N N . ASN A 1 292 ? 24.155 2.267 -25.690 1.00 97.00 292 ASN A N 1
ATOM 2256 C CA . ASN A 1 292 ? 23.060 3.108 -25.221 1.00 97.00 292 ASN A CA 1
ATOM 2257 C C . ASN A 1 292 ? 21.774 2.294 -25.043 1.00 97.00 292 ASN A C 1
ATOM 2259 O O . ASN A 1 292 ? 21.149 2.384 -23.988 1.00 97.00 292 ASN A O 1
ATOM 2263 N N . LEU A 1 293 ? 21.398 1.450 -26.015 1.00 98.25 293 LEU A N 1
ATOM 2264 C CA . LEU A 1 293 ? 20.189 0.631 -25.894 1.00 98.25 293 LEU A CA 1
ATOM 2265 C C . LEU A 1 293 ? 20.319 -0.400 -24.770 1.00 98.25 293 LEU A C 1
ATOM 2267 O O . LEU A 1 293 ? 19.369 -0.588 -24.014 1.00 98.25 293 LEU A O 1
ATOM 2271 N N . LEU A 1 294 ? 21.484 -1.029 -24.599 1.00 97.75 294 LEU A N 1
ATOM 2272 C CA . LEU A 1 294 ? 21.726 -1.931 -23.470 1.00 97.75 294 LEU A CA 1
ATOM 2273 C C . LEU A 1 294 ? 21.476 -1.221 -22.131 1.00 97.75 294 LEU A C 1
ATOM 2275 O O . LEU A 1 294 ? 20.740 -1.762 -21.301 1.00 97.75 294 LEU A O 1
ATOM 2279 N N . ALA A 1 295 ? 21.985 0.004 -21.962 1.00 97.62 295 ALA A N 1
ATOM 2280 C CA . ALA A 1 295 ? 21.840 0.787 -20.734 1.00 97.62 295 ALA A CA 1
ATOM 2281 C C . ALA A 1 295 ? 20.380 1.133 -20.380 1.00 97.62 295 ALA A C 1
ATOM 2283 O O . ALA A 1 295 ? 20.036 1.180 -19.199 1.00 97.62 295 ALA A O 1
ATOM 2284 N N . VAL A 1 296 ? 19.507 1.341 -21.375 1.00 98.19 296 VAL A N 1
ATOM 2285 C CA . VAL A 1 296 ? 18.092 1.713 -21.147 1.00 98.19 296 VAL A CA 1
ATOM 2286 C C . VAL A 1 296 ? 17.080 0.603 -21.450 1.00 98.19 296 VAL A C 1
ATOM 2288 O O . VAL A 1 296 ? 15.887 0.780 -21.217 1.00 98.19 296 VAL A O 1
ATOM 2291 N N . SER A 1 297 ? 17.522 -0.565 -21.916 1.00 97.88 297 SER A N 1
ATOM 2292 C CA . SER A 1 297 ? 16.656 -1.676 -22.353 1.00 97.88 297 SER A CA 1
ATOM 2293 C C . SER A 1 297 ? 15.617 -2.114 -21.313 1.00 97.88 297 SER A C 1
ATOM 2295 O O . SER A 1 297 ? 14.470 -2.392 -21.662 1.00 97.88 297 SER A O 1
ATOM 2297 N N . ASP A 1 298 ? 15.961 -2.094 -20.021 1.00 95.94 298 ASP A N 1
ATOM 2298 C CA . ASP A 1 298 ? 15.045 -2.480 -18.937 1.00 95.94 298 ASP A CA 1
ATOM 2299 C C . ASP A 1 298 ? 13.842 -1.534 -18.797 1.00 95.94 298 ASP A C 1
ATOM 2301 O O . ASP A 1 298 ? 12.852 -1.879 -18.140 1.00 95.94 298 ASP A O 1
ATOM 2305 N N . LYS A 1 299 ? 13.907 -0.340 -19.396 1.00 97.38 299 LYS A N 1
ATOM 2306 C CA . LYS A 1 299 ? 12.838 0.670 -19.389 1.00 97.38 299 LYS A CA 1
ATOM 2307 C C . LYS A 1 299 ? 11.748 0.383 -20.418 1.00 97.38 299 LYS A C 1
ATOM 2309 O O . LYS A 1 299 ? 10.672 0.961 -20.324 1.00 97.38 299 LYS A O 1
ATOM 2314 N N . LEU A 1 300 ? 11.966 -0.584 -21.315 1.00 98.31 300 LEU A N 1
ATOM 2315 C CA . LEU A 1 300 ? 10.915 -1.148 -22.172 1.00 98.31 300 LEU A CA 1
ATOM 2316 C C . LEU A 1 300 ? 9.883 -1.964 -21.375 1.00 98.31 300 LEU A C 1
ATOM 2318 O O . LEU A 1 300 ? 8.777 -2.195 -21.865 1.00 98.31 300 LEU A O 1
ATOM 2322 N N . VAL A 1 301 ? 10.231 -2.398 -20.156 1.00 98.19 301 VAL A N 1
ATOM 2323 C CA . VAL A 1 301 ? 9.295 -3.019 -19.209 1.00 98.19 301 VAL A CA 1
ATOM 2324 C C . VAL A 1 301 ? 8.671 -1.932 -18.337 1.00 98.19 301 VAL A C 1
ATOM 2326 O O . VAL A 1 301 ? 9.396 -1.197 -17.656 1.00 98.19 301 VAL A O 1
ATOM 2329 N N . ARG A 1 302 ? 7.338 -1.872 -18.295 1.00 97.06 302 ARG A N 1
ATOM 2330 C CA . ARG A 1 302 ? 6.559 -0.891 -17.529 1.00 97.06 302 ARG A CA 1
ATOM 2331 C C . ARG A 1 302 ? 7.020 -0.827 -16.070 1.00 97.06 302 ARG A C 1
ATOM 2333 O O . ARG A 1 302 ? 7.150 -1.849 -15.397 1.00 97.06 302 ARG A O 1
ATOM 2340 N N . LYS A 1 303 ? 7.238 0.394 -15.578 1.00 98.00 303 LYS A N 1
ATOM 2341 C CA . LYS A 1 303 ? 7.559 0.698 -14.176 1.00 98.00 303 LYS A CA 1
ATOM 2342 C C . LYS A 1 303 ? 6.397 1.417 -13.507 1.00 98.00 303 LYS A C 1
ATOM 2344 O O . LYS A 1 303 ? 5.712 2.203 -14.165 1.00 98.00 303 LYS A O 1
ATOM 2349 N N . SER A 1 304 ? 6.194 1.139 -12.223 1.00 98.31 304 SER A N 1
ATOM 2350 C CA . SER A 1 304 ? 5.164 1.773 -11.402 1.00 98.31 304 SER A CA 1
ATOM 2351 C C . SER A 1 304 ? 5.802 2.733 -10.406 1.00 98.31 304 SER A C 1
ATOM 2353 O O . SER A 1 304 ? 6.665 2.321 -9.637 1.00 98.31 304 SER A O 1
ATOM 2355 N N . VAL A 1 305 ? 5.396 4.003 -10.439 1.00 98.88 305 VAL A N 1
ATOM 2356 C CA . VAL A 1 305 ? 5.922 5.052 -9.557 1.00 98.88 305 VAL A CA 1
ATOM 2357 C C . VAL A 1 305 ? 4.880 5.365 -8.493 1.00 98.88 305 VAL A C 1
ATOM 2359 O O . VAL A 1 305 ? 3.799 5.866 -8.812 1.00 98.88 305 VAL A O 1
ATOM 2362 N N . TRP A 1 306 ? 5.221 5.067 -7.242 1.00 98.94 306 TRP A N 1
ATOM 2363 C CA . TRP A 1 306 ? 4.402 5.330 -6.068 1.00 98.94 306 TRP A CA 1
ATOM 2364 C C . TRP A 1 306 ? 5.061 6.369 -5.169 1.00 98.94 306 TRP A C 1
ATOM 2366 O O . TRP A 1 306 ? 6.244 6.300 -4.854 1.00 98.94 306 TRP A O 1
ATOM 2376 N N . ILE A 1 307 ? 4.260 7.327 -4.738 1.00 98.94 307 ILE A N 1
ATOM 2377 C CA . ILE A 1 307 ? 4.637 8.450 -3.898 1.00 98.94 307 ILE A CA 1
ATOM 2378 C C . ILE A 1 307 ? 3.965 8.219 -2.548 1.00 98.94 307 ILE A C 1
ATOM 2380 O O . ILE A 1 307 ? 2.745 8.314 -2.418 1.00 98.94 307 ILE A O 1
ATOM 2384 N N . VAL A 1 308 ? 4.753 7.838 -1.554 1.00 98.94 308 VAL A N 1
ATOM 2385 C CA . VAL A 1 308 ? 4.281 7.390 -0.242 1.00 98.94 308 VAL A CA 1
ATOM 2386 C C . VAL A 1 308 ? 4.560 8.465 0.796 1.00 98.94 308 VAL A C 1
ATOM 2388 O O . VAL A 1 308 ? 5.673 8.975 0.874 1.00 98.94 308 VAL A O 1
ATOM 2391 N N . GLY A 1 309 ? 3.596 8.774 1.656 1.00 98.81 309 GLY A N 1
ATOM 2392 C CA . GLY A 1 309 ? 3.837 9.669 2.785 1.00 98.81 309 GLY A CA 1
ATOM 2393 C C . GLY A 1 309 ? 2.678 9.714 3.770 1.00 98.81 309 GLY A C 1
ATOM 2394 O O . GLY A 1 309 ? 1.607 9.178 3.507 1.00 98.81 309 GLY A O 1
ATOM 2395 N N . GLY A 1 310 ? 2.911 10.326 4.929 1.00 98.81 310 GLY A N 1
ATOM 2396 C CA . GLY A 1 310 ? 1.881 10.503 5.953 1.00 98.81 310 GLY A CA 1
ATOM 2397 C C . GLY A 1 310 ? 0.968 11.700 5.684 1.00 98.81 310 GLY A C 1
ATOM 2398 O O . GLY A 1 310 ? 1.194 12.491 4.761 1.00 98.81 310 GLY A O 1
ATOM 2399 N N . ASP A 1 311 ? -0.031 11.887 6.545 1.00 98.81 311 ASP A N 1
ATOM 2400 C CA . ASP A 1 311 ? -0.961 13.011 6.439 1.00 98.81 311 ASP A CA 1
ATOM 2401 C C . ASP A 1 311 ? -0.288 14.383 6.585 1.00 98.81 311 ASP A C 1
ATOM 2403 O O . ASP A 1 311 ? -0.634 15.314 5.861 1.00 98.81 311 ASP A O 1
ATOM 2407 N N . GLY A 1 312 ? 0.738 14.510 7.429 1.00 98.62 312 GLY A N 1
ATOM 2408 C CA . GLY A 1 312 ? 1.468 15.773 7.559 1.00 98.62 312 GLY A CA 1
ATOM 2409 C C . GLY A 1 312 ? 2.202 16.224 6.297 1.00 98.62 312 GLY A C 1
ATOM 2410 O O . GLY A 1 312 ? 2.359 17.418 6.063 1.00 98.62 312 GLY A O 1
ATOM 2411 N N . TRP A 1 313 ? 2.596 15.290 5.434 1.00 98.81 313 TRP A N 1
ATOM 2412 C CA . TRP A 1 313 ? 3.099 15.646 4.110 1.00 98.81 313 TRP A CA 1
ATOM 2413 C C . TRP A 1 313 ? 1.938 16.073 3.205 1.00 98.81 313 TRP A C 1
ATOM 2415 O O . TRP A 1 313 ? 1.907 17.203 2.721 1.00 98.81 313 TRP A O 1
ATOM 2425 N N . ALA A 1 314 ? 0.954 15.191 3.021 1.00 98.88 314 ALA A N 1
ATOM 2426 C CA . ALA A 1 314 ? -0.068 15.346 1.988 1.00 98.88 314 ALA A CA 1
ATOM 2427 C C . ALA A 1 314 ? -1.073 16.479 2.253 1.00 98.88 314 ALA A C 1
ATOM 2429 O O . ALA A 1 314 ? -1.591 17.099 1.322 1.00 98.88 314 ALA A O 1
ATOM 2430 N N . TYR A 1 315 ? -1.386 16.748 3.521 1.00 98.81 315 TYR A N 1
ATOM 2431 C CA . TYR A 1 315 ? -2.386 17.744 3.898 1.00 98.81 315 TYR A CA 1
ATOM 2432 C C . TYR A 1 315 ? -1.761 19.110 4.161 1.00 98.81 315 TYR A C 1
ATOM 2434 O O . TYR A 1 315 ? -2.434 20.119 3.915 1.00 98.81 315 TYR A O 1
ATOM 2442 N N . ASP A 1 316 ? -0.509 19.139 4.627 1.00 98.75 316 ASP A N 1
ATOM 2443 C CA . ASP A 1 316 ? 0.184 20.331 5.100 1.00 98.75 316 ASP A CA 1
ATOM 2444 C C . ASP A 1 316 ? 1.356 20.744 4.205 1.00 98.75 316 ASP A C 1
ATOM 2446 O O . ASP A 1 316 ? 1.134 21.506 3.265 1.00 98.75 316 ASP A O 1
ATOM 2450 N N . ILE A 1 317 ? 2.581 20.309 4.519 1.00 98.69 317 ILE A N 1
ATOM 2451 C CA . ILE A 1 317 ? 3.806 20.912 3.970 1.00 98.69 317 ILE A CA 1
ATOM 2452 C C . ILE A 1 317 ? 4.010 20.607 2.482 1.00 98.69 317 ILE A C 1
ATOM 2454 O O . ILE A 1 317 ? 4.412 21.490 1.734 1.00 98.69 317 ILE A O 1
ATOM 2458 N N . GLY A 1 318 ? 3.674 19.393 2.044 1.00 98.62 318 GLY A N 1
ATOM 2459 C CA . GLY A 1 318 ? 3.812 18.954 0.655 1.00 98.62 318 GLY A CA 1
ATOM 2460 C C . GLY A 1 318 ? 2.522 19.059 -0.151 1.00 98.62 318 GLY A C 1
ATOM 2461 O O . GLY A 1 318 ? 2.469 18.570 -1.276 1.00 98.62 318 GLY A O 1
ATOM 2462 N N . TYR A 1 319 ? 1.464 19.673 0.397 1.00 98.81 319 TYR A N 1
ATOM 2463 C CA . TYR A 1 319 ? 0.176 19.750 -0.295 1.00 98.81 319 TYR A CA 1
ATOM 2464 C C . TYR A 1 319 ? 0.269 20.511 -1.622 1.00 98.81 319 TYR A C 1
ATOM 2466 O O . TYR A 1 319 ? -0.322 20.070 -2.598 1.00 98.81 319 TYR A O 1
ATOM 2474 N N . GLY A 1 320 ? 1.006 21.626 -1.678 1.00 98.69 320 GLY A N 1
ATOM 2475 C CA . GLY A 1 320 ? 1.146 22.399 -2.919 1.00 98.69 320 GLY A CA 1
ATOM 2476 C C . GLY A 1 320 ? 1.791 21.588 -4.048 1.00 98.69 320 GLY A C 1
ATOM 2477 O O . GLY A 1 320 ? 1.300 21.600 -5.175 1.00 98.69 320 GLY A O 1
ATOM 2478 N N . GLY A 1 321 ? 2.837 20.823 -3.726 1.00 98.69 321 GLY A N 1
ATOM 2479 C CA . GLY A 1 321 ? 3.478 19.889 -4.650 1.00 98.69 321 GLY A CA 1
ATOM 2480 C C . GLY A 1 321 ? 2.565 18.738 -5.055 1.00 98.69 321 GLY A C 1
ATOM 2481 O O . GLY A 1 321 ? 2.419 18.435 -6.238 1.00 98.69 321 GLY A O 1
ATOM 2482 N N . LEU A 1 322 ? 1.890 18.126 -4.079 1.00 98.75 322 LEU A N 1
ATOM 2483 C CA . LEU A 1 322 ? 0.919 17.055 -4.306 1.00 98.75 322 LEU A CA 1
ATOM 2484 C C . LEU A 1 322 ? -0.189 17.495 -5.268 1.00 98.75 322 LEU A C 1
ATOM 2486 O O . LEU A 1 322 ? -0.466 16.794 -6.238 1.00 98.75 322 LEU A O 1
ATOM 2490 N N . ASP A 1 323 ? -0.788 18.658 -5.022 1.00 98.81 323 ASP A N 1
ATOM 2491 C CA . ASP A 1 323 ? -1.835 19.265 -5.847 1.00 98.81 323 ASP A CA 1
ATOM 2492 C C . ASP A 1 323 ? -1.351 19.471 -7.292 1.00 98.81 323 ASP A C 1
ATOM 2494 O O . ASP A 1 323 ? -1.979 18.990 -8.237 1.00 98.81 323 ASP A O 1
ATOM 2498 N N . HIS A 1 324 ? -0.161 20.055 -7.465 1.00 98.81 324 HIS A N 1
ATOM 2499 C CA . HIS A 1 324 ? 0.448 20.263 -8.780 1.00 98.81 324 HIS A CA 1
ATOM 2500 C C . HIS A 1 324 ? 0.696 18.951 -9.538 1.00 98.81 324 HIS A C 1
ATOM 2502 O O . HIS A 1 324 ? 0.393 18.837 -10.729 1.00 98.81 324 HIS A O 1
ATOM 2508 N N . VAL A 1 325 ? 1.225 17.933 -8.860 1.00 98.81 325 VAL A N 1
ATOM 2509 C CA . VAL A 1 325 ? 1.516 16.637 -9.484 1.00 98.81 325 VAL A CA 1
ATOM 2510 C C . VAL A 1 325 ? 0.228 15.904 -9.857 1.00 98.81 325 VAL A C 1
ATOM 2512 O O . VAL A 1 325 ? 0.169 15.313 -10.937 1.00 98.81 325 VAL A O 1
ATOM 2515 N N . LEU A 1 326 ? -0.826 15.983 -9.038 1.00 98.56 326 LEU A N 1
ATOM 2516 C CA . LEU A 1 326 ? -2.147 15.466 -9.407 1.00 98.56 326 LEU A CA 1
ATOM 2517 C C . LEU A 1 326 ? -2.726 16.204 -10.624 1.00 98.56 326 LEU A C 1
ATOM 2519 O O . LEU A 1 326 ? -3.248 15.557 -11.529 1.00 98.56 326 LEU A O 1
ATOM 2523 N N . ALA A 1 327 ? -2.578 17.528 -10.697 1.00 98.38 327 ALA A N 1
ATOM 2524 C CA . ALA A 1 327 ? -3.049 18.329 -11.829 1.00 98.38 327 ALA A CA 1
ATOM 2525 C C . ALA A 1 327 ? -2.301 18.032 -13.142 1.00 98.38 327 ALA A C 1
ATOM 2527 O O . ALA A 1 327 ? -2.857 18.205 -14.226 1.00 98.38 327 ALA A O 1
ATOM 2528 N N . SER A 1 328 ? -1.049 17.572 -13.057 1.00 98.00 328 SER A N 1
ATOM 2529 C CA . SER A 1 328 ? -0.171 17.366 -14.217 1.00 98.00 328 SER A CA 1
ATOM 2530 C C . SER A 1 328 ? -0.650 16.292 -15.204 1.00 98.00 328 SER A C 1
ATOM 2532 O O . SER A 1 328 ? -0.239 16.286 -16.362 1.00 98.00 328 SER A O 1
ATOM 2534 N N . GLY A 1 329 ? -1.493 15.353 -14.759 1.00 96.69 329 GLY A N 1
ATOM 2535 C CA . GLY A 1 329 ? -1.954 14.232 -15.582 1.00 96.69 329 GLY A CA 1
ATOM 2536 C C . GLY A 1 329 ? -0.927 13.106 -15.781 1.00 96.69 329 GLY A C 1
ATOM 2537 O O . GLY A 1 329 ? -1.261 12.092 -16.398 1.00 96.69 329 GLY A O 1
ATOM 2538 N N . HIS A 1 330 ? 0.291 13.221 -15.236 1.00 98.44 330 HIS A N 1
ATOM 2539 C CA . HIS A 1 330 ? 1.296 12.159 -15.329 1.00 98.44 330 HIS A CA 1
ATOM 2540 C C . HIS A 1 330 ? 0.879 10.891 -14.572 1.00 98.44 330 HIS A C 1
ATOM 2542 O O . HIS A 1 330 ? 0.205 10.927 -13.541 1.00 98.44 330 HIS A O 1
ATOM 2548 N N . ASN A 1 331 ? 1.314 9.735 -15.079 1.00 98.38 331 ASN A N 1
ATOM 2549 C CA . ASN A 1 331 ? 0.984 8.433 -14.504 1.00 98.38 331 ASN A CA 1
ATOM 2550 C C . ASN A 1 331 ? 1.846 8.122 -13.266 1.00 98.38 331 ASN A C 1
ATOM 2552 O O . ASN A 1 331 ? 2.820 7.366 -13.336 1.00 98.38 331 ASN A O 1
ATOM 2556 N N . VAL A 1 332 ? 1.467 8.723 -12.138 1.00 98.69 332 VAL A N 1
ATOM 2557 C CA . VAL A 1 332 ? 2.010 8.472 -10.796 1.00 98.69 332 VAL A CA 1
ATOM 2558 C C . VAL A 1 332 ? 0.898 8.069 -9.836 1.00 98.69 332 VAL A C 1
ATOM 2560 O O . VAL A 1 332 ? -0.265 8.441 -10.011 1.00 98.69 332 VAL A O 1
ATOM 2563 N N . LYS A 1 333 ? 1.247 7.293 -8.813 1.00 98.88 333 LYS A N 1
ATOM 2564 C CA . LYS A 1 333 ? 0.326 6.850 -7.761 1.00 98.88 333 LYS A CA 1
ATOM 2565 C C . LYS A 1 333 ? 0.756 7.455 -6.443 1.00 98.88 333 LYS A C 1
ATOM 2567 O O . LYS A 1 333 ? 1.941 7.493 -6.154 1.00 98.88 333 LYS A O 1
ATOM 2572 N N . MET A 1 334 ? -0.185 7.909 -5.636 1.00 98.81 334 MET A N 1
ATOM 2573 C CA . MET A 1 334 ? 0.078 8.479 -4.323 1.00 98.81 334 MET A CA 1
ATOM 2574 C C . MET A 1 334 ? -0.621 7.640 -3.266 1.00 98.81 334 MET A C 1
ATOM 2576 O O . MET A 1 334 ? -1.813 7.361 -3.381 1.00 98.81 334 MET A O 1
ATOM 2580 N N . LEU A 1 335 ? 0.120 7.250 -2.234 1.00 98.94 335 LEU A N 1
ATOM 2581 C CA . LEU A 1 335 ? -0.396 6.546 -1.069 1.00 98.94 335 LEU A CA 1
ATOM 2582 C C . LEU A 1 335 ? -0.169 7.412 0.166 1.00 98.94 335 LEU A C 1
ATOM 2584 O O . LEU A 1 335 ? 0.957 7.552 0.647 1.00 98.94 335 LEU A O 1
ATOM 2588 N N . VAL A 1 336 ? -1.260 7.973 0.677 1.00 98.94 336 VAL A N 1
ATOM 2589 C CA . VAL A 1 336 ? -1.276 8.753 1.909 1.00 98.94 336 VAL A CA 1
ATOM 2590 C C . VAL A 1 336 ? -1.658 7.838 3.064 1.00 98.94 336 VAL A C 1
ATOM 2592 O O . VAL A 1 336 ? -2.778 7.334 3.128 1.00 98.94 336 VAL A O 1
ATOM 2595 N N . LEU A 1 337 ? -0.714 7.622 3.971 1.00 98.94 337 LEU A N 1
ATOM 2596 C CA . LEU A 1 337 ? -0.881 6.850 5.197 1.00 98.94 337 LEU A CA 1
ATOM 2597 C C . LEU A 1 337 ? -1.414 7.807 6.269 1.00 98.94 337 LEU A C 1
ATOM 2599 O O . LEU A 1 337 ? -0.652 8.471 6.970 1.00 98.94 337 LEU A O 1
ATOM 2603 N N . ASP A 1 338 ? -2.736 7.966 6.317 1.00 98.94 338 ASP A N 1
ATOM 2604 C CA . ASP A 1 338 ? -3.378 8.996 7.129 1.00 98.94 338 ASP A CA 1
ATOM 2605 C C . ASP A 1 338 ? -3.522 8.526 8.577 1.00 98.94 338 ASP A C 1
ATOM 2607 O O . ASP A 1 338 ? -4.399 7.723 8.917 1.00 98.94 338 ASP A O 1
ATOM 2611 N N . THR A 1 339 ? -2.618 9.020 9.421 1.00 98.81 339 THR A N 1
ATOM 2612 C CA . THR A 1 339 ? -2.649 8.820 10.873 1.00 98.81 339 THR A CA 1
ATOM 2613 C C . THR A 1 339 ? -3.339 9.975 11.590 1.00 98.81 339 THR A C 1
ATOM 2615 O O . THR A 1 339 ? -3.512 9.936 12.805 1.00 98.81 339 THR A O 1
ATOM 2618 N N . GLU A 1 340 ? -3.764 11.003 10.858 1.00 98.81 340 GLU A N 1
ATOM 2619 C CA . GLU A 1 340 ? -4.450 12.195 11.351 1.00 98.81 340 GLU A CA 1
ATOM 2620 C C . GLU A 1 340 ? -3.672 13.014 12.391 1.00 98.81 340 GLU A C 1
ATOM 2622 O O . GLU A 1 340 ? -4.264 13.822 13.110 1.00 98.81 340 GLU A O 1
ATOM 2627 N N . VAL A 1 341 ? -2.364 12.795 12.502 1.00 98.38 341 VAL A N 1
ATOM 2628 C CA . VAL A 1 341 ? -1.415 13.527 13.346 1.00 98.38 341 VAL A CA 1
ATOM 2629 C C . VAL A 1 341 ? -0.014 13.375 12.761 1.00 98.38 341 VAL A C 1
ATOM 2631 O O . VAL A 1 341 ? 0.287 12.426 12.043 1.00 98.38 341 VAL A O 1
ATOM 2634 N N . TYR A 1 342 ? 0.918 14.242 13.145 1.00 98.44 342 TYR A N 1
ATOM 2635 C CA . TYR A 1 342 ? 2.329 14.025 12.827 1.00 98.44 342 TYR A CA 1
ATOM 2636 C C . TYR A 1 342 ? 2.892 12.968 13.782 1.00 98.44 342 TYR A C 1
ATOM 2638 O O . TYR A 1 342 ? 3.444 13.279 14.841 1.00 98.44 342 TYR A O 1
ATOM 2646 N N . SER A 1 343 ? 2.718 11.698 13.418 1.00 97.94 343 SER A N 1
ATOM 2647 C CA . SER A 1 343 ? 3.053 10.552 14.267 1.00 97.94 343 SER A CA 1
ATOM 2648 C C . SER A 1 343 ? 4.530 10.530 14.678 1.00 97.94 343 SER A C 1
ATOM 2650 O O . SER A 1 343 ? 4.839 10.431 15.866 1.00 97.94 343 SER A O 1
ATOM 2652 N N . ASN A 1 344 ? 5.447 10.711 13.721 1.00 97.38 344 ASN A N 1
ATOM 2653 C CA . ASN A 1 344 ? 6.890 10.591 13.955 1.00 97.38 344 ASN A CA 1
ATOM 2654 C C . ASN A 1 344 ? 7.432 11.600 14.975 1.00 97.38 344 ASN A C 1
ATOM 2656 O O . ASN A 1 344 ? 8.239 11.266 15.836 1.00 97.38 344 ASN A O 1
ATOM 2660 N N . THR A 1 345 ? 6.979 12.849 14.899 1.00 94.00 345 THR A N 1
ATOM 2661 C CA . THR A 1 345 ? 7.490 13.946 15.730 1.00 94.00 345 THR A CA 1
ATOM 2662 C C . THR A 1 345 ? 6.780 14.041 17.086 1.00 94.00 345 THR A C 1
ATOM 2664 O O . THR A 1 345 ? 6.976 15.002 17.838 1.00 94.00 345 THR A O 1
ATOM 2667 N N . GLY A 1 346 ? 5.984 13.028 17.440 1.00 92.38 346 GLY A N 1
ATOM 2668 C CA . GLY A 1 346 ? 5.346 12.901 18.744 1.00 92.38 346 GLY A CA 1
ATOM 2669 C C . GLY A 1 346 ? 3.939 13.491 18.820 1.00 92.38 346 GLY A C 1
ATOM 2670 O O . GLY A 1 346 ? 3.590 14.033 19.871 1.00 92.38 346 GLY A O 1
ATOM 2671 N N . GLY A 1 347 ? 3.158 13.405 17.739 1.00 95.50 347 GLY A N 1
ATOM 2672 C CA . GLY A 1 347 ? 1.709 13.630 17.744 1.00 95.50 347 GLY A CA 1
ATOM 2673 C C . GLY A 1 347 ? 1.280 15.097 17.678 1.00 95.50 347 GLY A C 1
ATOM 2674 O O . GLY A 1 347 ? 0.432 15.525 18.462 1.00 95.50 347 GLY A O 1
ATOM 2675 N N . GLN A 1 348 ? 1.876 15.892 16.787 1.00 98.19 348 GLN A N 1
ATOM 2676 C CA . GLN A 1 348 ? 1.401 17.245 16.472 1.00 98.19 348 GLN A CA 1
ATOM 2677 C C . GLN A 1 348 ? 0.118 17.203 15.642 1.00 98.19 348 GLN A C 1
ATOM 2679 O O . GLN A 1 348 ? -0.085 16.284 14.850 1.00 98.19 348 GLN A O 1
ATOM 2684 N N . ALA A 1 349 ? -0.734 18.211 15.816 1.00 97.50 349 ALA A N 1
ATOM 2685 C CA . ALA A 1 349 ? -1.907 18.399 14.978 1.00 97.50 349 ALA A CA 1
ATOM 2686 C C . ALA A 1 349 ? -1.500 18.666 13.519 1.00 97.50 349 ALA A C 1
ATOM 2688 O O . ALA A 1 349 ? -0.598 19.461 13.256 1.00 97.50 349 ALA A O 1
ATOM 2689 N N . SER A 1 350 ? -2.212 18.034 12.591 1.00 98.19 350 SER A N 1
ATOM 2690 C CA . SER A 1 350 ? -2.160 18.263 11.147 1.00 98.19 350 SER A CA 1
ATOM 2691 C C . SER A 1 350 ? -3.478 18.865 10.656 1.00 98.19 350 SER A C 1
ATOM 2693 O O . SER A 1 350 ? -4.490 18.877 11.374 1.00 98.19 350 SER A O 1
ATOM 2695 N N . LYS A 1 351 ? -3.541 19.310 9.396 1.00 98.56 351 LYS A N 1
ATOM 2696 C CA . LYS A 1 351 ? -4.845 19.611 8.765 1.00 98.56 351 LYS A CA 1
ATOM 2697 C C . LYS A 1 351 ? -5.719 18.361 8.580 1.00 98.56 351 LYS A C 1
ATOM 2699 O O . LYS A 1 351 ? -6.927 18.504 8.364 1.00 98.56 351 LYS A O 1
ATOM 2704 N N . ALA A 1 352 ? -5.150 17.161 8.713 1.00 98.50 352 ALA A N 1
ATOM 2705 C CA . ALA A 1 352 ? -5.887 15.902 8.738 1.00 98.50 352 ALA A CA 1
ATOM 2706 C C . ALA A 1 352 ? -6.427 15.535 10.132 1.00 98.50 352 ALA A C 1
ATOM 2708 O O . ALA A 1 352 ? -7.303 14.673 10.216 1.00 98.50 352 ALA A O 1
ATOM 2709 N N . THR A 1 353 ? -5.970 16.189 11.208 1.00 98.69 353 THR A N 1
ATOM 2710 C CA . THR A 1 353 ? -6.499 15.969 12.560 1.00 98.69 353 THR A CA 1
ATOM 2711 C C . THR A 1 353 ? -7.994 16.317 12.624 1.00 98.69 353 THR A C 1
ATOM 2713 O O . THR A 1 353 ? -8.402 17.388 12.148 1.00 98.69 353 THR A O 1
ATOM 2716 N N . PRO A 1 354 ? -8.834 15.444 13.202 1.00 97.50 354 PRO A N 1
ATOM 2717 C CA . PRO A 1 354 ? -10.273 15.671 13.279 1.00 97.50 354 PRO A CA 1
ATOM 2718 C C . PRO A 1 354 ? -10.709 16.683 14.332 1.00 97.50 354 PRO A C 1
ATOM 2720 O O . PRO A 1 354 ? -10.014 16.955 15.308 1.00 97.50 354 PRO A O 1
ATOM 2723 N N . LEU A 1 355 ? -11.931 17.182 14.135 1.00 97.31 355 LEU A N 1
ATOM 2724 C CA . LEU A 1 355 ? -12.644 18.029 15.085 1.00 97.31 355 LEU A CA 1
ATOM 2725 C C . LEU A 1 355 ? -12.778 17.308 16.437 1.00 97.31 355 LEU A C 1
ATOM 2727 O O . LEU A 1 355 ? -13.237 16.167 16.491 1.00 97.31 355 LEU A O 1
ATOM 2731 N N . GLY A 1 356 ? -12.361 17.969 17.516 1.00 96.69 356 GLY A N 1
ATOM 2732 C CA . GLY A 1 356 ? -12.425 17.454 18.887 1.00 96.69 356 GLY A CA 1
ATOM 2733 C C . GLY A 1 356 ? -11.264 16.556 19.326 1.00 96.69 356 GLY A C 1
ATOM 2734 O O . GLY A 1 356 ? -11.180 16.243 20.510 1.00 96.69 356 GLY A O 1
ATOM 2735 N N . ALA A 1 357 ? -10.352 16.158 18.432 1.00 97.38 357 ALA A N 1
ATOM 2736 C CA . ALA A 1 357 ? -9.181 15.377 18.836 1.00 97.38 357 ALA A CA 1
ATOM 2737 C C . ALA A 1 357 ? -8.101 16.264 19.464 1.00 97.38 357 ALA A C 1
ATOM 2739 O O . ALA A 1 357 ? -7.788 17.338 18.941 1.00 97.38 357 ALA A O 1
ATOM 2740 N N . ILE A 1 358 ? -7.507 15.782 20.555 1.00 96.81 358 ILE A N 1
ATOM 2741 C CA . ILE A 1 358 ? -6.327 16.372 21.185 1.00 96.81 358 ILE A CA 1
ATOM 2742 C C . ILE A 1 358 ? -5.064 15.915 20.457 1.00 96.81 358 ILE A C 1
ATOM 2744 O O . ILE A 1 358 ? -4.858 14.729 20.204 1.00 96.81 358 ILE A O 1
ATOM 2748 N N . ALA A 1 359 ? -4.186 16.876 20.190 1.00 96.50 359 ALA A N 1
ATOM 2749 C CA . ALA A 1 359 ? -2.824 16.673 19.711 1.00 96.50 359 ALA A CA 1
ATOM 2750 C C . ALA A 1 359 ? -1.939 17.836 20.196 1.00 96.50 359 ALA A C 1
ATOM 2752 O O . ALA A 1 359 ? -2.445 18.840 20.712 1.00 96.50 359 ALA A O 1
ATOM 2753 N N . LYS A 1 360 ? -0.611 17.761 20.027 1.00 94.81 360 LYS A N 1
ATOM 2754 C CA . LYS A 1 360 ? 0.240 18.943 20.278 1.00 94.81 360 LYS A CA 1
ATOM 2755 C C . LYS A 1 360 ? -0.175 20.070 19.325 1.00 94.81 360 LYS A C 1
ATOM 2757 O O . LYS A 1 360 ? -0.444 19.809 18.157 1.00 94.81 360 LYS A O 1
ATOM 2762 N N . PHE A 1 361 ? -0.237 21.301 19.835 1.00 94.38 361 PHE A N 1
ATOM 2763 C CA . PHE A 1 361 ? -0.831 22.476 19.166 1.00 94.38 361 PHE A CA 1
ATOM 2764 C C . PHE A 1 361 ? -2.365 22.442 18.989 1.00 94.38 361 PHE A C 1
ATOM 2766 O O . PHE A 1 361 ? -2.931 23.366 18.417 1.00 94.38 361 PHE A O 1
ATOM 2773 N N . ALA A 1 362 ? -3.046 21.433 19.541 1.00 94.25 362 ALA A N 1
ATOM 2774 C CA . ALA A 1 362 ? -4.504 21.337 19.645 1.00 94.25 362 ALA A CA 1
ATOM 2775 C C . ALA A 1 362 ? -4.900 20.745 21.016 1.00 94.25 362 ALA A C 1
ATOM 2777 O O . ALA A 1 362 ? -5.629 19.759 21.105 1.00 94.25 362 ALA A O 1
ATOM 2778 N N . ALA A 1 363 ? -4.346 21.304 22.100 1.00 91.75 363 ALA A N 1
ATOM 2779 C CA . ALA A 1 363 ? -4.464 20.737 23.448 1.00 91.75 363 ALA A CA 1
ATOM 2780 C C . ALA A 1 363 ? -5.897 20.773 24.015 1.00 91.75 363 ALA A C 1
ATOM 2782 O O . ALA A 1 363 ? -6.273 19.876 24.761 1.00 91.75 363 ALA A O 1
ATOM 2783 N N . ALA A 1 364 ? -6.699 21.766 23.617 1.00 92.88 364 ALA A N 1
ATOM 2784 C CA . ALA A 1 364 ? -8.122 21.891 23.958 1.00 92.88 364 ALA A CA 1
ATOM 2785 C C . ALA A 1 364 ? -9.042 21.144 22.964 1.00 92.88 364 ALA A C 1
ATOM 2787 O O . ALA A 1 364 ? -10.229 21.425 22.853 1.00 92.88 364 ALA A O 1
ATOM 2788 N N . GLY A 1 365 ? -8.481 20.205 22.197 1.00 93.50 365 GLY A N 1
ATOM 2789 C CA . GLY A 1 365 ? -9.136 19.644 21.023 1.00 93.50 365 GLY A CA 1
ATOM 2790 C C . GLY A 1 365 ? -9.037 20.588 19.825 1.00 93.50 365 GLY A C 1
ATOM 2791 O O . GLY A 1 365 ? -8.959 21.807 19.959 1.00 93.50 365 GLY A O 1
ATOM 2792 N N . LYS A 1 366 ? -8.998 20.034 18.614 1.00 97.12 366 LYS A N 1
ATOM 2793 C CA . LYS A 1 366 ? -8.985 20.842 17.389 1.00 97.12 366 LYS A CA 1
ATOM 2794 C C . LYS A 1 366 ? -10.388 21.363 17.078 1.00 97.12 366 LYS A C 1
ATOM 2796 O O . LYS A 1 366 ? -11.297 20.556 16.921 1.00 97.12 366 LYS A O 1
ATOM 2801 N N . HIS A 1 367 ? -10.557 22.677 16.908 1.00 95.44 367 HIS A N 1
ATOM 2802 C CA . HIS A 1 367 ? -11.859 23.322 16.624 1.00 95.44 367 HIS A CA 1
ATOM 2803 C C . HIS A 1 367 ? -12.241 23.379 15.140 1.00 95.44 367 HIS A C 1
ATOM 2805 O O . HIS A 1 367 ? -13.348 23.783 14.795 1.00 95.44 367 HIS A O 1
ATOM 2811 N N . THR A 1 368 ? -11.345 22.978 14.239 1.00 95.56 368 THR A N 1
ATOM 2812 C CA . THR A 1 368 ? -11.608 22.944 12.795 1.00 95.56 368 THR A CA 1
ATOM 2813 C C . THR A 1 368 ? -11.818 21.520 12.303 1.00 95.56 368 THR A C 1
ATOM 2815 O O . THR A 1 368 ? -11.197 20.573 12.791 1.00 95.56 368 THR A O 1
ATOM 2818 N N . ARG A 1 369 ? -12.664 21.361 11.281 1.00 95.12 369 ARG A N 1
ATOM 2819 C CA . ARG A 1 369 ? -12.889 20.068 10.621 1.00 95.12 369 ARG A CA 1
ATOM 2820 C C . ARG A 1 369 ? -11.605 19.552 9.956 1.00 95.12 369 ARG A C 1
ATOM 2822 O O . ARG A 1 369 ? -10.674 20.315 9.680 1.00 95.12 369 ARG A O 1
ATOM 2829 N N . LYS A 1 370 ? -11.560 18.242 9.713 1.00 98.25 370 LYS A N 1
ATOM 2830 C CA . LYS A 1 370 ? -10.540 17.608 8.871 1.00 98.25 370 LYS A CA 1
ATOM 2831 C C . LYS A 1 370 ? -10.624 18.200 7.458 1.00 98.25 370 LYS A C 1
ATOM 2833 O O . LYS A 1 370 ? -11.723 18.352 6.925 1.00 98.25 370 LYS A O 1
ATOM 2838 N N . LYS A 1 371 ? -9.485 18.556 6.860 1.00 98.56 371 LYS A N 1
ATOM 2839 C CA . LYS A 1 371 ? -9.418 18.959 5.445 1.00 98.56 371 LYS A CA 1
ATOM 2840 C C . LYS A 1 371 ? -9.818 17.764 4.571 1.00 98.56 371 LYS A C 1
ATOM 2842 O O . LYS A 1 371 ? -9.290 16.677 4.755 1.00 98.56 371 LYS A O 1
ATOM 2847 N N . ASP A 1 372 ? -10.715 17.959 3.610 1.00 98.38 372 ASP A N 1
ATOM 2848 C CA . ASP A 1 372 ? -11.168 16.888 2.711 1.00 98.38 372 ASP A CA 1
ATOM 2849 C C . ASP A 1 372 ? -10.282 16.818 1.453 1.00 98.38 372 ASP A C 1
ATOM 2851 O O . ASP A 1 372 ? -10.612 17.372 0.403 1.00 98.38 372 ASP A O 1
ATOM 2855 N N . LEU A 1 373 ? -9.113 16.181 1.587 1.00 98.75 373 LEU A N 1
ATOM 2856 C CA . LEU A 1 373 ? -8.141 16.040 0.494 1.00 98.75 373 LEU A CA 1
ATOM 2857 C C . LEU A 1 373 ? -8.716 15.257 -0.693 1.00 98.75 373 LEU A C 1
ATOM 2859 O O . LEU A 1 373 ? -8.465 15.616 -1.841 1.00 98.75 373 LEU A O 1
ATOM 2863 N N . GLY A 1 374 ? -9.503 14.213 -0.427 1.00 98.50 374 GLY A N 1
ATOM 2864 C CA . GLY A 1 374 ? -10.090 13.399 -1.484 1.00 98.50 374 GLY A CA 1
ATOM 2865 C C . GLY A 1 374 ? -11.077 14.192 -2.333 1.00 98.50 374 GLY A C 1
ATOM 2866 O O . GLY A 1 374 ? -10.998 14.141 -3.557 1.00 98.50 374 GLY A O 1
ATOM 2867 N N . MET A 1 375 ? -11.944 15.001 -1.717 1.00 97.94 375 MET A N 1
ATOM 2868 C CA . MET A 1 375 ? -12.837 15.914 -2.443 1.00 97.94 375 MET A CA 1
ATOM 2869 C C . MET A 1 375 ? -12.082 16.931 -3.292 1.00 97.94 375 MET A C 1
ATOM 2871 O O . MET A 1 375 ? -12.477 17.190 -4.427 1.00 97.94 375 MET A O 1
ATOM 2875 N N . MET A 1 376 ? -11.004 17.505 -2.752 1.00 98.62 376 MET A N 1
ATOM 2876 C CA . MET A 1 376 ? -10.169 18.451 -3.494 1.00 98.62 376 MET A CA 1
ATOM 2877 C C . MET A 1 376 ? -9.561 17.779 -4.730 1.00 98.62 376 MET A C 1
ATOM 2879 O O . MET A 1 376 ? -9.711 18.295 -5.832 1.00 98.62 376 MET A O 1
ATOM 2883 N N . ALA A 1 377 ? -8.986 16.583 -4.581 1.00 98.56 377 ALA A N 1
ATOM 2884 C CA . ALA A 1 377 ? -8.432 15.824 -5.702 1.00 98.56 377 ALA A CA 1
ATOM 2885 C C . ALA A 1 377 ? -9.502 15.409 -6.732 1.00 98.56 377 ALA A C 1
ATOM 2887 O O . ALA A 1 377 ? -9.267 15.488 -7.936 1.00 98.56 377 ALA A O 1
ATOM 2888 N N . MET A 1 378 ? -10.701 15.021 -6.284 1.00 98.19 378 MET A N 1
ATOM 2889 C CA . MET A 1 378 ? -11.817 14.674 -7.176 1.00 98.19 378 MET A CA 1
ATOM 2890 C C . MET A 1 378 ? -12.283 15.856 -8.039 1.00 98.19 378 MET A C 1
ATOM 2892 O O . MET A 1 378 ? -12.839 15.634 -9.114 1.00 98.19 378 MET A O 1
ATOM 2896 N N . SER A 1 379 ? -12.044 17.101 -7.610 1.00 97.25 379 SER A N 1
ATOM 2897 C CA . SER A 1 379 ? -12.468 18.294 -8.356 1.00 97.25 379 SER A CA 1
ATOM 2898 C C . SER A 1 379 ? -11.770 18.466 -9.712 1.00 97.25 379 SER A C 1
ATOM 2900 O O . SER A 1 379 ? -12.346 19.088 -10.602 1.00 97.25 379 SER A O 1
ATOM 2902 N N . TYR A 1 380 ? -10.596 17.855 -9.919 1.00 97.94 380 TYR A N 1
ATOM 2903 C CA . TYR A 1 380 ? -9.925 17.839 -11.225 1.00 97.94 380 TYR A CA 1
ATOM 2904 C C . TYR A 1 380 ? -10.660 16.995 -12.277 1.00 97.94 380 TYR A C 1
ATOM 2906 O O . TYR A 1 380 ? -10.489 17.200 -13.476 1.00 97.94 380 TYR A O 1
ATOM 2914 N N . GLY A 1 381 ? -11.450 16.005 -11.851 1.00 95.50 381 GLY A N 1
ATOM 2915 C CA . GLY A 1 381 ? -12.200 15.106 -12.732 1.00 95.50 381 GLY A CA 1
ATOM 2916 C C . GLY A 1 381 ? -11.377 14.011 -13.430 1.00 95.50 381 GLY A C 1
ATOM 2917 O O . GLY A 1 381 ? -11.927 12.971 -13.787 1.00 95.50 381 GLY A O 1
ATOM 2918 N N . ASN A 1 382 ? -10.063 14.194 -13.586 1.00 96.75 382 ASN A N 1
ATOM 2919 C CA . ASN A 1 382 ? -9.140 13.252 -14.237 1.00 96.75 382 ASN A CA 1
ATOM 2920 C C . ASN A 1 382 ? -8.158 12.561 -13.266 1.00 96.75 382 ASN A C 1
ATOM 2922 O O . ASN A 1 382 ? -7.218 11.899 -13.709 1.00 96.75 382 ASN A O 1
ATOM 2926 N N . VAL A 1 383 ? -8.371 12.683 -11.956 1.00 98.69 383 VAL A N 1
ATOM 2927 C CA . VAL A 1 383 ? -7.576 12.010 -10.920 1.00 98.69 383 VAL A CA 1
ATOM 2928 C C . VAL A 1 383 ? -8.368 10.824 -10.383 1.00 98.69 383 VAL A C 1
ATOM 2930 O O . VAL A 1 383 ? -9.515 10.992 -9.976 1.00 98.69 383 VAL A O 1
ATOM 2933 N N . TYR A 1 384 ? -7.778 9.627 -10.354 1.00 98.88 384 TYR A N 1
ATOM 2934 C CA . TYR A 1 384 ? -8.376 8.508 -9.620 1.00 98.88 384 TYR A CA 1
ATOM 2935 C C . TYR A 1 384 ? -8.216 8.754 -8.116 1.00 98.88 384 TYR A C 1
ATOM 2937 O O . TYR A 1 384 ? -7.104 9.012 -7.662 1.00 98.88 384 TYR A O 1
ATOM 2945 N N . VAL A 1 385 ? -9.281 8.647 -7.324 1.00 98.94 385 VAL A N 1
ATOM 2946 C CA . VAL A 1 385 ? -9.214 8.876 -5.867 1.00 98.94 385 VAL A CA 1
ATOM 2947 C C . VAL A 1 385 ? -9.863 7.717 -5.132 1.00 98.9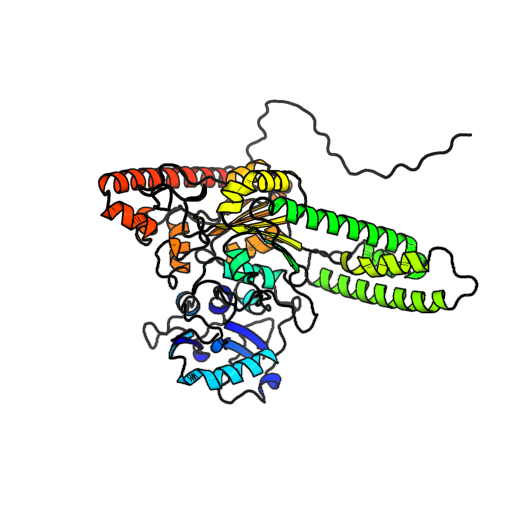4 385 VAL A C 1
ATOM 2949 O O . VAL A 1 385 ? -10.957 7.304 -5.488 1.00 98.94 385 VAL A O 1
ATOM 2952 N N . ALA A 1 386 ? -9.243 7.197 -4.080 1.00 98.94 386 ALA A N 1
ATOM 2953 C CA . ALA A 1 386 ? -9.878 6.217 -3.210 1.00 98.94 386 ALA A CA 1
ATOM 2954 C C . ALA A 1 386 ? -9.568 6.488 -1.742 1.00 98.94 386 ALA A C 1
ATOM 2956 O O . ALA A 1 386 ? -8.430 6.784 -1.384 1.00 98.94 386 ALA A O 1
ATOM 2957 N N . GLN A 1 387 ? -10.572 6.318 -0.888 1.00 98.94 387 GLN A N 1
ATOM 2958 C CA . GLN A 1 387 ? -10.406 6.309 0.560 1.00 98.94 387 GLN A CA 1
ATOM 2959 C C . GLN A 1 387 ? -10.642 4.889 1.072 1.00 98.94 387 GLN A C 1
ATOM 2961 O O . GLN A 1 387 ? -11.680 4.277 0.798 1.00 98.94 387 GLN A O 1
ATOM 2966 N N . VAL A 1 388 ? -9.643 4.342 1.762 1.00 98.94 388 VAL A N 1
ATOM 2967 C CA . VAL A 1 388 ? -9.575 2.920 2.123 1.00 98.94 388 VAL A CA 1
ATOM 2968 C C . VAL A 1 388 ? -9.326 2.743 3.617 1.00 98.94 388 VAL A C 1
ATOM 2970 O O . VAL A 1 388 ? -8.742 3.605 4.279 1.00 98.94 388 VAL A O 1
ATOM 2973 N N . ALA A 1 389 ? -9.766 1.605 4.148 1.00 98.81 389 ALA A N 1
ATOM 2974 C CA . ALA A 1 389 ? -9.426 1.153 5.491 1.00 98.81 389 ALA A CA 1
ATOM 2975 C C . ALA A 1 389 ? -9.456 -0.383 5.534 1.00 98.81 389 ALA A C 1
ATOM 2977 O O . ALA A 1 389 ? -10.529 -0.991 5.458 1.00 98.81 389 ALA A O 1
ATOM 2978 N N . MET A 1 390 ? -8.288 -1.024 5.659 1.00 97.38 390 MET A N 1
ATOM 2979 C CA . MET A 1 390 ? -8.155 -2.490 5.603 1.00 97.38 390 MET A CA 1
ATOM 2980 C C . MET A 1 390 ? -9.012 -3.219 6.639 1.00 97.38 390 MET A C 1
ATOM 2982 O O . MET A 1 390 ? -9.565 -4.278 6.346 1.00 97.38 390 MET A O 1
ATOM 2986 N N . GLY A 1 391 ? -9.126 -2.665 7.848 1.00 97.62 391 GLY A N 1
ATOM 2987 C CA . GLY A 1 391 ? -9.935 -3.252 8.916 1.00 97.62 391 GLY A CA 1
ATOM 2988 C C . GLY A 1 391 ? -11.442 -3.137 8.675 1.00 97.62 391 GLY A C 1
ATOM 2989 O O . GLY A 1 391 ? -12.206 -3.946 9.201 1.00 97.62 391 GLY A O 1
ATOM 2990 N N . ALA A 1 392 ? -11.874 -2.178 7.849 1.00 98.19 392 ALA A N 1
ATOM 2991 C CA . ALA A 1 392 ? -13.275 -1.994 7.488 1.00 98.19 392 ALA A CA 1
ATOM 2992 C C . ALA A 1 392 ? -13.677 -2.837 6.269 1.00 98.19 392 ALA A C 1
ATOM 2994 O O . ALA A 1 392 ? -14.717 -3.500 6.303 1.00 98.19 392 ALA A O 1
ATOM 2995 N N . ASN A 1 393 ? -12.868 -2.818 5.203 1.00 98.44 393 ASN A N 1
ATOM 2996 C CA . ASN A 1 393 ? -13.127 -3.568 3.975 1.00 98.44 393 ASN A CA 1
ATOM 2997 C C . ASN A 1 393 ? -11.817 -3.897 3.231 1.00 98.44 393 ASN A C 1
ATOM 2999 O O . ASN A 1 393 ? -11.270 -3.093 2.470 1.00 98.44 393 ASN A O 1
ATOM 3003 N N . ASP A 1 394 ? -11.325 -5.115 3.448 1.00 97.44 394 ASP A N 1
ATOM 3004 C CA . ASP A 1 394 ? -10.102 -5.638 2.837 1.00 97.44 394 ASP A CA 1
ATOM 3005 C C . ASP A 1 394 ? -10.224 -5.805 1.311 1.00 97.44 394 ASP A C 1
ATOM 3007 O O . ASP A 1 394 ? -9.321 -5.412 0.569 1.00 97.44 394 ASP A O 1
ATOM 3011 N N . ALA A 1 395 ? -11.362 -6.302 0.823 1.00 98.12 395 ALA A N 1
ATOM 3012 C CA . ALA A 1 395 ? -11.637 -6.448 -0.605 1.00 98.12 395 ALA A CA 1
ATOM 3013 C C . ALA A 1 395 ? -11.650 -5.099 -1.344 1.00 98.12 395 ALA A C 1
ATOM 3015 O O . ALA A 1 395 ? -11.066 -4.983 -2.423 1.00 98.12 395 ALA A O 1
ATOM 3016 N N . GLN A 1 396 ? -12.268 -4.068 -0.758 1.00 98.69 396 GLN A N 1
ATOM 3017 C CA . GLN A 1 396 ? -12.273 -2.715 -1.324 1.00 98.69 396 GLN A CA 1
ATOM 3018 C C . GLN A 1 396 ? -10.865 -2.119 -1.378 1.00 98.69 396 GLN A C 1
ATOM 3020 O O . GLN A 1 396 ? -10.520 -1.489 -2.375 1.00 98.69 396 GLN A O 1
ATOM 3025 N N . THR A 1 397 ? -10.034 -2.381 -0.365 1.00 98.81 397 THR A N 1
ATOM 3026 C CA . THR A 1 397 ? -8.645 -1.905 -0.349 1.00 98.81 397 THR A CA 1
ATOM 3027 C C . THR A 1 397 ? -7.845 -2.520 -1.503 1.00 98.81 397 THR A C 1
ATOM 3029 O O . THR A 1 397 ? -7.213 -1.792 -2.262 1.00 98.81 397 THR A O 1
ATOM 3032 N N . ILE A 1 398 ? -7.921 -3.843 -1.705 1.00 98.75 398 ILE A N 1
ATOM 3033 C CA . ILE A 1 398 ? -7.240 -4.520 -2.828 1.00 98.75 398 ILE A CA 1
ATOM 3034 C C . ILE A 1 398 ? -7.738 -3.973 -4.169 1.00 98.75 398 ILE A C 1
ATOM 3036 O O . ILE A 1 398 ? -6.936 -3.645 -5.044 1.00 98.75 398 ILE A O 1
ATOM 3040 N N . LYS A 1 399 ? -9.059 -3.828 -4.319 1.00 98.81 399 LYS A N 1
ATOM 3041 C CA . LYS A 1 399 ? -9.670 -3.272 -5.530 1.00 98.81 399 LYS A CA 1
ATOM 3042 C C . LYS A 1 399 ? -9.150 -1.863 -5.828 1.00 98.81 399 LYS A C 1
ATOM 3044 O O . LYS A 1 399 ? -8.773 -1.598 -6.963 1.00 98.81 399 LYS A O 1
ATOM 3049 N N . ALA A 1 400 ? -9.064 -0.998 -4.818 1.00 98.88 400 ALA A N 1
ATOM 3050 C CA . ALA A 1 400 ? -8.575 0.365 -4.981 1.00 98.88 400 ALA A CA 1
ATOM 3051 C C . ALA A 1 400 ? -7.106 0.425 -5.431 1.00 98.88 400 ALA A C 1
ATOM 3053 O O . ALA A 1 400 ? -6.780 1.233 -6.296 1.00 98.88 400 ALA A O 1
ATOM 3054 N N . PHE A 1 401 ? -6.237 -0.440 -4.896 1.00 98.88 401 PHE A N 1
ATOM 3055 C CA . PHE A 1 401 ? -4.831 -0.528 -5.317 1.00 98.88 401 PHE A CA 1
ATOM 3056 C C . PHE A 1 401 ? -4.699 -0.986 -6.774 1.00 98.88 401 PHE A C 1
ATOM 3058 O O . PHE A 1 401 ? -3.944 -0.390 -7.542 1.00 98.88 401 PHE A O 1
ATOM 3065 N N . LEU A 1 402 ? -5.453 -2.018 -7.166 1.00 98.69 402 LEU A N 1
ATOM 3066 C CA . LEU A 1 402 ? -5.456 -2.528 -8.540 1.00 98.69 402 LEU A CA 1
ATOM 3067 C C . LEU A 1 402 ? -6.013 -1.495 -9.529 1.00 98.69 402 LEU A C 1
ATOM 3069 O O . LEU A 1 402 ? -5.433 -1.281 -10.595 1.00 98.69 402 LEU A O 1
ATOM 3073 N N . GLU A 1 403 ? -7.111 -0.821 -9.180 1.00 98.81 403 GLU A N 1
ATOM 3074 C CA . GLU A 1 403 ? -7.705 0.220 -10.018 1.00 98.81 403 GLU A CA 1
ATOM 3075 C C . GLU A 1 403 ? -6.772 1.424 -10.167 1.00 98.81 403 GLU A C 1
ATOM 3077 O O . GLU A 1 403 ? -6.496 1.812 -11.304 1.00 98.81 403 GLU A O 1
ATOM 3082 N N . ALA A 1 404 ? -6.209 1.933 -9.065 1.00 98.81 404 ALA A N 1
ATOM 3083 C CA . ALA A 1 404 ? -5.243 3.028 -9.081 1.00 98.81 404 ALA A CA 1
ATOM 3084 C C . ALA A 1 404 ? -4.036 2.707 -9.971 1.00 98.81 404 ALA A C 1
ATOM 3086 O O . ALA A 1 404 ? -3.693 3.504 -10.844 1.00 98.81 404 ALA A O 1
ATOM 3087 N N . GLU A 1 405 ? -3.421 1.531 -9.805 1.00 98.56 405 GLU A N 1
ATOM 3088 C CA . GLU A 1 405 ? -2.271 1.103 -10.610 1.00 98.56 405 GLU A CA 1
ATOM 3089 C C . GLU A 1 405 ? -2.619 0.958 -12.099 1.00 98.56 405 GLU A C 1
ATOM 3091 O O . GLU A 1 405 ? -1.832 1.324 -12.978 1.00 98.56 405 GLU A O 1
ATOM 3096 N N . SER A 1 406 ? -3.804 0.427 -12.404 1.00 98.12 406 SER A N 1
ATOM 3097 C CA . SER A 1 406 ? -4.263 0.250 -13.785 1.00 98.12 406 SER A CA 1
ATOM 3098 C C . SER A 1 406 ? -4.644 1.566 -14.473 1.00 98.12 406 SER A C 1
ATOM 3100 O O . SER A 1 406 ? -4.660 1.626 -15.702 1.00 98.12 406 SER A O 1
ATOM 3102 N N . TYR A 1 407 ? -4.958 2.616 -13.710 1.00 98.44 407 TYR A N 1
ATOM 3103 C CA . TYR A 1 407 ? -5.328 3.916 -14.255 1.00 98.44 407 TYR A CA 1
ATOM 3104 C C . TYR A 1 407 ? -4.128 4.570 -14.955 1.00 98.44 407 TYR A C 1
ATOM 3106 O O . TYR A 1 407 ? -3.054 4.692 -14.370 1.00 98.44 407 TYR A O 1
ATOM 3114 N N . ASN A 1 408 ? -4.277 5.001 -16.210 1.00 97.25 408 ASN A N 1
ATOM 3115 C CA . ASN A 1 408 ? -3.200 5.681 -16.933 1.00 97.25 408 ASN A CA 1
ATOM 3116 C C . ASN A 1 408 ? -3.230 7.191 -16.664 1.00 97.25 408 ASN A C 1
ATOM 3118 O O . ASN A 1 408 ? -3.632 7.973 -17.520 1.00 97.25 408 ASN A O 1
ATOM 3122 N N . GLY A 1 409 ? -2.860 7.573 -15.447 1.00 98.12 409 GLY A N 1
ATOM 3123 C CA . GLY A 1 409 ? -2.915 8.948 -14.965 1.00 98.12 409 GLY A CA 1
ATOM 3124 C C . GLY A 1 409 ? -2.662 9.024 -13.458 1.00 98.12 409 GLY A C 1
ATOM 3125 O O . GLY A 1 409 ? -2.324 8.003 -12.841 1.00 98.12 409 GLY A O 1
ATOM 3126 N N . PRO A 1 410 ? -2.829 10.206 -12.854 1.00 98.75 410 PRO A N 1
ATOM 3127 C CA . PRO A 1 410 ? -2.595 10.420 -11.435 1.00 98.75 410 PRO A CA 1
ATOM 3128 C C . PRO A 1 410 ? -3.638 9.669 -10.604 1.00 98.75 410 PRO A C 1
ATOM 3130 O O . PRO A 1 410 ? -4.834 9.687 -10.908 1.00 98.75 410 PRO A O 1
ATOM 3133 N N . ALA A 1 411 ? -3.188 8.997 -9.547 1.00 98.94 411 ALA A N 1
ATOM 3134 C CA . ALA A 1 411 ? -4.068 8.331 -8.595 1.00 98.94 411 ALA A CA 1
ATOM 3135 C C . ALA A 1 411 ? -3.694 8.682 -7.154 1.00 98.94 411 ALA A C 1
ATOM 3137 O O . ALA A 1 411 ? -2.513 8.723 -6.825 1.00 98.94 411 ALA A O 1
ATOM 3138 N N . LEU A 1 412 ? -4.691 8.863 -6.293 1.00 98.94 412 LEU A N 1
ATOM 3139 C CA . LEU A 1 412 ? -4.547 9.144 -4.870 1.00 98.94 412 LEU A CA 1
ATOM 3140 C C . LEU A 1 412 ? -5.306 8.098 -4.049 1.00 98.94 412 LEU A C 1
ATOM 3142 O O . LEU A 1 412 ? -6.519 7.954 -4.182 1.00 98.94 412 LEU A O 1
ATOM 3146 N N . ILE A 1 413 ? -4.604 7.397 -3.165 1.00 99.00 413 ILE A N 1
ATOM 3147 C CA . ILE A 1 413 ? -5.189 6.517 -2.154 1.00 99.00 413 ILE A CA 1
ATOM 3148 C C . ILE A 1 413 ? -4.941 7.132 -0.779 1.00 99.00 413 ILE A C 1
ATOM 3150 O O . ILE A 1 413 ? -3.793 7.342 -0.392 1.00 99.00 413 ILE A O 1
ATOM 3154 N N . ILE A 1 414 ? -6.014 7.380 -0.031 1.00 99.00 414 ILE A N 1
ATOM 3155 C CA . ILE A 1 414 ? -5.983 7.857 1.355 1.00 99.00 414 ILE A CA 1
ATOM 3156 C C . ILE A 1 414 ? -6.338 6.676 2.260 1.00 99.00 414 ILE A C 1
ATOM 3158 O O . ILE A 1 414 ? -7.472 6.190 2.261 1.00 99.00 414 ILE A O 1
ATOM 3162 N N . ALA A 1 415 ? -5.355 6.178 2.999 1.00 98.94 415 ALA A N 1
ATOM 3163 C CA . ALA A 1 415 ? -5.447 4.954 3.778 1.00 98.94 415 ALA A CA 1
ATOM 3164 C C . ALA A 1 415 ? -5.496 5.251 5.278 1.00 98.94 415 ALA A C 1
ATOM 3166 O O . ALA A 1 415 ? -4.513 5.729 5.849 1.00 98.94 415 ALA A O 1
ATOM 3167 N N . TYR A 1 416 ? -6.614 4.913 5.930 1.00 98.88 416 TYR A N 1
ATOM 3168 C CA . TYR A 1 416 ? -6.732 5.061 7.380 1.00 98.88 416 TYR A CA 1
ATOM 3169 C C . TYR A 1 416 ? -5.691 4.194 8.087 1.00 98.88 416 TYR A C 1
ATOM 3171 O O . TYR A 1 416 ? -5.720 2.956 8.002 1.00 98.88 416 TYR A O 1
ATOM 3179 N N . SER A 1 417 ? -4.790 4.856 8.803 1.00 98.69 417 SER A N 1
ATOM 3180 C CA . SER A 1 417 ? -3.626 4.246 9.429 1.00 98.69 417 SER A CA 1
ATOM 3181 C C . SER A 1 417 ? -3.670 4.498 10.933 1.00 98.69 417 SER A C 1
ATOM 3183 O O . SER A 1 417 ? -3.186 5.502 11.443 1.00 98.69 417 SER A O 1
ATOM 3185 N N . HIS A 1 418 ? -4.288 3.570 11.666 1.00 98.56 418 HIS A N 1
ATOM 3186 C CA . HIS A 1 418 ? -4.312 3.632 13.129 1.00 98.56 418 HIS A CA 1
ATOM 3187 C C . HIS A 1 418 ? -2.893 3.710 13.723 1.00 98.56 418 HIS A C 1
ATOM 3189 O O . HIS A 1 418 ? -1.955 3.075 13.229 1.00 98.56 418 HIS A O 1
ATOM 3195 N N . CYS A 1 419 ? -2.737 4.483 14.796 1.00 98.62 419 CYS A N 1
ATOM 3196 C CA . CYS A 1 419 ? -1.438 4.820 15.367 1.00 98.62 419 CYS A CA 1
ATOM 3197 C C . CYS A 1 419 ? -1.474 4.781 16.898 1.00 98.62 419 CYS A C 1
ATOM 3199 O O . CYS A 1 419 ? -2.498 5.058 17.521 1.00 98.62 419 CYS A O 1
ATOM 3201 N N . ILE A 1 420 ? -0.319 4.532 17.520 1.00 98.19 420 ILE A N 1
ATOM 3202 C CA . ILE A 1 420 ? -0.152 4.638 18.976 1.00 98.19 420 ILE A CA 1
ATOM 3203 C C . ILE A 1 420 ? -0.539 6.027 19.506 1.00 98.19 420 ILE A C 1
ATOM 3205 O O . ILE A 1 420 ? -1.016 6.143 20.630 1.00 98.19 420 ILE A O 1
ATOM 3209 N N . ALA A 1 421 ? -0.405 7.075 18.683 1.00 97.62 421 ALA A N 1
ATOM 3210 C CA . ALA A 1 421 ? -0.792 8.443 19.021 1.00 97.62 421 ALA A CA 1
ATOM 3211 C C . ALA A 1 421 ? -2.311 8.618 19.209 1.00 97.62 421 ALA A C 1
ATOM 3213 O O . ALA A 1 421 ? -2.749 9.587 19.823 1.00 97.62 421 ALA A O 1
ATOM 3214 N N . HIS A 1 422 ? -3.127 7.676 18.728 1.00 98.25 422 HIS A N 1
ATOM 3215 C CA . HIS A 1 422 ? -4.569 7.652 19.000 1.00 98.25 422 HIS A CA 1
ATOM 3216 C C . HIS A 1 422 ? -4.857 7.190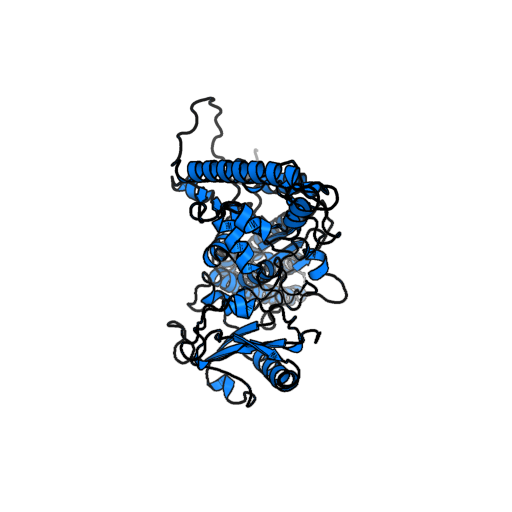 20.435 1.00 98.25 422 HIS A C 1
ATOM 3218 O O . HIS A 1 422 ? -5.910 7.494 20.997 1.00 98.25 422 HIS A O 1
ATOM 3224 N N . GLY A 1 423 ? -3.900 6.493 21.057 1.00 97.38 423 GLY A N 1
ATOM 3225 C CA . GLY A 1 423 ? -4.024 5.922 22.392 1.00 97.38 423 GLY A CA 1
ATOM 3226 C C . GLY A 1 423 ? -5.103 4.846 22.450 1.00 97.38 423 GLY A C 1
ATOM 3227 O O . GLY A 1 423 ? -5.995 4.917 23.298 1.00 97.38 423 GLY A O 1
ATOM 3228 N N . ILE A 1 424 ? -5.016 3.900 21.514 1.00 97.06 424 ILE A N 1
ATOM 3229 C CA . ILE A 1 424 ? -5.830 2.686 21.422 1.00 97.06 424 ILE A CA 1
ATOM 3230 C C . ILE A 1 424 ? -4.982 1.455 21.751 1.00 97.06 424 ILE A C 1
ATOM 3232 O O . ILE A 1 424 ? -3.754 1.493 21.661 1.00 97.06 424 ILE A O 1
ATOM 3236 N N . ASP A 1 425 ? -5.637 0.339 22.068 1.00 97.38 425 ASP A N 1
ATOM 3237 C CA . ASP A 1 425 ? -4.982 -0.966 22.008 1.00 97.38 425 ASP A CA 1
ATOM 3238 C C . ASP A 1 425 ? -4.688 -1.311 20.539 1.00 97.38 425 ASP A C 1
ATOM 3240 O O . ASP A 1 425 ? -5.605 -1.512 19.737 1.00 97.38 425 ASP A O 1
ATOM 3244 N N . MET A 1 426 ? -3.404 -1.38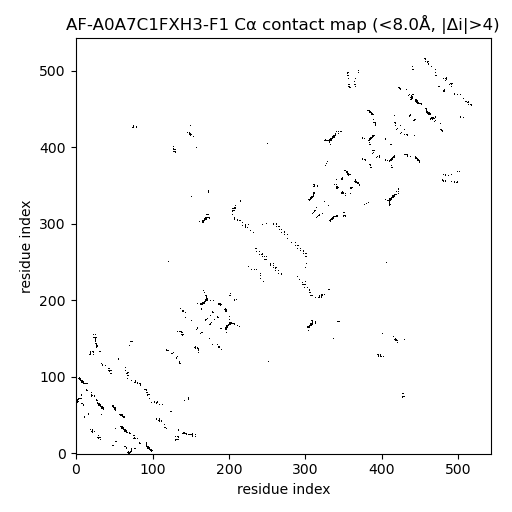3 20.182 1.00 97.81 426 MET A N 1
ATOM 3245 C CA . MET A 1 426 ? -2.967 -1.650 18.809 1.00 97.81 426 MET A CA 1
ATOM 3246 C C . MET A 1 426 ? -3.393 -3.039 18.314 1.00 97.81 426 MET A C 1
ATOM 3248 O O . MET A 1 426 ? -3.575 -3.214 17.110 1.00 97.81 426 MET A O 1
ATOM 3252 N N . ALA A 1 427 ? -3.652 -4.007 19.202 1.00 96.44 427 ALA A N 1
ATOM 3253 C CA . ALA A 1 427 ? -4.245 -5.285 18.805 1.00 96.44 427 ALA A CA 1
ATOM 3254 C C . ALA A 1 427 ? -5.674 -5.102 18.256 1.00 96.44 427 ALA A C 1
ATOM 3256 O O . ALA A 1 427 ? -6.116 -5.846 17.381 1.00 96.44 427 ALA A O 1
ATOM 3257 N N . LYS A 1 428 ? -6.397 -4.072 18.709 1.00 97.62 428 LYS A N 1
ATOM 3258 C CA . LYS A 1 428 ? -7.750 -3.726 18.241 1.00 97.62 428 LYS A CA 1
ATOM 3259 C C . LYS A 1 428 ? -7.756 -2.724 17.088 1.00 97.62 428 LYS A C 1
ATOM 3261 O O . LYS A 1 428 ? -8.829 -2.301 16.662 1.00 97.62 428 LYS A O 1
ATOM 3266 N N . GLY A 1 429 ? -6.596 -2.407 16.517 1.00 97.94 429 GLY A N 1
ATOM 3267 C CA . GLY A 1 429 ? -6.454 -1.440 15.433 1.00 97.94 429 GLY A CA 1
ATOM 3268 C C . GLY A 1 429 ? -7.414 -1.653 14.263 1.00 97.94 429 GLY A C 1
ATOM 3269 O O . GLY A 1 429 ? -8.120 -0.729 13.872 1.00 97.94 429 GLY A O 1
ATOM 3270 N N . LEU A 1 430 ? -7.524 -2.883 13.748 1.00 98.19 430 LEU A N 1
ATOM 3271 C CA . LEU A 1 430 ? -8.445 -3.221 12.647 1.00 98.19 430 LEU A CA 1
ATOM 3272 C C . LEU A 1 430 ? -9.917 -3.019 13.018 1.00 98.19 430 LEU A C 1
ATOM 3274 O O . LEU A 1 430 ? -10.707 -2.561 12.194 1.00 98.19 430 LEU A O 1
ATOM 3278 N N . HIS A 1 431 ? -10.282 -3.348 14.258 1.00 98.19 431 HIS A N 1
ATOM 3279 C CA . HIS A 1 431 ? -11.629 -3.104 14.759 1.00 98.19 431 HIS A CA 1
ATOM 3280 C C . HIS A 1 431 ? -11.915 -1.602 14.827 1.00 98.19 431 HIS A C 1
ATOM 3282 O O . HIS A 1 431 ? -12.977 -1.170 14.388 1.00 98.19 431 HIS A O 1
ATOM 3288 N N . GLN A 1 432 ? -10.941 -0.804 15.264 1.00 98.44 432 GLN A N 1
ATOM 3289 C CA . GLN A 1 432 ? -11.066 0.649 15.292 1.00 98.44 432 GLN A CA 1
ATOM 3290 C C . GLN A 1 432 ? -11.253 1.242 13.887 1.00 98.44 432 GLN A C 1
ATOM 3292 O O . GLN A 1 432 ? -12.118 2.095 13.702 1.00 98.44 432 GLN A O 1
ATOM 3297 N N . GLN A 1 433 ? -10.548 0.730 12.868 1.00 98.56 433 GLN A N 1
ATOM 3298 C CA . GLN A 1 433 ? -10.795 1.130 11.471 1.00 98.56 433 GLN A CA 1
ATOM 3299 C C . GLN A 1 433 ? -12.226 0.808 11.023 1.00 98.56 433 GLN A C 1
ATOM 3301 O O . GLN A 1 433 ? -12.862 1.585 10.313 1.00 98.56 433 GLN A O 1
ATOM 3306 N N . LYS A 1 434 ? -12.751 -0.350 11.440 1.00 98.50 434 LYS A N 1
ATOM 3307 C CA . LYS A 1 434 ? -14.131 -0.738 11.148 1.00 98.50 434 LYS A CA 1
ATOM 3308 C C . LYS A 1 434 ? -15.136 0.209 11.806 1.00 98.50 434 LYS A C 1
ATOM 3310 O O . LYS A 1 434 ? -16.088 0.601 11.140 1.00 98.50 434 LYS A O 1
ATOM 3315 N N . LEU A 1 435 ? -14.920 0.598 13.063 1.00 98.69 435 LEU A N 1
ATOM 3316 C CA . LEU A 1 435 ? -15.760 1.580 13.759 1.00 98.69 435 LEU A CA 1
ATOM 3317 C C . LEU A 1 435 ? -15.675 2.973 13.110 1.00 98.69 435 LEU A C 1
ATOM 3319 O O . LEU A 1 435 ? -16.688 3.664 13.011 1.00 98.69 435 LEU A O 1
ATOM 3323 N N . ALA A 1 436 ? -14.504 3.367 12.601 1.00 98.62 436 ALA A N 1
ATOM 3324 C CA . ALA A 1 436 ? -14.343 4.610 11.845 1.00 98.62 436 ALA A CA 1
ATOM 3325 C C . ALA A 1 436 ? -15.252 4.633 10.601 1.00 98.62 436 ALA A C 1
ATOM 3327 O O . ALA A 1 436 ? -15.950 5.616 10.359 1.00 98.62 436 ALA A O 1
ATOM 3328 N N . ALA A 1 437 ? -15.317 3.527 9.853 1.00 98.50 437 ALA A N 1
ATOM 3329 C CA . ALA A 1 437 ? -16.222 3.404 8.711 1.00 98.50 437 ALA A CA 1
ATOM 3330 C C . ALA A 1 437 ? -17.696 3.265 9.130 1.00 98.50 437 ALA A C 1
ATOM 3332 O O . ALA A 1 437 ? -18.561 3.939 8.577 1.00 98.50 437 ALA A O 1
ATOM 3333 N N . ASP A 1 438 ? -17.996 2.426 10.127 1.00 98.62 438 ASP A N 1
ATOM 3334 C CA . ASP A 1 438 ? -19.367 2.196 10.599 1.00 98.62 438 ASP A CA 1
ATOM 3335 C C . ASP A 1 438 ? -19.974 3.447 11.267 1.00 98.62 438 ASP A C 1
ATOM 3337 O O . ASP A 1 438 ? -21.192 3.554 11.327 1.00 98.62 438 ASP A O 1
ATOM 3341 N N . SER A 1 439 ? -19.177 4.410 11.741 1.00 98.44 439 SER A N 1
ATOM 3342 C CA . SER A 1 439 ? -19.674 5.703 12.253 1.00 98.44 439 SER A CA 1
ATOM 3343 C C . SER A 1 439 ? -19.908 6.756 11.163 1.00 98.44 439 SER A C 1
ATOM 3345 O O . SER A 1 439 ? -20.397 7.845 11.459 1.00 98.44 439 SER A O 1
ATOM 3347 N N . GLY A 1 440 ? -19.539 6.467 9.910 1.00 97.81 440 GLY A N 1
ATOM 3348 C CA . GLY A 1 440 ? -19.535 7.440 8.814 1.00 97.81 440 GLY A CA 1
ATOM 3349 C C . GLY A 1 440 ? -18.398 8.457 8.872 1.00 97.81 440 GLY A C 1
ATOM 3350 O O . GLY A 1 440 ? -18.282 9.271 7.963 1.00 97.81 440 GLY A O 1
ATOM 3351 N N . TYR A 1 441 ? -17.557 8.415 9.910 1.00 97.94 441 TYR A N 1
ATOM 3352 C CA . TYR A 1 441 ? -16.403 9.299 10.063 1.00 97.94 441 TYR A CA 1
ATOM 3353 C C . TYR A 1 441 ? -15.369 9.098 8.953 1.00 97.94 441 TYR A C 1
ATOM 3355 O O . TYR A 1 441 ? -14.825 10.062 8.417 1.00 97.94 441 TYR A O 1
ATOM 3363 N N . TRP A 1 442 ? -15.123 7.836 8.598 1.00 98.75 442 TRP A N 1
ATOM 3364 C CA . TRP A 1 442 ? -14.213 7.445 7.530 1.00 98.75 442 TRP A CA 1
ATOM 3365 C C . TRP A 1 442 ? -14.970 6.697 6.423 1.00 98.75 442 TRP A C 1
ATOM 3367 O O . TRP A 1 442 ? -14.920 5.463 6.363 1.00 98.75 442 TRP A O 1
ATOM 3377 N N . PRO A 1 443 ? -15.710 7.405 5.550 1.00 98.25 443 PRO A N 1
ATOM 3378 C CA . PRO A 1 443 ? -16.418 6.765 4.447 1.00 98.25 443 PRO A CA 1
ATOM 3379 C C . PRO A 1 443 ? -15.423 6.084 3.501 1.00 98.25 443 PRO A C 1
ATOM 3381 O O . PRO A 1 443 ? -14.347 6.613 3.222 1.00 98.25 443 PRO A O 1
ATOM 3384 N N . LEU A 1 444 ? -15.778 4.907 2.995 1.00 98.81 444 LEU A N 1
ATOM 3385 C CA . LEU A 1 444 ? -14.995 4.214 1.976 1.00 98.81 444 LEU A CA 1
ATOM 3386 C C . LEU A 1 444 ? -15.570 4.554 0.612 1.00 98.81 444 LEU A C 1
ATOM 3388 O O . LEU A 1 444 ? -16.764 4.356 0.390 1.00 98.81 444 LEU A O 1
ATOM 3392 N N . TYR A 1 445 ? -14.742 5.035 -0.305 1.00 98.88 445 TYR A N 1
ATOM 3393 C CA . TYR A 1 445 ? -15.186 5.389 -1.650 1.00 98.88 445 TYR A CA 1
ATOM 3394 C C . TYR A 1 445 ? -14.074 5.226 -2.677 1.00 98.88 445 TYR A C 1
ATOM 3396 O O . TYR A 1 445 ? -12.888 5.162 -2.337 1.00 98.88 445 TYR A O 1
ATOM 3404 N N . ARG A 1 446 ? -14.480 5.195 -3.945 1.00 98.81 446 ARG A N 1
ATOM 3405 C CA . ARG A 1 446 ? -13.608 5.254 -5.118 1.00 98.81 446 ARG A CA 1
ATOM 3406 C C . ARG A 1 446 ? -14.195 6.231 -6.129 1.00 98.81 446 ARG A C 1
ATOM 3408 O O . ARG A 1 446 ? -15.396 6.227 -6.381 1.00 98.81 446 ARG A O 1
ATOM 3415 N N . TYR A 1 447 ? -13.338 7.049 -6.711 1.00 98.69 447 TYR A N 1
ATOM 3416 C CA . TYR A 1 447 ? -13.605 7.918 -7.838 1.00 98.69 447 TYR A CA 1
ATOM 3417 C C . TYR A 1 447 ? -12.757 7.435 -9.011 1.00 98.69 447 TYR A C 1
ATOM 3419 O O . TYR A 1 447 ? -11.531 7.521 -8.958 1.00 98.69 447 TYR A O 1
ATOM 3427 N N . ASP A 1 448 ? -13.400 6.909 -10.051 1.00 98.56 448 ASP A N 1
ATOM 3428 C CA . ASP A 1 448 ? -12.728 6.403 -11.245 1.00 98.56 448 ASP A CA 1
ATOM 3429 C C . ASP A 1 448 ? -13.115 7.238 -12.477 1.00 98.56 448 ASP A C 1
ATOM 3431 O O . ASP A 1 448 ? -14.214 7.059 -13.020 1.00 98.56 448 ASP A O 1
ATOM 3435 N N . PRO A 1 449 ? -12.214 8.115 -12.967 1.00 97.56 449 PRO A N 1
ATOM 3436 C CA . PRO A 1 449 ? -12.446 8.932 -14.156 1.00 97.56 449 PRO A CA 1
ATOM 3437 C C . PRO A 1 449 ? -12.843 8.126 -15.399 1.00 97.56 449 PRO A C 1
ATOM 3439 O O . PRO A 1 449 ? -13.554 8.631 -16.267 1.00 97.56 449 PRO A O 1
ATOM 3442 N N . ARG A 1 450 ? -12.440 6.852 -15.501 1.00 97.19 450 ARG A N 1
ATOM 3443 C CA . ARG A 1 450 ? -12.747 6.000 -16.665 1.00 97.19 450 ARG A CA 1
ATOM 3444 C C . ARG A 1 450 ? -14.240 5.716 -16.812 1.00 97.19 450 ARG A C 1
ATOM 3446 O O . ARG A 1 450 ? -14.692 5.379 -17.906 1.00 97.19 450 ARG A O 1
ATOM 3453 N N . LEU A 1 451 ? -15.011 5.835 -15.733 1.00 96.56 451 LEU A N 1
ATOM 3454 C CA . LEU A 1 451 ? -16.455 5.610 -15.752 1.00 96.56 451 LEU A CA 1
ATOM 3455 C C . LEU A 1 451 ? -17.216 6.747 -16.439 1.00 96.56 451 LEU A C 1
ATOM 3457 O O . LEU A 1 451 ? -18.243 6.471 -17.061 1.00 96.56 451 LEU A O 1
ATOM 3461 N N . HIS A 1 452 ? -16.681 7.974 -16.438 1.00 91.75 452 HIS A N 1
ATOM 3462 C CA . HIS A 1 452 ? -17.257 9.082 -17.208 1.00 91.75 452 HIS A CA 1
ATOM 3463 C C . HIS A 1 452 ? -17.339 8.742 -18.699 1.00 91.75 452 HIS A C 1
ATOM 3465 O O . HIS A 1 452 ? -18.390 8.909 -19.313 1.00 91.75 452 HIS A O 1
ATOM 3471 N N . ALA A 1 453 ? -16.264 8.182 -19.266 1.00 89.12 453 ALA A N 1
ATOM 3472 C CA . ALA A 1 453 ? -16.227 7.758 -20.667 1.00 89.12 453 ALA A CA 1
ATOM 3473 C C . ALA A 1 453 ? -17.235 6.635 -20.991 1.00 89.12 453 ALA A C 1
ATOM 3475 O O . ALA A 1 453 ? -17.545 6.400 -22.155 1.00 89.12 453 ALA A O 1
ATOM 3476 N N . GLN A 1 454 ? -17.762 5.950 -19.970 1.00 92.88 454 GLN A N 1
ATOM 3477 C CA . GLN A 1 454 ? -18.787 4.909 -20.090 1.00 92.88 454 GLN A CA 1
ATOM 3478 C C . GLN A 1 454 ? -20.205 5.427 -19.792 1.00 92.88 454 GLN A C 1
ATOM 3480 O O . GLN A 1 454 ? -21.127 4.620 -19.686 1.00 92.88 454 GLN A O 1
ATOM 3485 N N . GLY A 1 455 ? -20.388 6.737 -19.585 1.00 92.94 455 GLY A N 1
ATOM 3486 C CA . GLY A 1 455 ? -21.673 7.311 -19.177 1.00 92.94 455 GLY A CA 1
ATOM 3487 C C . GLY A 1 455 ? -22.125 6.879 -17.776 1.00 92.94 455 GLY A C 1
ATOM 3488 O O . GLY A 1 455 ? -23.318 6.899 -17.480 1.00 92.94 455 GLY A O 1
ATOM 3489 N N . LYS A 1 456 ? -21.193 6.464 -16.910 1.00 95.38 456 LYS A N 1
ATOM 3490 C CA . LYS A 1 456 ? -21.459 6.052 -15.525 1.00 95.38 456 LYS A CA 1
ATOM 3491 C C . LYS A 1 456 ? -20.974 7.117 -14.548 1.00 95.38 456 LYS A C 1
ATOM 3493 O O . LYS A 1 456 ? -20.056 7.876 -14.847 1.00 95.38 456 LYS A O 1
ATOM 3498 N N . ASN A 1 457 ? -21.562 7.129 -13.352 1.00 96.25 457 ASN A N 1
ATOM 3499 C CA . ASN A 1 457 ? -21.084 7.977 -12.266 1.00 96.25 457 ASN A CA 1
ATOM 3500 C C . ASN A 1 457 ? -19.654 7.555 -11.868 1.00 96.25 457 ASN A C 1
ATOM 3502 O O . ASN A 1 457 ? -19.458 6.394 -11.489 1.00 96.25 457 ASN A O 1
ATOM 3506 N N . PRO A 1 458 ? -18.655 8.453 -11.948 1.00 97.00 458 PRO A N 1
ATOM 3507 C CA . PRO A 1 458 ? -17.295 8.146 -11.526 1.00 97.00 458 PRO A CA 1
ATOM 3508 C C . PRO A 1 458 ? -17.162 7.946 -10.023 1.00 97.00 458 PRO A C 1
ATOM 3510 O O . PRO A 1 458 ? -16.177 7.345 -9.626 1.00 97.00 458 PRO A O 1
ATOM 3513 N N . PHE A 1 459 ? -18.098 8.405 -9.189 1.00 98.25 459 PHE A N 1
ATOM 3514 C CA . PHE A 1 459 ? -18.036 8.262 -7.737 1.00 98.25 459 PHE A CA 1
ATOM 3515 C C . PHE A 1 459 ? -18.825 7.033 -7.270 1.00 98.25 459 PHE A C 1
ATOM 3517 O O . PHE A 1 459 ? -20.012 6.891 -7.558 1.00 98.25 459 PHE A O 1
ATOM 3524 N N . GLN A 1 460 ? -18.167 6.138 -6.535 1.00 97.94 460 GLN A N 1
ATOM 3525 C CA . GLN A 1 460 ? -18.783 5.000 -5.858 1.00 97.94 460 GLN A CA 1
ATOM 3526 C C . GLN A 1 460 ? -18.540 5.104 -4.356 1.00 97.94 460 GLN A C 1
ATOM 3528 O O . GLN A 1 460 ? -17.393 5.116 -3.911 1.00 97.94 460 GLN A O 1
ATOM 3533 N N . LEU A 1 461 ? -19.621 5.117 -3.580 1.00 98.12 461 LEU A N 1
ATOM 3534 C CA . LEU A 1 461 ? -19.571 4.997 -2.128 1.00 98.12 461 LEU A CA 1
ATOM 3535 C C . LEU A 1 461 ? -19.612 3.506 -1.759 1.00 98.12 461 LEU A C 1
ATOM 3537 O O . LEU A 1 461 ? -20.620 2.836 -1.966 1.00 98.12 461 LEU A O 1
ATOM 3541 N N . ASP A 1 462 ? -18.492 2.977 -1.267 1.00 98.00 462 ASP A N 1
ATOM 3542 C CA . ASP A 1 462 ? -18.304 1.551 -0.968 1.00 98.00 462 ASP A CA 1
ATOM 3543 C C . ASP A 1 462 ? -18.675 1.190 0.487 1.00 98.00 462 ASP A C 1
ATOM 3545 O O . ASP A 1 462 ? -18.895 0.018 0.805 1.00 98.00 462 ASP A O 1
ATOM 3549 N N . SER A 1 463 ? -18.725 2.169 1.397 1.00 96.94 463 SER A N 1
ATOM 3550 C CA . SER A 1 463 ? -19.267 1.995 2.753 1.00 96.94 463 SER A CA 1
ATOM 3551 C C . SER A 1 463 ? -20.785 2.186 2.778 1.00 96.94 463 SER A C 1
ATOM 3553 O O . SER A 1 463 ? -21.321 3.002 2.038 1.00 96.94 463 SER A O 1
ATOM 3555 N N . GLY A 1 464 ? -21.481 1.476 3.671 1.00 94.31 464 GLY A N 1
ATOM 3556 C CA . GLY A 1 464 ? -22.902 1.725 3.948 1.00 94.31 464 GLY A CA 1
ATOM 3557 C C . GLY A 1 464 ? -23.120 2.878 4.933 1.00 94.31 464 GLY A C 1
ATOM 3558 O O . GLY A 1 464 ? -22.169 3.299 5.588 1.00 94.31 464 GLY A O 1
ATOM 3559 N N . ALA A 1 465 ? -24.373 3.333 5.056 1.00 95.69 465 ALA A N 1
ATOM 3560 C CA . ALA A 1 465 ? -24.787 4.405 5.970 1.00 95.69 465 ALA A CA 1
ATOM 3561 C C . ALA A 1 465 ? -24.284 4.213 7.416 1.00 95.69 465 ALA A C 1
ATOM 3563 O O . ALA A 1 465 ? -24.126 3.061 7.846 1.00 95.69 465 ALA A O 1
ATOM 3564 N N . PRO A 1 466 ? -24.070 5.310 8.177 1.00 97.19 466 PRO A N 1
ATOM 3565 C CA . PRO A 1 466 ? -23.619 5.243 9.563 1.00 97.19 466 PRO A CA 1
ATOM 3566 C C . PRO A 1 466 ? -24.518 4.333 10.411 1.00 97.19 466 PRO A C 1
ATOM 3568 O O . PRO A 1 466 ? -25.742 4.455 10.400 1.00 97.19 466 PRO A O 1
ATOM 3571 N N . LYS A 1 467 ? -23.899 3.413 11.149 1.00 97.81 467 LYS A N 1
ATOM 3572 C CA . LYS A 1 467 ? -24.535 2.396 12.004 1.00 97.81 467 LYS A CA 1
ATOM 3573 C C . LYS A 1 467 ? -24.353 2.670 13.492 1.00 97.81 467 LYS A C 1
ATOM 3575 O O . LYS A 1 467 ? -25.094 2.118 14.299 1.00 97.81 467 LYS A O 1
ATOM 3580 N N . ILE A 1 468 ? -23.349 3.468 13.848 1.00 98.38 468 ILE A N 1
ATOM 3581 C CA . ILE A 1 468 ? -23.033 3.866 15.224 1.00 98.38 468 ILE A CA 1
ATOM 3582 C C . ILE A 1 468 ? -22.859 5.382 15.293 1.00 98.38 468 ILE A C 1
ATOM 3584 O O . ILE A 1 468 ? -22.595 6.024 14.273 1.00 98.38 468 ILE A O 1
ATOM 3588 N N . ALA A 1 469 ? -22.978 5.962 16.487 1.00 98.38 469 ALA A N 1
ATOM 3589 C CA . ALA A 1 469 ? -22.666 7.373 16.663 1.00 98.38 469 ALA A CA 1
ATOM 3590 C C . ALA A 1 469 ? -21.146 7.594 16.606 1.00 98.38 469 ALA A C 1
ATOM 3592 O O . ALA A 1 469 ? -20.356 6.733 16.992 1.00 98.38 469 ALA A O 1
ATOM 3593 N N . PHE A 1 470 ? -20.720 8.785 16.186 1.00 98.25 470 PHE A N 1
ATOM 3594 C CA . PHE A 1 470 ? -19.307 9.152 16.119 1.00 98.25 470 PHE A CA 1
ATOM 3595 C C . PHE A 1 470 ? -18.611 9.022 17.478 1.00 98.25 470 PHE A C 1
ATOM 3597 O O . PHE A 1 470 ? -17.499 8.505 17.556 1.00 98.25 470 PHE A O 1
ATOM 3604 N N . LYS A 1 471 ? -19.297 9.395 18.566 1.00 97.88 471 LYS A N 1
ATOM 3605 C CA . LYS A 1 471 ? -18.783 9.244 19.935 1.00 97.88 471 LYS A CA 1
ATOM 3606 C C . LYS A 1 471 ? -18.440 7.792 20.299 1.00 97.88 471 LYS A C 1
ATOM 3608 O O . LYS A 1 471 ? -17.500 7.576 21.058 1.00 97.88 471 LYS A O 1
ATOM 3613 N N . ASP A 1 472 ? -19.161 6.814 19.740 1.00 97.88 472 ASP A N 1
ATOM 3614 C CA . ASP A 1 472 ? -18.961 5.389 20.030 1.00 97.88 472 ASP A CA 1
ATOM 3615 C C . ASP A 1 472 ? -17.687 4.858 19.361 1.00 97.88 472 ASP A C 1
ATOM 3617 O O . ASP A 1 472 ? -17.106 3.890 19.838 1.00 97.88 472 ASP A O 1
ATOM 3621 N N . TYR A 1 473 ? -17.231 5.505 18.282 1.00 98.12 473 TYR A N 1
ATOM 3622 C CA . TYR A 1 473 ? -15.900 5.320 17.701 1.00 98.12 473 TYR A CA 1
ATOM 3623 C C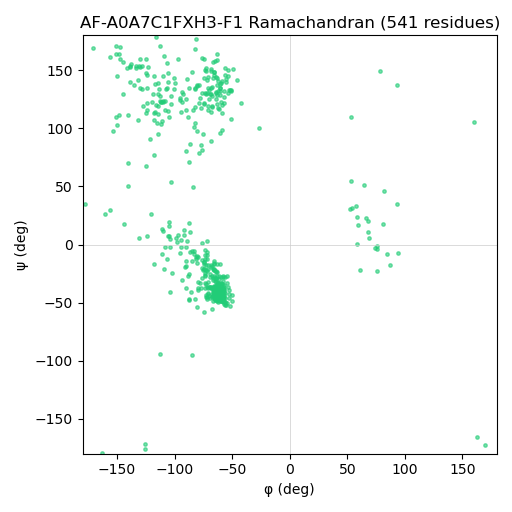 . TYR A 1 473 ? -14.847 6.124 18.482 1.00 98.12 473 TYR A C 1
ATOM 3625 O O . TYR A 1 473 ? -13.853 5.558 18.948 1.00 98.12 473 TYR A O 1
ATOM 3633 N N . ALA A 1 474 ? -15.087 7.428 18.649 1.00 97.88 474 ALA A N 1
ATOM 3634 C CA . ALA A 1 474 ? -14.115 8.398 19.142 1.00 97.88 474 ALA A CA 1
ATOM 3635 C C . ALA A 1 474 ? -13.676 8.115 20.585 1.00 97.88 474 ALA A C 1
ATOM 3637 O O . ALA A 1 474 ? -12.488 8.175 20.895 1.00 97.88 474 ALA A O 1
ATOM 3638 N N . TYR A 1 475 ? -14.597 7.737 21.474 1.00 97.12 475 TYR A N 1
ATOM 3639 C CA . TYR A 1 475 ? -14.262 7.467 22.875 1.00 97.12 475 TYR A CA 1
ATOM 3640 C C . TYR A 1 475 ? -13.567 6.121 23.119 1.00 97.12 475 TYR A C 1
ATOM 3642 O O . TYR A 1 475 ? -13.180 5.850 24.255 1.00 97.12 475 TYR A O 1
ATOM 3650 N N . ASN A 1 476 ? -13.295 5.318 22.084 1.00 97.31 476 ASN A N 1
ATOM 3651 C CA . ASN A 1 476 ? -12.299 4.243 22.199 1.00 97.31 476 ASN A CA 1
ATOM 3652 C C . ASN A 1 476 ? -10.861 4.779 22.189 1.00 97.31 476 ASN A C 1
ATOM 3654 O O . ASN A 1 476 ? -9.933 4.062 22.560 1.00 97.31 476 ASN A O 1
ATOM 3658 N N . GLU A 1 477 ? -10.660 6.034 21.787 1.00 98.19 477 GLU A N 1
ATOM 3659 C CA . GLU A 1 477 ? -9.342 6.627 21.602 1.00 98.19 477 GLU A CA 1
ATOM 3660 C C . GLU A 1 477 ? -9.044 7.633 22.714 1.00 98.19 477 GLU A C 1
ATOM 3662 O O . GLU A 1 477 ? -9.849 8.500 23.077 1.00 98.19 477 GLU A O 1
ATOM 3667 N N . THR A 1 478 ? -7.842 7.541 23.273 1.00 97.81 478 THR A N 1
ATOM 3668 C CA . THR A 1 478 ? -7.410 8.444 24.346 1.00 97.81 478 THR A CA 1
ATOM 3669 C C . THR A 1 478 ? -7.321 9.893 23.864 1.00 97.81 478 THR A C 1
ATOM 3671 O O . THR A 1 478 ? -7.638 10.797 24.638 1.00 97.81 478 THR A O 1
ATOM 3674 N N . ARG A 1 479 ? -7.030 10.122 22.572 1.00 97.00 479 ARG A N 1
ATOM 3675 C CA . ARG A 1 479 ? -7.013 11.469 21.969 1.00 97.00 479 ARG A CA 1
ATOM 3676 C C . ARG A 1 479 ? -8.353 12.220 22.031 1.00 97.00 479 ARG A C 1
ATOM 3678 O O . ARG A 1 479 ? -8.347 13.437 21.899 1.00 97.00 479 ARG A O 1
ATOM 3685 N N . TYR A 1 480 ? -9.478 11.542 22.276 1.00 97.62 480 TYR A N 1
ATOM 3686 C CA . TYR A 1 480 ? -10.770 12.187 22.559 1.00 97.62 480 TYR A CA 1
ATOM 3687 C C . TYR A 1 480 ? -11.136 12.140 24.046 1.00 97.62 480 TYR A C 1
ATOM 3689 O O . TYR A 1 480 ? -11.614 13.130 24.602 1.00 97.62 480 TYR A O 1
ATOM 3697 N N . ARG A 1 481 ? -10.885 11.007 24.719 1.00 96.94 481 ARG A N 1
ATOM 3698 C CA . ARG A 1 481 ? -11.217 10.837 26.148 1.00 96.94 481 ARG A CA 1
ATOM 3699 C C . ARG A 1 481 ? -10.491 11.827 27.057 1.00 96.94 481 ARG A C 1
ATOM 3701 O O . ARG A 1 481 ? -11.061 12.261 28.052 1.00 96.94 481 ARG A O 1
ATOM 3708 N N . MET A 1 482 ? -9.261 12.214 26.719 1.00 94.75 482 MET A N 1
ATOM 3709 C CA . MET A 1 482 ? -8.516 13.211 27.495 1.00 94.75 482 MET A CA 1
ATOM 3710 C C . MET A 1 482 ? -9.239 14.563 27.566 1.00 94.75 482 MET A C 1
ATOM 3712 O O . MET A 1 482 ? -9.211 15.221 28.609 1.00 94.75 482 MET A O 1
ATOM 3716 N N . LEU A 1 483 ? -9.920 14.972 26.490 1.00 94.38 483 LEU A N 1
ATOM 3717 C CA . LEU A 1 483 ? -10.680 16.221 26.485 1.00 94.38 483 LEU A CA 1
ATOM 3718 C C . LEU A 1 483 ? -11.916 16.099 27.369 1.00 94.38 483 LEU A C 1
ATOM 3720 O O . LEU A 1 483 ? -12.180 16.975 28.180 1.00 94.38 483 LEU A O 1
ATOM 3724 N N . GLN A 1 484 ? -12.613 14.965 27.277 1.00 94.44 484 GLN A N 1
ATOM 3725 C CA . GLN A 1 484 ? -13.769 14.662 28.120 1.00 94.44 484 GLN A CA 1
ATOM 3726 C C . GLN A 1 484 ? -13.428 14.702 29.617 1.00 94.44 484 GLN A C 1
ATOM 3728 O O . GLN A 1 484 ? -14.245 15.143 30.418 1.00 94.44 484 GLN A O 1
ATOM 3733 N N . GLN A 1 485 ? -12.229 14.255 29.996 1.00 93.12 485 GLN A N 1
ATOM 3734 C CA . GLN A 1 485 ? -11.779 14.251 31.389 1.00 93.12 485 GLN A CA 1
ATOM 3735 C C . GLN A 1 485 ? -11.341 15.632 31.887 1.00 93.12 485 GLN A C 1
ATOM 3737 O O . GLN A 1 485 ? -11.576 15.957 33.046 1.00 93.12 485 GLN A O 1
ATOM 3742 N N . SER A 1 486 ? -10.683 16.427 31.038 1.00 94.12 486 SER A N 1
ATOM 3743 C CA . SER A 1 486 ? -10.103 17.716 31.439 1.00 94.12 486 SER A CA 1
ATOM 3744 C C . SER A 1 486 ? -11.059 18.902 31.268 1.00 94.12 486 SER A C 1
ATOM 3746 O O . SER A 1 486 ? -11.064 19.792 32.112 1.00 94.12 486 SER A O 1
ATOM 3748 N N . HIS A 1 487 ? -11.876 18.905 30.210 1.00 95.31 487 HIS A N 1
ATOM 3749 C CA . HIS A 1 487 ? -12.789 19.989 29.828 1.00 95.31 487 HIS A CA 1
ATOM 3750 C C . HIS A 1 487 ? -14.126 19.407 29.312 1.00 95.31 487 HIS A C 1
ATOM 3752 O O . HIS A 1 487 ? -14.411 19.455 28.114 1.00 95.31 487 HIS A O 1
ATOM 3758 N N . PRO A 1 488 ? -14.964 18.818 30.189 1.00 95.50 488 PRO A N 1
ATOM 3759 C CA . PRO A 1 488 ? -16.138 18.034 29.786 1.00 95.50 488 PRO A CA 1
ATOM 3760 C C . PRO A 1 488 ? -17.186 18.822 28.987 1.00 95.50 488 PRO A C 1
ATOM 3762 O O . PRO A 1 488 ? -17.766 18.279 28.047 1.00 95.50 488 PRO A O 1
ATOM 3765 N N . GLU A 1 489 ? -17.417 20.096 29.318 1.00 96.44 489 GLU A N 1
ATOM 3766 C CA . GLU A 1 489 ? -18.371 20.947 28.590 1.00 96.44 489 GLU A CA 1
ATOM 3767 C C . GLU A 1 489 ? -17.908 21.225 27.152 1.00 96.44 489 GLU A C 1
ATOM 3769 O O . GLU A 1 489 ? -18.685 21.093 26.204 1.00 96.44 489 GLU A O 1
ATOM 3774 N N . GLU A 1 490 ? -16.622 21.542 26.978 1.00 95.31 490 GLU A N 1
ATOM 3775 C CA . GLU A 1 490 ? -16.014 21.754 25.662 1.00 95.31 490 GLU A CA 1
ATOM 3776 C C . GLU A 1 490 ? -15.976 20.452 24.851 1.00 95.31 490 GLU A C 1
ATOM 3778 O O . GLU A 1 490 ? -16.308 20.450 23.664 1.00 95.31 490 GLU A O 1
ATOM 3783 N N . ALA A 1 491 ? -15.659 19.325 25.496 1.00 96.44 491 ALA A N 1
ATOM 3784 C CA . ALA A 1 491 ? -15.674 18.009 24.866 1.00 96.44 491 ALA A CA 1
ATOM 3785 C C . ALA A 1 491 ? -17.059 17.650 24.312 1.00 96.44 491 ALA A C 1
ATOM 3787 O O . ALA A 1 491 ? -17.164 17.178 23.180 1.00 96.44 491 ALA A O 1
ATOM 3788 N N . GLU A 1 492 ? -18.122 17.891 25.082 1.00 97.25 492 GLU A N 1
ATOM 3789 C CA . GLU A 1 492 ? -19.502 17.644 24.653 1.00 97.25 492 GLU A CA 1
ATOM 3790 C C . GLU A 1 492 ? -19.896 18.562 23.484 1.00 97.25 492 GLU A C 1
ATOM 3792 O O . GLU A 1 492 ? -20.498 18.107 22.505 1.00 97.25 492 GLU A O 1
ATOM 3797 N N . ALA A 1 493 ? -19.525 19.846 23.542 1.00 97.50 493 ALA A N 1
ATOM 3798 C CA . ALA A 1 493 ? -19.783 20.799 22.463 1.00 97.50 493 ALA A CA 1
ATOM 3799 C C . ALA A 1 493 ? -19.073 20.394 21.158 1.00 97.50 493 ALA A C 1
ATOM 3801 O O . ALA A 1 493 ? -19.703 20.338 20.095 1.00 97.50 493 ALA A O 1
ATOM 3802 N N . LEU A 1 494 ? -17.787 20.045 21.234 1.00 97.75 494 LEU A N 1
ATOM 3803 C CA . LEU A 1 494 ? -17.000 19.595 20.086 1.00 97.75 494 LEU A CA 1
ATOM 3804 C C . LEU A 1 494 ? -17.486 18.249 19.547 1.00 97.75 494 LEU A C 1
ATOM 3806 O O . LEU A 1 494 ? -17.532 18.075 18.331 1.00 97.75 494 LEU A O 1
ATOM 3810 N N . MET A 1 495 ? -17.909 17.320 20.408 1.00 97.88 495 MET A N 1
ATOM 3811 C CA . MET A 1 495 ? -18.445 16.025 19.980 1.00 97.88 495 MET A CA 1
ATOM 3812 C C . MET A 1 495 ? -19.767 16.181 19.216 1.00 97.88 495 MET A C 1
ATOM 3814 O O . MET A 1 495 ? -19.960 15.542 18.179 1.00 97.88 495 MET A O 1
ATOM 3818 N N . LYS A 1 496 ? -20.655 17.085 19.657 1.00 98.06 496 LYS A N 1
ATOM 3819 C CA . LYS A 1 496 ? -21.873 17.446 18.905 1.00 98.06 496 LYS A CA 1
ATOM 3820 C C . LYS A 1 496 ? -21.538 18.058 17.549 1.00 98.06 496 LYS A C 1
ATOM 3822 O O . LYS A 1 496 ? -22.115 17.657 16.537 1.00 98.06 496 LYS A O 1
ATOM 3827 N N . ALA A 1 497 ? -20.593 18.996 17.514 1.00 98.19 497 ALA A N 1
ATOM 3828 C CA . ALA A 1 497 ? -20.148 19.621 16.272 1.00 98.19 497 ALA A CA 1
ATOM 3829 C C . ALA A 1 497 ? -19.505 18.601 15.313 1.00 98.19 497 ALA A C 1
ATOM 3831 O O . ALA A 1 497 ? -19.761 18.641 14.108 1.00 98.19 497 ALA A O 1
ATOM 3832 N N . ALA A 1 498 ? -18.727 17.652 15.839 1.00 98.12 498 ALA A N 1
ATOM 3833 C CA . ALA A 1 498 ? -18.124 16.565 15.077 1.00 98.12 498 ALA A CA 1
ATOM 3834 C C . ALA A 1 498 ? -19.178 15.618 14.500 1.00 98.12 498 ALA A C 1
ATOM 3836 O O . ALA A 1 498 ? -19.143 15.343 13.304 1.00 98.12 498 ALA A O 1
ATOM 3837 N N . GLN A 1 499 ? -20.170 15.199 15.289 1.00 98.44 499 GLN A N 1
ATOM 3838 C CA . GLN A 1 499 ? -21.275 14.381 14.782 1.00 98.44 499 GLN A CA 1
ATOM 3839 C C . GLN A 1 499 ? -22.044 15.089 13.658 1.00 98.44 499 GLN A C 1
ATOM 3841 O O . GLN A 1 499 ? -22.365 14.468 12.644 1.00 98.44 499 GLN A O 1
ATOM 3846 N N . ALA A 1 500 ? -22.326 16.387 13.813 1.00 98.25 500 ALA A N 1
ATOM 3847 C CA . ALA A 1 500 ? -22.989 17.172 12.775 1.00 98.25 500 ALA A CA 1
ATOM 3848 C C . ALA A 1 500 ? -22.144 17.244 11.491 1.00 98.25 500 ALA A C 1
ATOM 3850 O O . ALA A 1 500 ? -22.676 17.048 10.400 1.00 98.25 500 ALA A O 1
ATOM 3851 N N . ALA A 1 501 ? -20.830 17.455 11.621 1.00 97.62 501 ALA A N 1
ATOM 3852 C CA . ALA A 1 501 ? -19.901 17.478 10.495 1.00 97.62 501 ALA A CA 1
ATOM 3853 C C . ALA A 1 501 ? -19.817 16.125 9.769 1.00 97.62 501 ALA A C 1
ATOM 3855 O O . ALA A 1 501 ? -19.834 16.100 8.542 1.00 97.62 501 ALA A O 1
ATOM 3856 N N . VAL A 1 502 ? -19.773 15.012 10.510 1.00 98.06 502 VAL A N 1
ATOM 3857 C CA . VAL A 1 502 ? -19.785 13.650 9.947 1.00 98.06 502 VAL A CA 1
ATOM 3858 C C . VAL A 1 502 ? -21.070 13.402 9.157 1.00 98.06 502 VAL A C 1
ATOM 3860 O O . VAL A 1 502 ? -21.017 12.931 8.025 1.00 98.06 502 VAL A O 1
ATOM 3863 N N . ASN A 1 503 ? -22.225 13.783 9.708 1.00 98.06 503 ASN A N 1
ATOM 3864 C CA . ASN A 1 503 ? -23.510 13.621 9.025 1.00 98.06 503 ASN A CA 1
ATOM 3865 C C . ASN A 1 503 ? -23.594 14.467 7.745 1.00 98.06 503 ASN A C 1
ATOM 3867 O O . ASN A 1 503 ? -24.095 13.999 6.725 1.00 98.06 503 ASN A O 1
ATOM 3871 N N . GLU A 1 504 ? -23.116 15.711 7.787 1.00 97.06 504 GLU A N 1
ATOM 3872 C CA . GLU A 1 504 ? -23.067 16.599 6.620 1.00 97.06 504 GLU A CA 1
ATOM 3873 C C . GLU A 1 504 ? -22.153 16.032 5.524 1.00 97.06 504 GLU A C 1
ATOM 3875 O O . GLU A 1 504 ? -22.539 15.971 4.355 1.00 97.06 504 GLU A O 1
ATOM 3880 N N . HIS A 1 505 ? -20.965 15.564 5.912 1.00 96.19 505 HIS A N 1
ATOM 3881 C CA . HIS A 1 505 ? -19.999 14.959 4.999 1.00 96.19 505 HIS A CA 1
ATOM 3882 C C . HIS A 1 505 ? -20.548 13.691 4.346 1.00 96.19 505 HIS A C 1
ATOM 3884 O O . HIS A 1 505 ? -20.482 13.556 3.123 1.00 96.19 505 HIS A O 1
ATOM 3890 N N . TRP A 1 506 ? -21.175 12.818 5.140 1.00 97.06 506 TRP A N 1
ATOM 3891 C CA . TRP A 1 506 ? -21.843 11.619 4.645 1.00 97.06 506 TRP A CA 1
ATOM 3892 C C . TRP A 1 506 ? -22.902 11.951 3.594 1.00 97.06 506 TRP A C 1
ATOM 3894 O O . TRP A 1 506 ? -22.862 11.409 2.491 1.00 97.06 506 TRP A O 1
ATOM 3904 N N . ARG A 1 507 ? -23.818 12.880 3.904 1.00 97.06 507 ARG A N 1
ATOM 3905 C CA . ARG A 1 507 ? -24.892 13.287 2.981 1.00 97.06 507 ARG A CA 1
ATOM 3906 C C . ARG A 1 507 ? -24.333 13.807 1.664 1.00 97.06 507 ARG A C 1
ATOM 3908 O O . ARG A 1 507 ? -24.858 13.469 0.610 1.00 97.06 507 ARG A O 1
ATOM 3915 N N . LYS A 1 508 ? -23.237 14.569 1.702 1.00 96.44 508 LYS A N 1
ATOM 3916 C CA . LYS A 1 508 ? -22.580 15.065 0.488 1.00 96.44 508 LYS A CA 1
ATOM 3917 C C . LYS A 1 508 ? -22.083 13.923 -0.405 1.00 96.44 508 LYS A C 1
ATOM 3919 O O . LYS A 1 508 ? -22.321 13.954 -1.610 1.00 96.44 508 LYS A O 1
ATOM 3924 N N . TYR A 1 509 ? -21.416 12.918 0.158 1.00 97.19 509 TYR A N 1
ATOM 3925 C CA . TYR A 1 509 ? -20.946 11.766 -0.620 1.00 97.19 509 TYR A CA 1
ATOM 3926 C C . TYR A 1 509 ? -22.074 10.842 -1.071 1.00 97.19 509 TYR A C 1
ATOM 3928 O O . TYR A 1 509 ? -22.039 10.337 -2.191 1.00 97.19 509 TYR A O 1
ATOM 3936 N N . GLU A 1 510 ? -23.094 10.649 -0.243 1.00 96.75 510 GLU A N 1
ATOM 3937 C CA . GLU A 1 510 ? -24.293 9.911 -0.627 1.00 96.75 510 GLU A CA 1
ATOM 3938 C C . GLU A 1 510 ? -24.987 10.585 -1.818 1.00 96.75 510 GLU A C 1
ATOM 3940 O O . GLU A 1 510 ? -25.277 9.928 -2.816 1.00 96.75 510 GLU A O 1
ATOM 3945 N N . GLU A 1 511 ? -25.151 11.909 -1.784 1.00 95.88 511 GLU A N 1
ATOM 3946 C CA . GLU A 1 511 ? -25.654 12.674 -2.924 1.00 95.88 511 GLU A CA 1
ATOM 3947 C C . GLU A 1 511 ? -24.767 12.529 -4.160 1.00 95.88 511 GLU A C 1
ATOM 3949 O O . GLU A 1 511 ? -25.296 12.371 -5.255 1.00 95.88 511 GLU A O 1
ATOM 3954 N N . MET A 1 512 ? -23.439 12.567 -4.017 1.00 95.00 512 MET A N 1
ATOM 3955 C CA . MET A 1 512 ? -22.523 12.358 -5.144 1.00 95.00 512 MET A CA 1
ATOM 3956 C C . MET A 1 512 ? -22.663 10.963 -5.750 1.00 95.00 512 MET A C 1
ATOM 3958 O O . MET A 1 512 ? -22.570 10.838 -6.964 1.00 95.00 512 MET A O 1
ATOM 3962 N N . ALA A 1 513 ? -22.900 9.927 -4.943 1.00 94.81 513 ALA A N 1
ATOM 3963 C CA . ALA A 1 513 ? -23.103 8.562 -5.427 1.00 94.81 513 ALA A CA 1
ATOM 3964 C C . ALA A 1 513 ? -24.478 8.379 -6.096 1.00 94.81 513 ALA A C 1
ATOM 3966 O O . ALA A 1 513 ? -24.586 7.678 -7.104 1.00 94.81 513 ALA A O 1
ATOM 3967 N N . LEU A 1 514 ? -25.518 9.027 -5.559 1.00 91.19 514 LEU A N 1
ATOM 3968 C CA . LEU A 1 514 ? -26.896 8.949 -6.059 1.00 91.19 514 LEU A CA 1
ATOM 3969 C C . LEU A 1 514 ? -27.155 9.837 -7.279 1.00 91.19 514 LEU A C 1
ATOM 3971 O O . LEU A 1 514 ? -27.969 9.475 -8.131 1.00 91.19 514 LEU A O 1
ATOM 3975 N N . LYS A 1 515 ? -26.487 10.991 -7.379 1.00 78.69 515 LYS A N 1
ATOM 3976 C CA . LYS A 1 515 ? -26.552 11.866 -8.553 1.00 78.69 515 LYS A CA 1
ATOM 3977 C C . LYS A 1 515 ? -25.864 11.157 -9.721 1.00 78.69 515 LYS A C 1
ATOM 3979 O O . LYS A 1 515 ? -24.670 11.310 -9.954 1.00 78.69 515 LYS A O 1
ATOM 3984 N N . GLY A 1 516 ? -26.638 10.368 -10.469 1.00 55.91 516 GLY A N 1
ATOM 3985 C CA . GLY A 1 516 ? -26.296 10.017 -11.846 1.00 55.91 516 GLY A CA 1
ATOM 3986 C C . GLY A 1 516 ? -26.041 11.300 -12.638 1.00 55.91 516 GLY A C 1
ATOM 3987 O O . GLY A 1 516 ? -26.661 12.315 -12.330 1.00 55.91 516 GLY A O 1
ATOM 3988 N N . ILE A 1 517 ? -25.095 11.245 -13.584 1.00 48.62 517 ILE A N 1
ATOM 3989 C CA . ILE A 1 517 ? -24.554 12.372 -14.367 1.00 48.62 517 ILE A CA 1
ATOM 3990 C C . ILE A 1 517 ? -25.583 13.503 -14.500 1.00 48.62 517 ILE A C 1
ATOM 3992 O O . ILE A 1 517 ? -26.505 13.430 -15.312 1.00 48.62 517 ILE A O 1
ATOM 3996 N N . GLY A 1 518 ? -25.429 14.543 -13.676 1.00 40.78 518 GLY A N 1
ATOM 3997 C CA . GLY A 1 518 ? -26.077 15.816 -13.940 1.00 40.78 518 GLY A CA 1
ATOM 3998 C C . GLY A 1 518 ? -25.545 16.296 -15.280 1.00 40.78 518 GLY A C 1
ATOM 3999 O O . GLY A 1 518 ? -24.330 16.282 -15.491 1.00 40.78 518 GLY A O 1
ATOM 4000 N N . GLN A 1 519 ? -26.446 16.647 -16.198 1.00 34.31 519 GLN A N 1
ATOM 4001 C CA . GLN A 1 519 ? -26.061 17.308 -17.439 1.00 34.31 519 GLN A CA 1
ATOM 4002 C C . GLN A 1 519 ? -25.064 18.433 -17.124 1.00 34.31 519 GLN A C 1
ATOM 4004 O O . GLN A 1 519 ? -25.218 19.094 -16.088 1.00 34.31 519 GLN A O 1
ATOM 4009 N N . PRO A 1 520 ? -24.035 18.636 -17.967 1.00 37.84 520 PRO A N 1
ATOM 4010 C CA . PRO A 1 520 ? -23.139 19.760 -17.783 1.00 37.84 520 PRO A CA 1
ATOM 4011 C C . PRO A 1 520 ? -23.992 21.020 -17.670 1.00 37.84 520 PRO A C 1
ATOM 4013 O O . PRO A 1 520 ? -24.934 21.199 -18.437 1.00 37.84 520 PRO A O 1
ATOM 4016 N N . HIS A 1 521 ? -23.696 21.850 -16.672 1.00 33.56 521 HIS A N 1
ATOM 4017 C CA . HIS A 1 521 ? -24.291 23.171 -16.565 1.00 33.56 521 HIS A CA 1
ATOM 4018 C C . HIS A 1 521 ? -24.123 23.886 -17.914 1.00 33.56 521 HIS A C 1
ATOM 4020 O O . HIS A 1 521 ? -23.014 24.285 -18.271 1.00 33.56 521 HIS A O 1
ATOM 4026 N N . ASP A 1 522 ? -25.222 24.043 -18.654 1.00 37.38 522 ASP A N 1
ATOM 4027 C CA . ASP A 1 522 ? -25.328 24.990 -19.757 1.00 37.38 522 ASP A CA 1
ATOM 4028 C C . ASP A 1 522 ? -25.099 26.384 -19.170 1.00 37.38 522 ASP A C 1
ATOM 4030 O O . ASP A 1 522 ? -25.978 26.985 -18.551 1.00 37.38 522 ASP A O 1
ATOM 4034 N N . GLY A 1 523 ? -23.860 26.860 -19.270 1.00 35.38 523 GLY A N 1
ATOM 4035 C CA . GLY A 1 523 ? -23.458 28.090 -18.601 1.00 35.38 523 GLY A CA 1
ATOM 4036 C C . GLY A 1 523 ? -22.024 28.532 -18.851 1.00 35.38 523 GLY A C 1
ATOM 4037 O O . GLY A 1 523 ? -21.410 29.044 -17.927 1.00 35.38 523 GLY A O 1
ATOM 4038 N N . ALA A 1 524 ? -21.493 28.301 -20.057 1.00 31.89 524 ALA A N 1
ATOM 4039 C CA . ALA A 1 524 ? -20.519 29.141 -20.774 1.00 31.89 524 ALA A CA 1
ATOM 4040 C C . ALA A 1 524 ? -19.820 28.289 -21.841 1.00 31.89 524 ALA A C 1
ATOM 4042 O O . ALA A 1 524 ? -18.962 27.459 -21.545 1.00 31.89 524 ALA A O 1
ATOM 4043 N N . GLY A 1 525 ? -20.186 28.502 -23.104 1.00 39.34 525 GLY A N 1
ATOM 4044 C CA . GLY A 1 525 ? -19.448 27.945 -24.226 1.00 39.34 525 GLY A CA 1
ATOM 4045 C C . GLY A 1 525 ? -18.021 28.491 -24.256 1.00 39.34 525 GLY A C 1
ATOM 4046 O O . GLY A 1 525 ? -17.812 29.682 -24.466 1.00 39.34 525 GLY A O 1
ATOM 4047 N N . ALA A 1 526 ? -17.046 27.603 -24.113 1.00 32.78 526 ALA A N 1
ATOM 4048 C CA . ALA A 1 526 ? -15.714 27.781 -24.663 1.00 32.78 526 ALA A CA 1
ATOM 4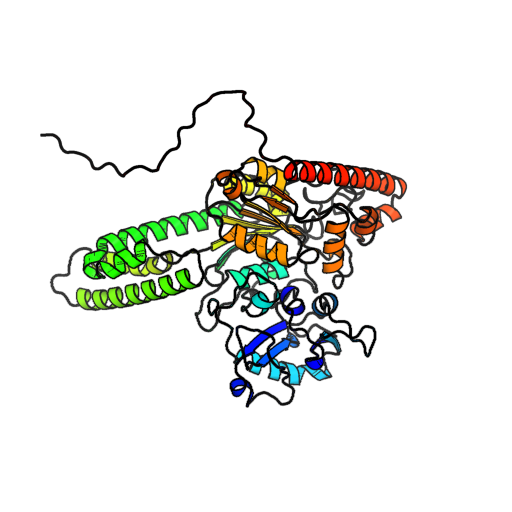049 C C . ALA A 1 526 ? -15.252 26.419 -25.186 1.00 32.78 526 ALA A C 1
ATOM 4051 O O . ALA A 1 526 ? -15.070 25.465 -24.433 1.00 32.78 526 ALA A O 1
ATOM 4052 N N . MET A 1 527 ? -15.149 26.322 -26.511 1.00 37.09 527 MET A N 1
ATOM 4053 C CA . MET A 1 527 ? -14.682 25.135 -27.211 1.00 37.09 527 MET A CA 1
ATOM 4054 C C . MET A 1 527 ? -13.286 24.735 -26.726 1.00 37.09 527 MET A C 1
ATOM 4056 O O . MET A 1 527 ? -12.334 25.489 -26.905 1.00 37.09 527 MET A O 1
ATOM 4060 N N . VAL A 1 528 ? -13.145 23.513 -26.213 1.00 33.44 528 VAL A N 1
ATOM 4061 C CA . VAL A 1 528 ? -11.858 22.812 -26.202 1.00 33.44 528 VAL A CA 1
ATOM 4062 C C . VAL A 1 528 ? -12.020 21.600 -27.105 1.00 33.44 528 VAL A C 1
ATOM 4064 O O . VAL A 1 528 ? -12.566 20.567 -26.723 1.00 33.44 528 VAL A O 1
ATOM 4067 N N . GLY A 1 529 ? -11.614 21.781 -28.362 1.00 29.14 529 GLY A N 1
ATOM 4068 C CA . GLY A 1 529 ? -11.518 20.704 -29.334 1.00 29.14 529 GLY A CA 1
ATOM 4069 C C . GLY A 1 529 ? -10.532 19.647 -28.847 1.00 29.14 529 GLY A C 1
ATOM 4070 O O . GLY A 1 529 ? -9.442 19.967 -28.376 1.00 29.14 529 GLY A O 1
ATOM 4071 N N . GLY A 1 530 ? -10.927 18.381 -28.962 1.00 30.05 530 GLY A N 1
ATOM 4072 C CA . GLY A 1 530 ? -10.064 17.249 -28.663 1.00 30.05 530 GLY A CA 1
ATOM 4073 C C . GLY A 1 530 ? -8.812 17.277 -29.536 1.00 30.05 530 GLY A C 1
ATOM 4074 O O . GLY A 1 530 ? -8.882 17.070 -30.748 1.00 30.05 530 GLY A O 1
ATOM 4075 N N . ALA A 1 531 ? -7.658 17.494 -28.912 1.00 29.70 531 ALA A N 1
ATOM 4076 C CA . ALA A 1 531 ? -6.375 17.259 -29.543 1.00 29.70 531 ALA A CA 1
ATOM 4077 C C . ALA A 1 531 ? -6.128 15.745 -29.589 1.00 29.70 531 ALA A C 1
ATOM 4079 O O . ALA A 1 531 ? -5.636 15.134 -28.641 1.00 29.70 531 ALA A O 1
ATOM 4080 N N . LYS A 1 532 ? -6.477 15.131 -30.723 1.00 31.38 532 LYS A N 1
ATOM 4081 C CA . LYS A 1 532 ? -5.776 13.933 -31.187 1.00 31.38 532 LYS A CA 1
ATOM 4082 C C . LYS A 1 532 ? -4.312 14.329 -31.374 1.00 31.38 532 LYS A C 1
ATOM 4084 O O . LYS A 1 532 ? -4.027 15.249 -32.135 1.00 31.38 532 LYS A O 1
ATOM 4089 N N . SER A 1 533 ? -3.402 13.642 -30.695 1.00 35.06 533 SER A N 1
ATOM 4090 C CA . SER A 1 533 ? -1.966 13.728 -30.953 1.00 35.06 533 SER A CA 1
ATOM 4091 C C . SER A 1 533 ? -1.697 13.321 -32.406 1.00 35.06 533 SER A C 1
ATOM 4093 O O . SER A 1 533 ? -1.692 12.133 -32.736 1.00 35.06 533 SER A O 1
ATOM 4095 N N . ALA A 1 534 ? -1.546 14.305 -33.287 1.00 31.16 534 ALA A N 1
ATOM 4096 C CA . ALA A 1 534 ? -1.221 14.107 -34.688 1.00 31.16 534 ALA A CA 1
ATOM 4097 C C . ALA A 1 534 ? 0.260 14.427 -34.923 1.00 31.16 534 ALA A C 1
ATOM 4099 O O . ALA A 1 534 ? 0.694 15.543 -34.672 1.00 31.16 534 ALA A O 1
ATOM 4100 N N . GLY A 1 535 ? 0.986 13.417 -35.408 1.00 29.77 535 GLY A N 1
ATOM 4101 C CA . GLY A 1 535 ? 2.001 13.515 -36.458 1.00 29.77 535 GLY A CA 1
ATOM 4102 C C . GLY A 1 535 ? 3.124 14.540 -36.304 1.00 29.77 535 GLY A C 1
ATOM 4103 O O . GLY A 1 535 ? 2.951 15.728 -36.553 1.00 29.77 535 GLY A O 1
ATOM 4104 N N . THR A 1 536 ? 4.323 14.019 -36.059 1.00 34.91 536 THR A N 1
ATOM 4105 C CA . THR A 1 536 ? 5.606 14.604 -36.469 1.00 34.91 536 THR A CA 1
ATOM 4106 C C . THR A 1 536 ? 5.548 15.159 -37.900 1.00 34.91 536 THR A C 1
ATOM 4108 O O . THR A 1 536 ? 5.270 14.418 -38.843 1.00 34.91 536 THR A O 1
ATOM 4111 N N . LEU A 1 537 ? 5.825 16.455 -38.058 1.00 30.41 537 LEU A N 1
ATOM 4112 C CA . LEU A 1 537 ? 6.000 17.126 -39.348 1.00 30.41 537 LEU A CA 1
ATOM 4113 C C . LEU A 1 537 ? 7.446 16.945 -39.836 1.00 30.41 537 LEU A C 1
ATOM 4115 O O . LEU A 1 537 ? 8.379 17.446 -39.212 1.00 30.41 537 LEU A O 1
ATOM 4119 N N . GLU A 1 538 ? 7.621 16.252 -40.961 1.00 31.06 538 GLU A N 1
ATOM 4120 C CA . GLU A 1 538 ? 8.839 16.314 -41.780 1.00 31.06 538 GLU A CA 1
ATOM 4121 C C . GLU A 1 538 ? 8.936 17.674 -42.501 1.00 31.06 538 GLU A C 1
ATOM 4123 O O . GLU A 1 538 ? 7.912 18.190 -42.968 1.00 31.06 538 GLU A O 1
ATOM 4128 N N . PRO A 1 539 ? 10.138 18.254 -42.678 1.00 34.47 539 PRO A N 1
ATOM 4129 C CA . PRO A 1 539 ? 10.301 19.456 -43.478 1.00 34.47 539 PRO A CA 1
ATOM 4130 C C . PRO A 1 539 ? 10.390 19.097 -44.969 1.00 34.47 539 PRO A C 1
ATOM 4132 O O . PRO A 1 539 ? 11.312 18.418 -45.419 1.00 34.47 539 PRO A O 1
ATOM 4135 N N . ARG A 1 540 ? 9.433 19.595 -45.759 1.00 29.44 540 ARG A N 1
ATOM 4136 C CA . ARG A 1 540 ? 9.522 19.594 -47.224 1.00 29.44 540 ARG A CA 1
ATOM 4137 C C . ARG A 1 540 ? 10.519 20.654 -47.689 1.00 29.44 540 ARG A C 1
ATOM 4139 O O . ARG A 1 540 ? 10.333 21.842 -47.446 1.00 29.44 540 ARG A O 1
ATOM 4146 N N . VAL A 1 541 ? 11.538 20.183 -48.399 1.00 33.66 541 VAL A N 1
ATOM 4147 C CA . VAL A 1 541 ? 12.440 20.954 -49.261 1.00 33.66 541 VAL A CA 1
ATOM 4148 C C . VAL A 1 541 ? 11.630 21.650 -50.361 1.00 33.66 541 VAL A C 1
ATOM 4150 O O . VAL A 1 541 ? 10.734 21.038 -50.945 1.00 33.66 541 VAL A O 1
ATOM 4153 N N . ALA A 1 542 ? 11.963 22.904 -50.668 1.00 31.48 542 ALA A N 1
ATOM 4154 C CA . ALA A 1 542 ? 11.483 23.602 -51.855 1.00 31.48 542 ALA A CA 1
ATOM 4155 C C . ALA A 1 542 ? 12.676 24.173 -52.641 1.00 31.48 542 ALA A C 1
ATOM 4157 O O . ALA A 1 542 ? 13.400 24.998 -52.097 1.00 31.48 542 ALA A O 1
ATOM 4158 N N . VAL A 1 543 ? 12.783 23.691 -53.890 1.00 36.72 543 VAL A N 1
ATOM 4159 C CA . VAL A 1 543 ? 13.558 24.141 -55.074 1.00 36.72 543 VAL A CA 1
ATOM 4160 C C . VAL A 1 543 ? 15.050 24.405 -54.897 1.00 36.72 543 VAL A C 1
ATOM 4162 O O . VAL A 1 543 ? 15.425 25.435 -54.302 1.00 36.72 543 VAL A O 1
#

Solvent-accessible surface area (backbone atoms only — not comparable to full-atom values): 28823 Å² total; per-residue (Å²): 117,65,74,34,68,32,35,72,45,77,39,63,90,66,46,82,74,54,27,47,36,36,55,56,27,44,34,50,33,38,45,42,41,67,43,59,60,77,80,52,74,82,53,56,93,84,54,69,66,39,80,39,93,44,89,91,45,70,88,24,28,28,32,70,50,43,39,58,49,58,31,59,49,32,51,38,33,40,64,54,43,86,47,73,43,92,90,41,89,91,43,45,31,36,38,77,42,70,29,78,91,44,45,69,63,34,51,54,37,37,60,54,56,67,72,49,71,75,54,74,87,66,78,88,66,69,72,69,40,56,50,47,44,30,36,38,65,62,30,35,35,64,40,75,56,62,61,40,37,38,48,42,25,58,50,25,50,51,21,36,76,45,15,71,40,25,34,37,24,26,14,58,42,52,68,35,51,30,48,56,49,76,97,53,61,20,63,40,55,45,82,92,74,71,34,33,52,50,73,47,67,83,41,45,45,48,21,41,53,52,30,48,50,53,44,53,52,50,51,52,40,24,51,50,27,52,51,44,40,60,74,37,19,87,78,69,33,61,68,55,36,52,52,62,75,68,58,64,62,92,43,63,59,33,43,51,55,44,48,53,50,45,53,51,49,48,54,48,44,53,52,50,52,57,53,50,73,71,43,87,77,60,68,80,66,49,67,57,54,45,53,54,34,62,75,28,40,74,43,72,42,84,70,47,44,36,26,37,31,37,26,42,27,60,58,50,69,12,22,68,40,38,52,52,47,48,72,66,50,48,66,38,34,33,43,32,38,33,52,37,27,31,61,68,86,72,26,32,57,34,51,42,21,44,41,36,35,40,28,48,99,17,75,88,24,27,92,49,69,46,61,64,62,64,62,59,51,48,70,71,55,65,28,29,34,30,34,36,31,60,48,54,37,51,56,60,35,49,45,48,54,54,50,39,70,69,44,92,17,14,19,42,37,42,32,58,14,50,50,75,76,39,46,48,65,40,44,48,35,42,58,51,38,25,36,32,27,35,25,28,69,43,59,29,32,40,31,40,43,72,31,51,85,69,79,40,58,32,44,42,66,73,48,67,78,59,77,48,58,47,64,74,41,45,62,62,22,42,27,34,42,55,37,44,73,76,40,46,71,60,34,53,53,32,49,53,52,35,43,52,50,31,53,52,53,43,51,54,51,51,48,52,45,67,49,57,77,72,74,78,79,90,80,73,96,71,92,76,78,84,80,72,92,73,75,90,80,79,85,81,85,78,136

Secondary structure (DSSP, 8-state):
----SEEEEE-TTT-----HHHHT-TT--EEEEEE-GGGGTT--TT---EE---SSSTTPEEEEEE-TTT-----HHHHT-----SSSTT--SEEEEESTTTHHHHHHHHHHHHHSPPPPS-SS---SSHHHHTTSPPSB-S-SPPTT-SSHHHHHHHHHHHGGGEEEEE-SSHHHHHHH-TT--SB--BTTTTB--EEE---SS-HHHHHHHHHHHHHHHHHHHHHHHHHTHHHH-HHHHHHHHT---SSHHHHHHHHHHHHHHHHHHHHHHHHHHT-SSPPSSHHHHHHHHHHHGGGGS--EEEEEEEHIIIIIITHHHHHHHHHT--S-EEEEEE-SSBTTTT-B--TTSPTT--BBTBTT---SPPP-HHHHHHTTSSSEEEEE-TTT-HHHHHHHHHHHHHSSS-EEEEEE---GGG---GGGHHHHHHHHHHTTSS--EEE-GGGGGGTS-SEEE-SPSP-S-HHHHHTTSHHHHHHHHH-HHHHHHHHHHHHHHHHHHHHHHHHHHH-------S---------------PPPP--

Radius of gyration: 25.97 Å; Cα contacts (8 Å, |Δi|>4): 1039; chains: 1; bounding box: 65×64×86 Å

Mean predicted aligned error: 5.69 Å